Protein AF-A0A949F0M4-F1 (afdb_monomer)

Foldseek 3Di:
DPPVVVVVVVVVVVVVVVPDDDDDDDDDDDPPDPDDDDDPDPPVVVVVVLVVLLVPDAALDADDQDPPVLQVVLVQFFDFQLRLLCCQAQPCQQHQFAPPVADDFELGFDDFCLLLLPPQLLQLVLLLQLLQVVLLVVLVVDDQPAAAEEEEEPCQLQSSVLSNLVNLVVVLVPDVSSVSNQVRYAYEYEYQHPVSLVSNCVRRCVSPRRYYYYNDDLLALVVPFPFQAHAGEHEYAADLQLRGWWKWWQFLSRFIWTKTKWKKFFPVLLCVLVDDDPPALADVVVQVVVQVCCCVSNVDDPPRIGIGTPVNLVSLVVSLRDPPPVCVSSSVSSVCRSQAGIDIDIDIDGLSNPPPRSVLSVLQCVLQNVLNNPDPDRTFIAIGRVSLLSSLLSCLGRHNWYKYKYWHQADAPNVCRVDPPQKWKTDSPDIDDDCRHRRNHIGITGHDHVNSSQVSNVVSQWHWQAKDFQLLSPAPGPDDCPDPVSLVVSLVSLCSSPLVDSVSSSVSSVLSSCCRNVVLGSGMMIMITRPSSRPPDHSGPPGDRSVNDDSVPPDPPNPPPSVVVVVVVVVSD

Solvent-accessible surface area (backbone atoms only — not comparable to full-atom values): 31082 Å² total; per-residue (Å²): 129,73,65,66,57,53,53,52,53,55,53,55,57,58,59,61,74,70,59,88,77,82,83,87,86,84,91,85,80,84,88,78,79,89,83,81,84,84,82,88,72,68,67,70,69,58,51,54,56,46,53,54,50,48,73,70,78,30,65,46,53,79,82,57,77,64,86,50,67,61,62,52,48,46,63,73,40,28,26,38,39,25,56,48,43,39,49,21,36,58,26,81,84,53,3,28,61,33,53,56,73,69,43,75,62,71,92,35,70,58,87,50,64,48,69,62,42,40,54,55,46,14,41,33,52,36,48,52,53,50,52,53,49,52,41,22,46,74,60,61,64,42,56,92,89,48,63,36,37,39,36,36,36,49,55,64,72,28,53,42,62,40,30,18,54,51,42,43,50,59,43,24,79,74,33,71,69,38,33,52,47,56,73,33,39,36,38,36,39,30,22,69,21,69,55,42,37,51,46,23,38,70,70,39,53,88,52,46,92,43,45,47,64,42,88,33,57,66,54,51,38,67,84,80,41,58,72,51,67,39,34,33,41,38,34,36,55,67,42,61,24,58,42,40,31,38,43,28,41,40,33,69,67,56,36,38,28,28,38,32,42,36,42,29,34,49,35,67,65,51,50,64,64,64,57,85,59,85,88,46,95,66,62,61,73,58,48,53,52,50,24,52,50,45,26,74,68,68,74,55,78,69,81,63,40,40,52,38,39,47,65,55,48,49,52,55,56,50,59,49,66,64,85,65,78,88,44,60,68,56,30,52,49,52,38,50,47,49,48,71,49,43,42,70,48,77,47,74,42,63,24,30,63,42,87,66,52,22,55,55,50,60,71,40,35,79,57,26,45,64,51,52,62,72,42,94,54,79,50,42,70,38,63,49,49,60,40,47,44,36,26,41,40,26,49,34,46,24,44,51,30,35,36,42,36,47,33,32,48,36,37,46,44,38,52,45,54,69,42,93,62,40,64,42,22,40,46,86,86,50,72,67,55,63,86,68,52,37,76,24,67,39,48,60,36,33,50,35,48,50,46,57,49,49,56,42,19,47,77,29,45,21,46,65,58,29,49,46,48,48,38,50,52,46,48,98,47,93,68,56,70,87,38,69,70,43,43,55,48,22,23,53,50,32,33,71,54,66,38,69,52,68,77,53,10,48,50,51,37,51,52,51,50,50,36,42,71,64,40,69,50,62,40,22,32,38,34,28,33,25,67,88,23,44,96,83,67,69,78,44,91,85,56,39,45,70,91,72,61,61,90,78,83,68,78,87,76,60,74,68,66,53,54,59,54,49,55,52,52,65,72,70,107

Mean predicted aligned error: 11.38 Å

Radius of gyration: 26.32 Å; Cα contacts (8 Å, |Δi|>4): 936; chains: 1; bounding box: 72×57×66 Å

pLDDT: mean 79.27, std 22.62, range [23.14, 98.88]

Sequence (573 aa):
MNIFLRIILFVFIHIYTAAGFEFFNESSAIEKFCLSPAVNINNNLFTDKFSELVSRKGICRTGKKSENPITEGLTQTFFTFYEYMQECLYNKMWGYYYTGKVKFRKGGHFSTYPVMLSPYFGHMIAEQAFRMWQGMRGAGTLKKGETFYILEFGGGDGTLAFDTLNYIKDKADKNEQWSLFWKQMNYTLGEYSPELQQIQFKKNKIYAEKFQSKLVDARYLENYFAKNSIKGLIFSNELLDAFPVHKVRLYKDGTAKAAISIPAIPKRDFVNAIGNDERQFINLKKLEEEDRIFREKFGLDDERVLYLSKESFMRIKESCITDDAYLKDFRFAVHYLFDQFVSFTERYIDAGQIEGVAEVIQENMQEMKNTVMNSNREFEIVYVNMSAADFIKGVGKILDKGYCMTIDFGDTAAKVVYSSDSLRTYNKFRVNYDPYELPGRIDMMSIVDYTMLDQVGCRAHLNTEFFGGVDALLQQTGVNLESKDSFEKIVSNMKELGFGKENIAEKMALVTITNFVRSLHQLNIMVQQKQGTDENYTFAKGARKLREIMPEDTSKKISKQLFDNYRVFEQAI

Secondary structure (DSSP, 8-state):
-TTHHHHHHHHHHHHHTTS---------STTSSS--------THHHHHHHHHHHHHH----SS-----HHHHHHHHHSEEHHHHHHHHHH-TTT-TTTTS----SSS-S---HHHHTTTHHHHHHHHHHHHHHHHHHHTTSS-TTS-EEEEEES-TTSHHHHHHHHHHHHHHTT-HHHHHHHHHEEEEEEES-HHHHHHHHHHHGGGGGGEEEEE--GGGGGGTS-TT-EEEEEEEES-STTS--EEEEEETTS-EEEEEEEEEEEHHHHHHHHTT-TTSSS-HHHHHHHHHHHHHHHT---TTEEE--HHHHHHHHHHTT---GGGHHHHHHHHHHHHHH-EEEEEEEEGGGSTTHHHHHHHHHHHHHHHHHH-SSSEEEEEE-HHHHHHHHHHHHHEEEEEEEEEEEEE-HHHHTT-TTSEEEEETTEE---TTSSTTTSEEEE-EEHHHHHHHHHHTTEEEEEEEEGGGGGTTSS--TTSHHHHHHHHHHHHHTT--SHHHHHHHHHHHHHHHHTT-SSEEEEEEEETTS-TT--SSTTPPPGGGS-TTTTSSSSHHHHHHHHHHHHTT-

Nearest PDB structures (foldseek):
  4g67-assembly1_A  TM=7.282E-01  e=2.764E-17  Burkholderia thailandensis E264
  4f3n-assembly1_A  TM=7.186E-01  e=1.483E-16  Burkholderia thailandensis E264
  6d6y-assembly1_A  TM=7.649E-01  e=4.176E-04  Moorena bouillonii
  5thy-assembly2_B  TM=7.627E-01  e=1.651E-03  Moorena producens 3L
  5mgz-assembly1_B  TM=3.424E-01  e=6.870E-03  Streptomyces niveus

Structure (mmCIF, N/CA/C/O backbone):
data_AF-A0A949F0M4-F1
#
_entry.id   AF-A0A949F0M4-F1
#
loop_
_atom_site.group_PDB
_atom_site.id
_atom_site.type_symbol
_atom_site.label_atom_id
_atom_site.label_alt_id
_atom_site.label_comp_id
_atom_site.label_asym_id
_atom_site.label_entity_id
_atom_site.label_seq_id
_atom_site.pdbx_PDB_ins_code
_atom_site.Cartn_x
_atom_site.Cartn_y
_atom_site.Cartn_z
_atom_site.occupancy
_atom_site.B_iso_or_equiv
_atom_site.auth_seq_id
_atom_site.auth_comp_id
_atom_site.auth_asym_id
_atom_site.auth_atom_id
_atom_site.pdbx_PDB_model_num
ATOM 1 N N . MET A 1 1 ? 41.956 24.880 -19.498 1.00 40.22 1 MET A N 1
ATOM 2 C CA . MET A 1 1 ? 41.079 26.073 -19.579 1.00 40.22 1 MET A CA 1
ATOM 3 C C . MET A 1 1 ? 39.712 25.830 -20.252 1.00 40.22 1 MET A C 1
ATOM 5 O O . MET A 1 1 ? 38.861 26.695 -20.142 1.00 40.22 1 MET A O 1
ATOM 9 N N . ASN A 1 2 ? 39.437 24.665 -20.873 1.00 43.59 2 ASN A N 1
ATOM 10 C CA . ASN A 1 2 ? 38.200 24.417 -21.652 1.00 43.59 2 ASN A CA 1
ATOM 11 C C . ASN A 1 2 ? 37.079 23.613 -20.940 1.00 43.59 2 ASN A C 1
ATOM 13 O O . ASN A 1 2 ? 35.983 23.490 -21.474 1.00 43.59 2 ASN A O 1
ATOM 17 N N . ILE A 1 3 ? 37.320 23.074 -19.739 1.00 37.91 3 ILE A N 1
ATOM 18 C CA . ILE A 1 3 ? 36.309 22.319 -18.962 1.00 37.91 3 ILE A CA 1
ATOM 19 C C . ILE A 1 3 ? 35.541 23.242 -18.001 1.00 37.91 3 ILE A C 1
ATOM 21 O O . ILE A 1 3 ? 34.333 23.104 -17.840 1.00 37.91 3 ILE A O 1
ATOM 25 N N . PHE A 1 4 ? 36.208 24.261 -17.454 1.00 31.91 4 PHE A N 1
ATOM 26 C CA . PHE A 1 4 ? 35.600 25.221 -16.526 1.00 31.91 4 PHE A CA 1
ATOM 27 C C . PHE A 1 4 ? 34.574 26.142 -17.218 1.00 31.91 4 PHE A C 1
ATOM 29 O O . PHE A 1 4 ? 33.510 26.400 -16.666 1.00 31.91 4 PHE A O 1
ATOM 36 N N . LEU A 1 5 ? 34.825 26.548 -18.473 1.00 33.91 5 LEU A N 1
ATOM 37 C CA . LEU A 1 5 ? 33.854 27.312 -19.274 1.00 33.91 5 LEU A CA 1
ATOM 38 C C . LEU A 1 5 ? 32.630 26.483 -19.700 1.00 33.91 5 LEU A C 1
ATOM 40 O O . LEU A 1 5 ? 31.539 27.035 -19.797 1.00 33.91 5 LEU A O 1
ATOM 44 N N . ARG A 1 6 ? 32.771 25.165 -19.908 1.00 35.88 6 ARG A N 1
ATOM 45 C CA . ARG A 1 6 ? 31.631 24.285 -20.234 1.00 35.88 6 ARG A CA 1
ATOM 46 C C . ARG A 1 6 ? 30.721 24.047 -19.030 1.00 35.88 6 ARG A C 1
ATOM 48 O O . ARG A 1 6 ? 29.513 23.973 -19.209 1.00 35.88 6 ARG A O 1
ATOM 55 N N . ILE A 1 7 ? 31.281 24.007 -17.821 1.00 39.06 7 ILE A N 1
ATOM 56 C CA . ILE A 1 7 ? 30.510 23.905 -16.573 1.00 39.06 7 ILE A CA 1
ATOM 57 C C . ILE A 1 7 ? 29.762 25.220 -16.289 1.00 39.06 7 ILE A C 1
ATOM 59 O O . ILE A 1 7 ? 28.591 25.182 -15.931 1.00 39.06 7 ILE A O 1
ATOM 63 N N . ILE A 1 8 ? 30.377 26.382 -16.543 1.00 35.72 8 ILE A N 1
ATOM 64 C CA . ILE A 1 8 ? 29.712 27.689 -16.383 1.00 35.72 8 ILE A CA 1
ATOM 65 C C . ILE A 1 8 ? 28.588 27.885 -17.416 1.00 35.72 8 ILE A C 1
ATOM 67 O O . ILE A 1 8 ? 27.525 28.387 -17.059 1.00 35.72 8 ILE A O 1
ATOM 71 N N . LEU A 1 9 ? 28.764 27.432 -18.665 1.00 30.22 9 LEU A N 1
ATOM 72 C CA . LEU A 1 9 ? 27.720 27.518 -19.696 1.00 30.22 9 LEU A CA 1
ATOM 73 C C . LEU A 1 9 ? 26.538 26.565 -19.419 1.00 30.22 9 LEU A C 1
ATOM 75 O O . LEU A 1 9 ? 25.392 26.924 -19.670 1.00 30.22 9 LEU A O 1
ATOM 79 N N . PHE A 1 10 ? 26.797 25.385 -18.839 1.00 35.38 10 PHE A N 1
ATOM 80 C CA . PHE A 1 10 ? 25.750 24.433 -18.439 1.00 35.38 10 PHE A CA 1
ATOM 81 C C . PHE A 1 10 ? 24.935 24.941 -17.237 1.00 35.38 10 PHE A C 1
ATOM 83 O O . PHE A 1 10 ? 23.718 24.775 -17.196 1.00 35.38 10 PHE A O 1
ATOM 90 N N . VAL A 1 11 ? 25.590 25.640 -16.301 1.00 34.84 11 VAL A N 1
ATOM 91 C CA . VAL A 1 11 ? 24.936 26.305 -15.161 1.00 34.84 11 VAL A CA 1
ATOM 92 C C . VAL A 1 11 ? 24.135 27.537 -15.610 1.00 34.84 11 VAL A C 1
ATOM 94 O O . VAL A 1 11 ? 23.034 27.752 -15.114 1.00 34.84 11 VAL A O 1
ATOM 97 N N . PHE A 1 12 ? 24.609 28.306 -16.598 1.00 30.11 12 PHE A N 1
ATOM 98 C CA . PHE A 1 12 ? 23.874 29.469 -17.123 1.00 30.11 12 PHE A CA 1
ATOM 99 C C . PHE A 1 12 ? 22.620 29.096 -17.930 1.00 30.11 12 PHE A C 1
ATOM 101 O O . PHE A 1 12 ? 21.612 29.793 -17.831 1.00 30.11 12 PHE A O 1
ATOM 108 N N . ILE A 1 13 ? 22.646 27.992 -18.685 1.00 34.28 13 ILE A N 1
ATOM 109 C CA . ILE A 1 13 ? 21.483 27.533 -19.464 1.00 34.28 13 ILE A CA 1
ATOM 110 C C . ILE A 1 13 ? 20.393 26.951 -18.547 1.00 34.28 13 ILE A C 1
ATOM 112 O O . ILE A 1 13 ? 19.216 27.198 -18.785 1.00 34.28 13 ILE A O 1
ATOM 116 N N . HIS A 1 14 ? 20.758 26.265 -17.457 1.00 32.78 14 HIS A N 1
ATOM 117 C CA . HIS A 1 14 ? 19.781 25.723 -16.498 1.00 32.78 14 HIS A CA 1
ATOM 118 C C . HIS A 1 14 ? 19.127 26.782 -15.596 1.00 32.78 14 HIS A C 1
ATOM 120 O O . HIS A 1 14 ? 17.997 26.586 -15.153 1.00 32.78 14 HIS A O 1
ATOM 126 N N . ILE A 1 15 ? 19.798 27.910 -15.341 1.00 30.88 15 ILE A N 1
ATOM 127 C CA . ILE A 1 15 ? 19.236 28.999 -14.524 1.00 30.88 15 ILE A CA 1
ATOM 128 C C . ILE A 1 15 ? 18.202 29.825 -15.313 1.00 30.88 15 ILE A C 1
ATOM 130 O O . ILE A 1 15 ? 17.248 30.319 -14.719 1.00 30.88 15 ILE A O 1
ATOM 134 N N . TYR A 1 16 ? 18.318 29.921 -16.644 1.00 28.88 16 TYR A N 1
ATOM 135 C CA . TYR A 1 16 ? 17.374 30.697 -17.464 1.00 28.88 16 TYR A CA 1
ATOM 136 C C . TYR A 1 16 ? 16.124 29.925 -17.911 1.00 28.88 16 TYR A C 1
ATOM 138 O O . TYR A 1 16 ? 15.088 30.542 -18.134 1.00 28.88 16 TYR A O 1
ATOM 146 N N . THR A 1 17 ? 16.152 28.590 -17.959 1.00 30.44 17 THR A N 1
ATOM 147 C CA . THR A 1 17 ? 14.944 27.778 -18.214 1.00 30.44 17 THR A CA 1
ATOM 148 C C . THR A 1 17 ? 14.042 27.607 -16.985 1.00 30.44 17 THR A C 1
ATOM 150 O O . THR A 1 17 ? 12.908 27.163 -17.123 1.00 30.44 17 THR A O 1
ATOM 153 N N . ALA A 1 18 ? 14.513 27.977 -15.788 1.00 28.83 18 ALA A N 1
ATOM 154 C CA . ALA A 1 18 ? 13.760 27.872 -14.534 1.00 28.83 18 ALA A CA 1
ATOM 155 C C . ALA A 1 18 ? 12.984 29.153 -14.148 1.00 28.83 18 ALA A C 1
ATOM 157 O O . ALA A 1 18 ? 12.213 29.132 -13.192 1.00 28.83 18 ALA A O 1
ATOM 158 N N . ALA A 1 19 ? 13.149 30.261 -14.879 1.00 27.30 19 ALA A N 1
ATOM 159 C CA . ALA A 1 19 ? 12.506 31.547 -14.591 1.00 27.30 19 ALA A CA 1
ATOM 160 C C . ALA A 1 19 ? 11.516 31.936 -15.703 1.00 27.30 19 ALA A C 1
ATOM 162 O O . ALA A 1 19 ? 11.746 32.898 -16.431 1.00 27.30 19 ALA A O 1
ATOM 163 N N . GLY A 1 20 ? 10.438 31.152 -15.838 1.00 30.31 20 GLY A N 1
ATOM 164 C CA . GLY A 1 20 ? 9.410 31.240 -16.883 1.00 30.31 20 GLY A CA 1
ATOM 165 C C . GLY A 1 20 ? 9.005 32.656 -17.306 1.00 30.31 20 GLY A C 1
ATOM 166 O O . GLY A 1 20 ? 8.091 33.254 -16.744 1.00 30.31 20 GLY A O 1
ATOM 167 N N . PHE A 1 21 ? 9.649 33.142 -18.363 1.00 25.83 21 PHE A N 1
ATOM 168 C CA . PHE A 1 21 ? 9.266 34.330 -19.107 1.00 25.83 21 PHE A CA 1
ATOM 169 C C . PHE A 1 21 ? 9.091 33.939 -20.570 1.00 25.83 21 PHE A C 1
ATOM 171 O O . PHE A 1 21 ? 10.067 33.851 -21.305 1.00 25.83 21 PHE A O 1
ATOM 178 N N . GLU A 1 22 ? 7.841 33.769 -20.998 1.00 27.19 22 GLU A N 1
ATOM 179 C CA . GLU A 1 22 ? 7.441 34.125 -22.356 1.00 27.19 22 GLU A CA 1
ATOM 180 C C . GLU A 1 22 ? 6.134 34.923 -22.328 1.00 27.19 22 GLU A C 1
ATOM 182 O O . GLU A 1 22 ? 5.262 34.750 -21.476 1.00 27.19 22 GLU A O 1
ATOM 187 N N . PHE A 1 23 ? 6.117 35.896 -23.230 1.00 24.12 23 PHE A N 1
ATOM 188 C CA . PHE A 1 23 ? 5.250 37.057 -23.334 1.00 24.12 23 PHE A CA 1
ATOM 189 C C . PHE A 1 23 ? 3.776 36.733 -23.638 1.00 24.12 23 PHE A C 1
ATOM 191 O O . PHE A 1 23 ? 3.440 35.749 -24.287 1.00 24.12 23 PHE A O 1
ATOM 198 N N . PHE A 1 24 ? 2.904 37.648 -23.208 1.00 24.61 24 PHE A N 1
ATOM 199 C CA . PHE A 1 24 ? 1.481 37.728 -23.546 1.00 24.61 24 PHE A CA 1
ATOM 200 C C . PHE A 1 24 ? 1.216 38.144 -25.010 1.00 24.61 24 PHE A C 1
ATOM 202 O O . PHE A 1 24 ? 1.992 38.907 -25.584 1.00 24.61 24 PHE A O 1
ATOM 209 N N . ASN A 1 25 ? 0.001 37.780 -25.462 1.00 24.94 25 ASN A N 1
ATOM 210 C CA . ASN A 1 25 ? -0.808 38.216 -26.624 1.00 24.94 25 ASN A CA 1
ATOM 211 C C . ASN A 1 25 ? -0.601 37.443 -27.946 1.00 24.94 25 ASN A C 1
ATOM 213 O O . ASN A 1 25 ? 0.514 37.298 -28.414 1.00 24.94 25 ASN A O 1
ATOM 217 N N . GLU A 1 26 ? -1.636 36.916 -28.617 1.00 24.16 26 GLU A N 1
ATOM 218 C CA . GLU A 1 26 ? -3.034 37.372 -28.706 1.00 24.16 26 GLU A CA 1
ATOM 219 C C . GLU A 1 26 ? -4.076 36.235 -28.629 1.00 24.16 26 GLU A C 1
ATOM 221 O O . GLU A 1 26 ? -4.052 35.267 -29.388 1.00 24.16 26 GLU A O 1
ATOM 226 N N . SER A 1 27 ? -5.071 36.430 -27.760 1.00 27.31 27 SER A N 1
ATOM 227 C CA . SER A 1 27 ? -6.391 35.801 -27.845 1.00 27.31 27 SER A CA 1
ATOM 228 C C . SER A 1 27 ? -7.277 36.606 -28.796 1.00 27.31 27 SER A C 1
ATOM 230 O O . SER A 1 27 ? -7.607 37.745 -28.481 1.00 27.31 27 SER A O 1
ATOM 232 N N . SER A 1 28 ? -7.742 36.014 -29.900 1.00 27.95 28 SER A N 1
ATOM 233 C CA . SER A 1 28 ? -9.039 36.369 -30.512 1.00 27.95 28 SER A CA 1
ATOM 234 C C . SER A 1 28 ? -9.501 35.342 -31.562 1.00 27.95 28 SER A C 1
ATOM 236 O O . SER A 1 28 ? -9.525 35.613 -32.754 1.00 27.95 28 SER A O 1
ATOM 238 N N . ALA A 1 29 ? -9.915 34.142 -31.132 1.00 24.16 29 ALA A N 1
ATOM 239 C CA . ALA A 1 29 ? -10.742 33.266 -31.990 1.00 24.16 29 ALA A CA 1
ATOM 240 C C . ALA A 1 29 ? -11.554 32.180 -31.255 1.00 24.16 29 ALA A C 1
ATOM 242 O O . ALA A 1 29 ? -12.486 31.631 -31.835 1.00 24.16 29 ALA A O 1
ATOM 243 N N . ILE A 1 30 ? -11.252 31.860 -29.991 1.00 26.86 30 ILE A N 1
ATOM 244 C CA . ILE A 1 30 ? -11.805 30.656 -29.330 1.00 26.86 30 ILE A CA 1
ATOM 245 C C . ILE A 1 30 ? -13.053 30.945 -28.464 1.00 26.86 30 ILE A C 1
ATOM 247 O O . ILE A 1 30 ? -13.673 30.036 -27.927 1.00 26.86 30 ILE A O 1
ATOM 251 N N . GLU A 1 31 ? -13.527 32.192 -28.405 1.00 25.27 31 GLU A N 1
ATOM 252 C CA . GLU A 1 31 ? -14.683 32.573 -27.570 1.00 25.27 31 GLU A CA 1
ATOM 253 C C . GLU A 1 31 ? -16.054 32.569 -28.277 1.00 25.27 31 GLU A C 1
ATOM 255 O O . GLU A 1 31 ? -17.038 33.043 -27.714 1.00 25.27 31 GLU A O 1
ATOM 260 N N . LYS A 1 32 ? -16.181 32.012 -29.493 1.00 24.17 32 LYS A N 1
ATOM 261 C CA . LYS A 1 32 ? -17.453 32.062 -30.254 1.00 24.17 32 LYS A CA 1
ATOM 262 C C . LYS A 1 32 ? -18.126 30.737 -30.622 1.00 24.17 32 LYS A C 1
ATOM 264 O O . LYS A 1 32 ? -19.106 30.779 -31.357 1.00 24.17 32 LYS A O 1
ATOM 269 N N . PHE A 1 33 ? -17.700 29.587 -30.091 1.00 23.72 33 PHE A N 1
ATOM 270 C CA . PHE A 1 33 ? -18.331 28.300 -30.451 1.00 23.72 33 PHE A CA 1
ATOM 271 C C . PHE A 1 33 ? -19.094 27.558 -29.343 1.00 23.72 33 PHE A C 1
ATOM 273 O O . PHE A 1 33 ? -19.701 26.528 -29.619 1.00 23.72 33 PHE A O 1
ATOM 280 N N . CYS A 1 34 ? -19.160 28.090 -28.120 1.00 25.84 34 CYS A N 1
ATOM 281 C CA . CYS A 1 34 ? -19.818 27.408 -26.998 1.00 25.84 34 CYS A CA 1
ATOM 282 C C . CYS A 1 34 ? -21.060 28.142 -26.480 1.00 25.84 34 CYS A C 1
ATOM 284 O O . CYS A 1 34 ? -21.174 28.367 -25.282 1.00 25.84 34 CYS A O 1
ATOM 286 N N . LEU A 1 35 ? -22.005 28.495 -27.357 1.00 27.64 35 LEU A N 1
ATOM 287 C CA . LEU A 1 35 ? -23.379 28.831 -26.956 1.00 27.64 35 LEU A CA 1
ATOM 288 C C . LEU A 1 35 ? -24.382 28.374 -28.031 1.00 27.64 35 LEU A C 1
ATOM 290 O O . LEU A 1 35 ? -24.744 29.136 -28.922 1.00 27.64 35 LEU A O 1
ATOM 294 N N . SER A 1 36 ? -24.855 27.129 -27.932 1.00 23.14 36 SER A N 1
ATOM 295 C CA . SER A 1 36 ? -26.161 26.716 -28.465 1.00 23.14 36 SER A CA 1
ATOM 296 C C . SER A 1 36 ? -26.703 25.528 -27.650 1.00 23.14 36 SER A C 1
ATOM 298 O O . SER A 1 36 ? -25.961 24.564 -27.441 1.00 23.14 36 SER A O 1
ATOM 300 N N . PRO A 1 37 ? -27.946 25.585 -27.134 1.00 29.78 37 PRO A N 1
ATOM 301 C CA . PRO A 1 37 ? -28.537 24.520 -26.336 1.00 29.78 37 PRO A CA 1
ATOM 302 C C . PRO A 1 37 ? -29.236 23.462 -27.206 1.00 29.78 37 PRO A C 1
ATOM 304 O O . PRO A 1 37 ? -29.831 23.770 -28.233 1.00 29.78 37 PRO A O 1
ATOM 307 N N . ALA A 1 38 ? -29.239 22.228 -26.693 1.00 31.45 38 ALA A N 1
ATOM 308 C CA . ALA A 1 38 ? -30.114 21.116 -27.070 1.00 31.45 38 ALA A CA 1
ATOM 309 C C . ALA A 1 38 ? -29.941 20.529 -28.486 1.00 31.45 38 ALA A C 1
ATOM 311 O O . ALA A 1 38 ? -30.698 20.817 -29.409 1.00 31.45 38 ALA A O 1
ATOM 312 N N . VAL A 1 39 ? -29.050 19.539 -28.599 1.00 25.02 39 VAL A N 1
ATOM 313 C CA . VAL A 1 39 ? -29.291 18.403 -29.499 1.00 25.02 39 VAL A CA 1
ATOM 314 C C . VAL A 1 39 ? -29.625 17.208 -28.618 1.00 25.02 39 VAL A C 1
ATOM 316 O O . VAL A 1 39 ? -28.770 16.667 -27.922 1.00 25.02 39 VAL A O 1
ATOM 319 N N . ASN A 1 40 ? -30.902 16.840 -28.610 1.00 29.00 40 ASN A N 1
ATOM 320 C CA . ASN A 1 40 ? -31.409 15.648 -27.949 1.00 29.00 40 ASN A CA 1
ATOM 321 C C . ASN A 1 40 ? -30.971 14.433 -28.784 1.00 29.00 40 ASN A C 1
ATOM 323 O O . ASN A 1 40 ? -31.663 14.022 -29.716 1.00 29.00 40 ASN A O 1
ATOM 327 N N . ILE A 1 41 ? -29.762 13.927 -28.532 1.00 30.89 41 ILE A N 1
ATOM 328 C CA . ILE A 1 41 ? -29.275 12.703 -29.170 1.00 30.89 41 ILE A CA 1
ATOM 329 C C . ILE A 1 41 ? -29.887 11.536 -28.398 1.00 30.89 41 ILE A C 1
ATOM 331 O O . ILE A 1 41 ? -29.560 11.303 -27.239 1.00 30.89 41 ILE A O 1
ATOM 335 N N . ASN A 1 42 ? -30.802 10.813 -29.044 1.00 26.89 42 ASN A N 1
ATOM 336 C CA . ASN A 1 42 ? -31.357 9.559 -28.541 1.00 26.89 42 ASN A CA 1
ATOM 337 C C . ASN A 1 42 ? -30.216 8.576 -28.202 1.00 26.89 42 ASN A C 1
ATOM 339 O O . ASN A 1 42 ? -29.652 7.942 -29.096 1.00 26.89 42 ASN A O 1
ATOM 343 N N . ASN A 1 43 ? -29.908 8.431 -26.909 1.00 32.44 43 ASN A N 1
ATOM 344 C CA . ASN A 1 43 ? -28.838 7.573 -26.383 1.00 32.44 43 ASN A CA 1
ATOM 345 C C . ASN A 1 43 ? -28.988 6.085 -26.756 1.00 32.44 43 ASN A C 1
ATOM 347 O O . ASN A 1 43 ? -27.992 5.369 -26.790 1.00 32.44 43 ASN A O 1
ATOM 351 N N . ASN A 1 44 ? -30.191 5.629 -27.120 1.00 31.47 44 ASN A N 1
ATOM 352 C CA . ASN A 1 44 ? -30.456 4.215 -27.413 1.00 31.47 44 ASN A CA 1
ATOM 353 C C . ASN A 1 44 ? -29.927 3.735 -28.781 1.00 31.47 44 ASN A C 1
ATOM 355 O O . ASN A 1 44 ? -29.695 2.547 -28.962 1.00 31.47 44 ASN A O 1
ATOM 359 N N . LEU A 1 45 ? -29.693 4.625 -29.755 1.00 31.62 45 LEU A N 1
ATOM 360 C CA . LEU A 1 45 ? -29.193 4.212 -31.081 1.00 31.62 45 LEU A CA 1
ATOM 361 C C . LEU A 1 45 ? -27.663 4.059 -31.137 1.00 31.62 45 LEU A C 1
ATOM 363 O O . LEU A 1 45 ? -27.144 3.341 -31.994 1.00 31.62 45 LEU A 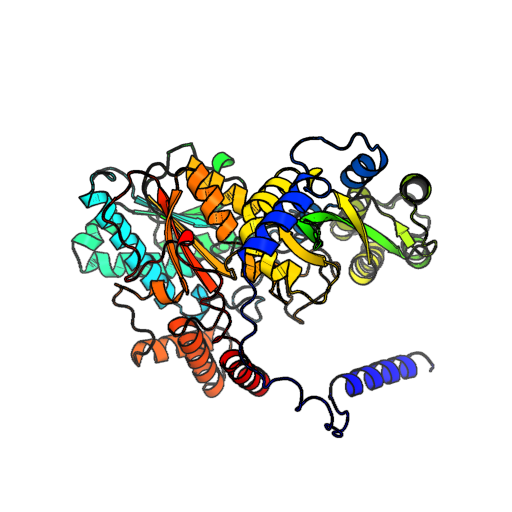O 1
ATOM 367 N N . PHE A 1 46 ? -26.939 4.717 -30.226 1.00 32.94 46 PHE A N 1
ATOM 368 C CA . PHE A 1 46 ? -25.480 4.607 -30.111 1.00 32.94 46 PHE A CA 1
ATOM 369 C C . PHE A 1 46 ? -25.044 3.462 -29.193 1.00 32.94 46 PHE A C 1
ATOM 371 O O . PHE A 1 46 ? -23.991 2.868 -29.433 1.00 32.94 46 PHE A O 1
ATOM 378 N N . THR A 1 47 ? -25.846 3.106 -28.184 1.00 40.44 47 THR A N 1
ATOM 379 C CA . THR A 1 47 ? -25.598 1.930 -27.339 1.00 40.44 47 THR A CA 1
ATOM 380 C C . THR A 1 47 ? -25.619 0.648 -28.158 1.00 40.44 47 THR A C 1
ATOM 382 O O . THR A 1 47 ? -24.653 -0.107 -28.080 1.00 40.44 47 THR A O 1
ATOM 385 N N . ASP A 1 48 ? -26.623 0.472 -29.021 1.00 37.53 48 ASP A N 1
ATOM 386 C CA . ASP A 1 48 ? -26.866 -0.793 -29.723 1.00 37.53 48 ASP A CA 1
ATOM 387 C C . ASP A 1 48 ? -25.805 -1.092 -30.792 1.00 37.53 48 ASP A C 1
ATOM 389 O O . ASP A 1 48 ? -25.255 -2.197 -30.837 1.00 37.53 48 ASP A O 1
ATOM 393 N N . LYS A 1 49 ? -25.406 -0.084 -31.584 1.00 35.53 49 LYS A N 1
ATOM 394 C CA . LYS A 1 49 ? -24.310 -0.224 -32.560 1.00 35.53 49 LYS A CA 1
ATOM 395 C C . LYS A 1 49 ? -22.942 -0.391 -31.902 1.00 35.53 49 LYS A C 1
ATOM 397 O O . LYS A 1 49 ? -22.090 -1.075 -32.462 1.00 35.53 49 LYS A O 1
ATOM 402 N N . PHE A 1 50 ? -22.715 0.195 -30.724 1.00 37.47 50 PHE A N 1
ATOM 403 C CA . PHE A 1 50 ? -21.460 0.004 -29.996 1.00 37.47 50 PHE A CA 1
ATOM 404 C C . PHE A 1 50 ? -21.396 -1.383 -29.352 1.00 37.47 50 PHE A C 1
ATOM 406 O O . PHE A 1 50 ? -20.356 -2.023 -29.434 1.00 37.47 50 PHE A O 1
ATOM 413 N N . SER A 1 51 ? -22.491 -1.909 -28.794 1.00 38.62 51 SER A N 1
ATOM 414 C CA . SER A 1 51 ? -22.554 -3.321 -28.380 1.00 38.62 51 SER A CA 1
ATOM 415 C C . SER A 1 51 ? -22.370 -4.281 -29.562 1.00 38.62 51 SER A C 1
ATOM 417 O O . SER A 1 51 ? -21.735 -5.326 -29.415 1.00 38.62 51 SER A O 1
ATOM 419 N N . GLU A 1 52 ? -22.836 -3.916 -30.759 1.00 34.91 52 GLU A N 1
ATOM 420 C CA . GLU A 1 52 ? -22.628 -4.703 -31.981 1.00 34.91 52 GLU A CA 1
ATOM 421 C C . GLU A 1 52 ? -21.176 -4.623 -32.515 1.00 34.91 52 GLU A C 1
ATOM 423 O O . GLU A 1 52 ? -20.644 -5.616 -33.013 1.00 34.91 52 GLU A O 1
ATOM 428 N N . LEU A 1 53 ? -20.486 -3.483 -32.354 1.00 35.16 53 LEU A N 1
ATOM 429 C CA . LEU A 1 53 ? -19.054 -3.323 -32.673 1.00 35.16 53 LEU A CA 1
ATOM 430 C C . LEU A 1 53 ? -18.137 -4.008 -31.644 1.00 35.16 53 LEU A C 1
ATOM 432 O O . LEU A 1 53 ? -17.175 -4.678 -32.030 1.00 35.16 53 LEU A O 1
ATOM 436 N N . VAL A 1 54 ? -18.469 -3.906 -30.353 1.00 40.81 54 VAL A N 1
ATOM 437 C CA . VAL A 1 54 ? -17.767 -4.574 -29.242 1.00 40.81 54 VAL A CA 1
ATOM 438 C C . VAL A 1 54 ? -17.917 -6.093 -29.336 1.00 40.81 54 VAL A C 1
ATOM 440 O O . VAL A 1 54 ? -16.947 -6.813 -29.127 1.00 40.81 54 VAL A O 1
ATOM 443 N N . SER A 1 55 ? -19.085 -6.605 -29.735 1.00 38.28 55 SER A N 1
ATOM 444 C CA . SER A 1 55 ? -19.311 -8.053 -29.863 1.00 38.28 55 SER A CA 1
ATOM 445 C C . SER A 1 55 ? -18.643 -8.697 -31.082 1.00 38.28 55 SER A C 1
ATOM 447 O O . SER A 1 55 ? -18.443 -9.912 -31.077 1.00 38.28 55 SER A O 1
ATOM 449 N N . ARG A 1 56 ? -18.270 -7.931 -32.122 1.00 37.62 56 ARG A N 1
ATOM 450 C CA . ARG A 1 56 ? -17.788 -8.519 -33.385 1.00 37.62 56 ARG A CA 1
ATOM 451 C C . ARG A 1 56 ? -16.275 -8.489 -33.617 1.00 37.62 56 ARG A C 1
ATOM 453 O O . ARG A 1 56 ? -15.826 -9.389 -34.327 1.00 37.62 56 ARG A O 1
ATOM 460 N N . LYS A 1 57 ? -15.467 -7.555 -33.072 1.00 38.88 57 LYS A N 1
ATOM 461 C CA . LYS A 1 57 ? -14.021 -7.492 -33.441 1.00 38.88 57 LYS A CA 1
ATOM 462 C C . LYS A 1 57 ? -12.961 -7.024 -32.412 1.00 38.88 57 LYS A C 1
ATOM 464 O O . LYS A 1 57 ? -11.793 -7.118 -32.772 1.00 38.88 57 LYS A O 1
ATOM 469 N N . GLY A 1 58 ? -13.270 -6.599 -31.177 1.00 38.75 58 GLY A N 1
ATOM 470 C CA . GLY A 1 58 ? -12.284 -5.833 -30.366 1.00 38.75 58 GLY A CA 1
ATOM 471 C C . GLY A 1 58 ? -12.089 -6.171 -28.880 1.00 38.75 58 GLY A C 1
ATOM 472 O O . GLY A 1 58 ? -11.420 -5.418 -28.184 1.00 38.75 58 GLY A O 1
ATOM 473 N N . ILE A 1 59 ? -12.652 -7.259 -28.348 1.00 43.50 59 ILE A N 1
ATOM 474 C CA . ILE A 1 59 ? -12.529 -7.557 -26.906 1.00 43.50 59 ILE A CA 1
ATOM 475 C C . ILE A 1 59 ? -11.104 -8.031 -26.577 1.00 43.50 59 ILE A C 1
ATOM 477 O O . ILE A 1 59 ? -10.621 -8.970 -27.209 1.00 43.50 59 ILE A O 1
ATOM 481 N N . CYS A 1 60 ? -10.477 -7.438 -25.552 1.00 42.44 60 CYS A N 1
ATOM 482 C CA . CYS A 1 60 ? -9.327 -8.008 -24.839 1.00 42.44 60 CYS A CA 1
ATOM 483 C C . CYS A 1 60 ? -9.723 -9.405 -24.344 1.00 42.44 60 CYS A C 1
ATOM 485 O O . CYS A 1 60 ? -10.450 -9.503 -23.368 1.00 42.44 60 CYS A O 1
ATOM 487 N N . ARG A 1 61 ? -9.411 -10.485 -25.068 1.00 46.69 61 ARG A N 1
ATOM 488 C CA . ARG A 1 61 ? -10.002 -11.807 -24.789 1.00 46.69 61 ARG A CA 1
ATOM 489 C C . ARG A 1 61 ? -9.438 -12.377 -23.490 1.00 46.69 61 ARG A C 1
ATOM 491 O O . ARG A 1 61 ? -8.225 -12.477 -23.337 1.00 46.69 61 ARG A O 1
ATOM 498 N N . THR A 1 62 ? -10.312 -12.823 -22.591 1.00 45.53 62 THR A N 1
ATOM 499 C CA . THR A 1 62 ? -9.909 -13.651 -21.453 1.00 45.53 62 THR A CA 1
ATOM 500 C C . THR A 1 62 ? -9.508 -15.035 -21.967 1.00 45.53 62 THR A C 1
ATOM 502 O O . THR A 1 62 ? -10.248 -15.684 -22.705 1.00 45.53 62 THR A O 1
ATOM 505 N N . GLY A 1 63 ? -8.315 -15.499 -21.596 1.00 44.59 63 GLY A N 1
ATOM 506 C CA . GLY A 1 63 ? -8.056 -16.938 -21.543 1.00 44.59 63 GLY A CA 1
ATOM 507 C C . GLY A 1 63 ? -7.575 -17.648 -22.812 1.00 44.59 63 GLY A C 1
ATOM 508 O O . GLY A 1 63 ? -7.951 -18.798 -23.029 1.00 44.59 63 GLY A O 1
ATOM 509 N N . LYS A 1 64 ? -6.647 -17.074 -23.585 1.00 41.75 64 LYS A N 1
ATOM 510 C CA . LYS A 1 64 ? -5.623 -17.913 -24.240 1.00 41.75 64 LYS A CA 1
ATOM 511 C C . LYS A 1 64 ? -4.254 -17.264 -24.096 1.00 41.75 64 LYS A C 1
ATOM 513 O O . LYS A 1 64 ? -4.037 -16.189 -24.650 1.00 41.75 64 LYS A O 1
ATOM 518 N N . LYS A 1 65 ? -3.328 -17.942 -23.396 1.00 48.03 65 LYS A N 1
ATOM 519 C CA . LYS A 1 65 ? -1.891 -17.677 -23.554 1.00 48.03 65 LYS A CA 1
ATOM 520 C C . LYS A 1 65 ? -1.624 -17.613 -25.051 1.00 48.03 65 LYS A C 1
ATOM 522 O O . LYS A 1 65 ? -2.021 -18.509 -25.794 1.00 48.03 65 LYS A O 1
ATOM 527 N N . SER A 1 66 ? -1.038 -16.513 -25.486 1.00 47.16 66 SER A N 1
ATOM 528 C CA . SER A 1 66 ? -0.651 -16.351 -26.873 1.00 47.16 66 SER A CA 1
ATOM 529 C C . SER A 1 66 ? 0.300 -17.480 -27.260 1.00 47.16 66 SER A C 1
ATOM 531 O O . SER A 1 66 ? 1.372 -17.594 -26.679 1.00 47.16 66 SER A O 1
ATOM 533 N N . GLU A 1 67 ? -0.063 -18.259 -28.276 1.00 51.34 67 GLU A N 1
ATOM 534 C CA . GLU A 1 67 ? 0.854 -19.188 -28.949 1.00 51.34 67 GLU A CA 1
ATOM 535 C C . GLU A 1 67 ? 1.892 -18.439 -29.812 1.00 51.34 67 GLU A C 1
ATOM 537 O O . GLU A 1 67 ? 2.701 -19.081 -30.473 1.00 51.34 67 GLU A O 1
ATOM 542 N N . ASN A 1 68 ? 1.886 -17.093 -29.837 1.00 64.56 68 ASN A N 1
ATOM 543 C CA . ASN A 1 68 ? 2.916 -16.296 -30.505 1.00 64.56 68 ASN A CA 1
ATOM 544 C C . ASN A 1 68 ? 4.236 -16.372 -29.709 1.00 64.56 68 ASN A C 1
ATOM 546 O O . ASN A 1 68 ? 4.343 -15.730 -28.654 1.00 64.56 68 ASN A O 1
ATOM 550 N N . PRO A 1 69 ? 5.266 -17.074 -30.225 1.00 65.94 69 PRO A N 1
ATOM 551 C CA . PRO A 1 69 ? 6.516 -17.303 -29.498 1.00 65.94 69 PRO A CA 1
ATOM 552 C C . PRO A 1 69 ? 7.310 -16.018 -29.232 1.00 65.94 69 PRO A C 1
ATOM 554 O O . PRO A 1 69 ? 8.138 -15.969 -28.321 1.00 65.94 69 PRO A O 1
ATOM 557 N N . ILE A 1 70 ? 7.069 -14.961 -30.019 1.00 76.00 70 ILE A N 1
ATOM 558 C CA . ILE A 1 70 ? 7.726 -13.661 -29.843 1.00 76.00 70 ILE A CA 1
ATOM 559 C C . ILE A 1 70 ? 7.214 -12.996 -28.564 1.00 76.00 70 ILE A C 1
ATOM 561 O O . ILE A 1 70 ? 8.001 -12.479 -27.775 1.00 76.00 70 ILE A O 1
ATOM 565 N N . THR A 1 71 ? 5.900 -13.025 -28.333 1.00 76.94 71 THR A N 1
ATOM 566 C CA . THR A 1 71 ? 5.292 -12.338 -27.190 1.00 76.94 71 THR A CA 1
ATOM 567 C C . THR A 1 71 ? 5.582 -13.046 -25.872 1.00 76.94 71 THR A C 1
ATOM 569 O O . THR A 1 71 ? 5.966 -12.396 -24.899 1.00 76.94 71 THR A O 1
ATOM 572 N N . GLU A 1 72 ? 5.508 -14.378 -25.864 1.00 78.75 72 GLU A N 1
ATOM 573 C CA . GLU A 1 72 ? 5.949 -15.179 -24.721 1.00 78.75 72 GLU A CA 1
ATOM 574 C C . GLU A 1 72 ? 7.438 -14.928 -24.426 1.00 78.75 72 GLU A C 1
ATOM 576 O O . GLU A 1 72 ? 7.808 -14.626 -23.288 1.00 78.75 72 GLU A O 1
ATOM 581 N N . GLY A 1 73 ? 8.276 -14.910 -25.470 1.00 86.38 73 GLY A N 1
ATOM 582 C CA . GLY A 1 73 ? 9.694 -14.580 -25.361 1.00 86.38 73 GLY A CA 1
ATOM 583 C C . GLY A 1 73 ? 9.969 -13.216 -24.717 1.00 86.38 73 GLY A C 1
ATOM 584 O O . GLY A 1 73 ? 10.894 -13.115 -23.913 1.00 86.38 73 GLY A O 1
ATOM 585 N N . LEU A 1 74 ? 9.174 -12.183 -25.026 1.00 90.38 74 LEU A N 1
ATOM 586 C CA . LEU A 1 74 ? 9.330 -10.843 -24.444 1.00 90.38 74 LEU A CA 1
ATOM 587 C C . LEU A 1 74 ? 9.103 -10.850 -22.927 1.00 90.38 74 LEU A C 1
ATOM 589 O O . LEU A 1 74 ? 9.950 -10.353 -22.192 1.00 90.38 74 LEU A O 1
ATOM 593 N N . THR A 1 75 ? 7.998 -11.437 -22.459 1.00 89.81 75 THR A N 1
ATOM 594 C CA . THR A 1 75 ? 7.655 -11.487 -21.019 1.00 89.81 75 THR A CA 1
ATOM 595 C C . THR A 1 75 ? 8.613 -12.355 -20.197 1.00 89.81 75 THR A C 1
ATOM 597 O O . THR A 1 75 ? 8.856 -12.095 -19.019 1.00 89.81 75 THR A O 1
ATOM 600 N N . GLN A 1 76 ? 9.206 -13.378 -20.817 1.00 91.25 76 GLN A N 1
ATOM 601 C CA . GLN A 1 76 ? 10.223 -14.206 -20.171 1.00 91.25 76 GLN A CA 1
ATOM 602 C C . GLN A 1 76 ? 11.582 -13.497 -20.091 1.00 91.25 76 GLN A C 1
ATOM 604 O O . GLN A 1 76 ? 12.300 -13.681 -19.112 1.00 91.25 76 GLN A O 1
ATOM 609 N N . THR A 1 77 ? 11.931 -12.679 -21.089 1.00 95.75 77 THR A N 1
ATOM 610 C CA . THR A 1 77 ? 13.262 -12.053 -21.193 1.00 95.75 77 THR A CA 1
ATOM 611 C C . THR A 1 77 ? 13.346 -10.711 -20.463 1.00 95.75 77 THR A C 1
ATOM 613 O O . THR A 1 77 ? 14.352 -10.418 -19.813 1.00 95.75 77 THR A O 1
ATOM 616 N N . PHE A 1 78 ? 12.303 -9.889 -20.569 1.00 97.56 78 PHE A N 1
ATOM 617 C CA . PHE A 1 78 ? 12.270 -8.513 -20.072 1.00 97.56 78 PHE A CA 1
ATOM 618 C C . PHE A 1 78 ? 11.223 -8.338 -18.971 1.00 97.56 78 PHE A C 1
ATOM 620 O O . PHE A 1 78 ? 10.509 -9.276 -18.621 1.00 97.56 78 PHE A O 1
ATOM 627 N N . PHE A 1 79 ? 11.151 -7.135 -18.406 1.00 97.62 79 PHE A N 1
ATOM 628 C CA . PHE A 1 79 ? 10.205 -6.820 -17.346 1.00 97.62 79 PHE A CA 1
ATOM 629 C C . PHE A 1 79 ? 8.840 -6.467 -17.934 1.00 97.62 79 PHE A C 1
ATOM 631 O O . PHE A 1 79 ? 8.737 -5.621 -18.815 1.00 97.62 79 PHE A O 1
ATOM 638 N N . THR A 1 80 ? 7.761 -7.015 -17.394 1.00 97.12 80 THR A N 1
ATOM 639 C CA . THR A 1 80 ? 6.511 -6.248 -17.327 1.00 97.12 80 THR A CA 1
ATOM 640 C C . THR A 1 80 ? 6.731 -5.010 -16.450 1.00 97.12 80 THR A C 1
ATOM 642 O O . THR A 1 80 ? 7.584 -5.024 -15.560 1.00 97.12 80 THR A O 1
ATOM 645 N N . PHE A 1 81 ? 5.948 -3.942 -16.639 1.00 97.12 81 PHE A N 1
ATOM 646 C CA . PHE A 1 81 ? 6.072 -2.765 -15.761 1.00 97.12 81 PHE A CA 1
ATOM 647 C C . PHE A 1 81 ? 5.897 -3.121 -14.267 1.00 97.12 81 PHE A C 1
ATOM 649 O O . PHE A 1 81 ? 6.594 -2.574 -13.415 1.00 97.12 81 PHE A O 1
ATOM 656 N N . TYR A 1 82 ? 5.047 -4.111 -13.973 1.00 97.19 82 TYR A N 1
ATOM 657 C CA . TYR A 1 82 ? 4.859 -4.672 -12.634 1.00 97.19 82 TYR A CA 1
ATOM 658 C C . TYR A 1 82 ? 6.157 -5.256 -12.069 1.00 97.19 82 TYR A C 1
ATOM 660 O O . TYR A 1 82 ? 6.558 -4.889 -10.970 1.00 97.19 82 TYR A O 1
ATOM 668 N N . GLU A 1 83 ? 6.837 -6.137 -12.814 1.00 97.25 83 GLU A N 1
ATOM 669 C CA . GLU A 1 83 ? 8.101 -6.738 -12.365 1.00 97.25 83 GLU A CA 1
ATOM 670 C C . GLU A 1 83 ? 9.189 -5.669 -12.188 1.00 97.25 83 GLU A C 1
ATOM 672 O O . GLU A 1 83 ? 9.949 -5.716 -11.224 1.00 97.25 83 GLU A O 1
ATOM 677 N N . TYR A 1 84 ? 9.243 -4.666 -13.069 1.00 97.31 84 TYR A N 1
ATOM 678 C CA . TYR A 1 84 ? 10.180 -3.552 -12.921 1.00 97.31 84 TYR A CA 1
ATOM 679 C C . TYR A 1 84 ? 9.927 -2.757 -11.626 1.00 97.31 84 TYR A C 1
ATOM 681 O O . TYR A 1 84 ? 10.855 -2.514 -10.848 1.00 97.31 84 TYR A O 1
ATOM 689 N N . MET A 1 85 ? 8.671 -2.382 -11.366 1.00 96.69 85 MET A N 1
ATOM 690 C CA . MET A 1 85 ? 8.285 -1.649 -10.159 1.00 96.69 85 MET A CA 1
ATOM 691 C C . MET A 1 85 ? 8.502 -2.496 -8.896 1.00 96.69 85 MET A C 1
ATOM 693 O O . MET A 1 85 ? 9.038 -1.990 -7.910 1.00 96.69 85 MET A O 1
ATOM 697 N N . GLN A 1 86 ? 8.195 -3.797 -8.945 1.00 95.81 86 GLN A N 1
ATOM 698 C CA . GLN A 1 86 ? 8.506 -4.769 -7.893 1.00 95.81 86 GLN A CA 1
ATOM 699 C C . GLN A 1 86 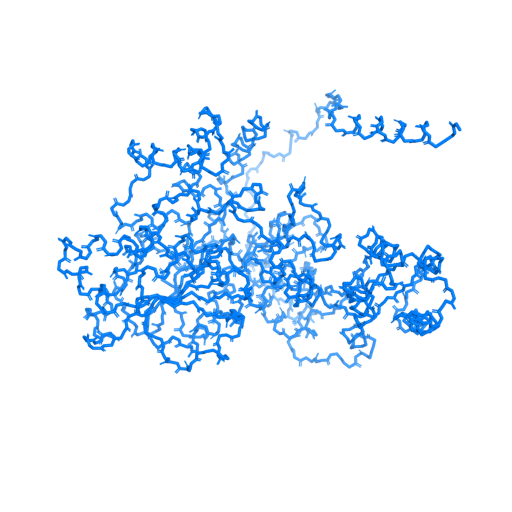? 9.994 -4.745 -7.533 1.00 95.81 86 GLN A C 1
ATOM 701 O O . GLN A 1 86 ? 10.337 -4.627 -6.354 1.00 95.81 86 GLN A O 1
ATOM 706 N N . GLU A 1 87 ? 10.877 -4.832 -8.530 1.00 95.12 87 GLU A N 1
ATOM 707 C CA . GLU A 1 87 ? 12.319 -4.837 -8.289 1.00 95.12 87 GLU A CA 1
ATOM 708 C C . GLU A 1 87 ? 12.833 -3.496 -7.762 1.00 95.12 87 GLU A C 1
ATOM 710 O O . GLU A 1 87 ? 13.699 -3.451 -6.886 1.00 95.12 87 GLU A O 1
ATOM 715 N N . CYS A 1 88 ? 12.292 -2.382 -8.245 1.00 93.06 88 CYS A N 1
ATOM 716 C CA . CYS A 1 88 ? 12.702 -1.063 -7.775 1.00 93.06 88 CYS A CA 1
ATOM 717 C C . CYS A 1 88 ? 12.240 -0.778 -6.345 1.00 93.06 88 CYS A C 1
ATOM 719 O O . CYS A 1 88 ? 12.971 -0.156 -5.577 1.00 93.06 88 CYS A O 1
ATOM 721 N N . LEU A 1 89 ? 11.048 -1.220 -5.961 1.00 92.88 89 LEU A N 1
ATOM 722 C CA . LEU A 1 89 ? 10.464 -0.866 -4.671 1.00 92.88 89 LEU A CA 1
ATOM 723 C C . LEU A 1 89 ? 10.785 -1.883 -3.572 1.00 92.88 89 LEU A C 1
ATOM 725 O O . LEU A 1 89 ? 11.067 -1.491 -2.438 1.00 92.88 89 LEU A O 1
ATOM 729 N N . TYR A 1 90 ? 10.811 -3.175 -3.900 1.00 93.06 90 TYR A N 1
ATOM 730 C CA . TYR A 1 90 ? 10.738 -4.250 -2.906 1.00 93.06 90 TYR A CA 1
ATOM 731 C C . TYR A 1 90 ? 11.897 -5.250 -2.940 1.00 93.06 90 TYR A C 1
ATOM 733 O O . TYR A 1 90 ? 11.926 -6.162 -2.105 1.00 93.06 90 TYR A O 1
ATOM 741 N N . ASN A 1 91 ? 12.856 -5.100 -3.859 1.00 92.75 91 ASN A N 1
ATOM 742 C CA . ASN A 1 91 ? 14.048 -5.942 -3.870 1.00 92.75 91 ASN A CA 1
ATOM 743 C C . ASN A 1 91 ? 14.823 -5.821 -2.548 1.00 92.75 91 ASN A C 1
ATOM 745 O O . ASN A 1 91 ? 15.030 -4.724 -2.027 1.00 92.75 91 ASN A O 1
ATOM 749 N N . LYS A 1 92 ? 15.302 -6.951 -2.024 1.00 90.31 92 LYS A N 1
ATOM 750 C CA . LYS A 1 92 ? 15.920 -7.008 -0.694 1.00 90.31 92 LYS A CA 1
ATOM 751 C C . LYS A 1 92 ? 17.271 -6.294 -0.583 1.00 90.31 92 LYS A C 1
ATOM 753 O O . LYS A 1 92 ? 17.697 -5.970 0.520 1.00 90.31 92 LYS A O 1
ATOM 758 N N . MET A 1 93 ? 17.955 -6.070 -1.703 1.00 85.81 93 MET A N 1
ATOM 759 C CA . MET A 1 93 ? 19.301 -5.493 -1.741 1.00 85.81 93 MET A CA 1
ATOM 760 C C . MET A 1 93 ? 19.313 -4.014 -2.129 1.00 85.81 93 MET A C 1
ATOM 762 O O . MET A 1 93 ? 20.175 -3.274 -1.661 1.00 85.81 93 MET A O 1
ATOM 766 N N . TRP A 1 94 ? 18.373 -3.555 -2.964 1.00 85.94 94 TRP A N 1
ATOM 767 C CA . TRP A 1 94 ? 18.322 -2.146 -3.397 1.00 85.94 94 TRP A CA 1
ATOM 768 C C . TRP A 1 94 ? 16.956 -1.482 -3.343 1.00 85.94 94 TRP A C 1
ATOM 770 O O . TRP A 1 94 ? 16.914 -0.261 -3.518 1.00 85.94 94 TRP A O 1
ATOM 780 N N . GLY A 1 95 ? 15.885 -2.241 -3.108 1.00 89.69 95 GLY A N 1
ATOM 781 C CA . GLY A 1 95 ? 14.511 -1.762 -3.175 1.00 89.69 95 GLY A CA 1
ATOM 782 C C . GLY A 1 95 ? 14.277 -0.540 -2.295 1.00 89.69 95 GLY A C 1
ATOM 783 O O . GLY A 1 95 ? 14.776 -0.481 -1.164 1.00 89.69 95 GLY A O 1
ATOM 784 N N . TYR A 1 96 ? 13.536 0.433 -2.823 1.00 87.75 96 TYR A N 1
ATOM 785 C CA . TYR A 1 96 ? 13.270 1.709 -2.163 1.00 87.75 96 TYR A CA 1
ATOM 786 C C . TYR A 1 96 ? 12.702 1.522 -0.749 1.00 87.75 96 TYR A C 1
ATOM 788 O O . TYR A 1 96 ? 13.261 2.065 0.207 1.00 87.75 96 TYR A O 1
ATOM 796 N N . TYR A 1 97 ? 11.665 0.689 -0.607 1.00 87.75 97 TYR A N 1
ATOM 797 C CA . TYR A 1 97 ? 11.003 0.425 0.671 1.00 87.75 97 TYR A CA 1
ATOM 798 C C . TYR A 1 97 ? 11.743 -0.592 1.535 1.00 87.75 97 TYR A C 1
ATOM 800 O O . TYR A 1 97 ? 11.754 -0.451 2.753 1.00 87.75 97 TYR A O 1
ATOM 808 N N . TYR A 1 98 ? 12.397 -1.597 0.942 1.00 85.00 98 TYR A N 1
ATOM 809 C CA . TYR A 1 98 ? 13.037 -2.649 1.737 1.00 85.00 98 TYR A CA 1
ATOM 810 C C . TYR A 1 98 ? 14.337 -2.193 2.405 1.00 85.00 98 TYR A C 1
ATOM 812 O O . TYR A 1 98 ? 14.594 -2.563 3.538 1.00 85.00 98 TYR A O 1
ATOM 820 N N . THR A 1 99 ? 15.166 -1.391 1.732 1.00 77.69 99 THR A N 1
ATOM 821 C CA . THR A 1 99 ? 16.559 -1.137 2.165 1.00 77.69 99 THR A CA 1
ATOM 822 C C . THR A 1 99 ? 16.731 -0.032 3.213 1.00 77.69 99 THR A C 1
ATOM 824 O O . THR A 1 99 ? 17.822 0.518 3.365 1.00 77.69 99 THR A O 1
ATOM 827 N N . GLY A 1 100 ? 15.657 0.365 3.903 1.00 62.59 100 GLY A N 1
ATOM 828 C CA . GLY A 1 100 ? 15.709 1.397 4.947 1.00 62.59 100 GLY A CA 1
ATOM 829 C C . GLY A 1 100 ? 16.143 2.789 4.459 1.00 62.59 100 GLY A C 1
ATOM 830 O O . GLY A 1 100 ? 16.453 3.665 5.269 1.00 62.59 100 GLY A O 1
ATOM 831 N N . LYS A 1 101 ? 16.176 3.023 3.137 1.00 63.56 101 LYS A N 1
ATOM 832 C CA . LYS A 1 101 ? 16.495 4.333 2.539 1.00 63.56 101 LYS A CA 1
ATOM 833 C C . LYS A 1 101 ? 15.416 5.378 2.831 1.00 63.56 101 LYS A C 1
ATOM 835 O O . LYS A 1 101 ? 15.701 6.576 2.776 1.00 63.56 101 LYS A O 1
ATOM 840 N N . VAL A 1 102 ? 14.203 4.936 3.165 1.00 60.06 102 VAL A N 1
ATOM 841 C CA . VAL A 1 102 ? 13.078 5.803 3.514 1.00 60.06 102 VAL A CA 1
ATOM 842 C C . VAL A 1 102 ? 13.294 6.423 4.897 1.00 60.06 102 VAL A C 1
ATOM 844 O O . VAL A 1 102 ? 13.474 5.732 5.898 1.00 60.06 102 VAL A O 1
ATOM 847 N N . LYS A 1 103 ? 13.271 7.758 4.968 1.00 57.75 103 LYS A N 1
ATOM 848 C CA . LYS A 1 103 ? 13.336 8.526 6.223 1.00 57.75 103 LYS A CA 1
ATOM 849 C C . LYS A 1 103 ? 11.998 9.227 6.450 1.00 57.75 103 LYS A C 1
ATOM 851 O O . LYS A 1 103 ? 11.551 9.941 5.560 1.00 57.75 103 LYS A O 1
ATOM 856 N N . PHE A 1 104 ? 11.407 9.084 7.641 1.00 52.12 104 PHE A N 1
ATOM 857 C CA . PHE A 1 104 ? 10.041 9.558 7.934 1.00 52.12 104 PHE A CA 1
ATOM 858 C C . PHE A 1 104 ? 9.924 10.798 8.845 1.00 52.12 104 PHE A C 1
ATOM 860 O O . PHE A 1 104 ? 8.812 11.256 9.068 1.00 52.12 104 PHE A O 1
ATOM 867 N N . ARG A 1 105 ? 11.007 11.375 9.403 1.00 51.59 105 ARG A N 1
ATOM 868 C CA . ARG A 1 105 ? 10.847 12.431 10.442 1.00 51.59 105 ARG A CA 1
ATOM 869 C C . ARG A 1 105 ? 11.804 13.632 10.452 1.00 51.59 105 ARG A C 1
ATOM 871 O O . ARG A 1 105 ? 11.586 14.539 11.241 1.00 51.59 105 ARG A O 1
ATOM 878 N N . LYS A 1 106 ? 12.839 13.704 9.606 1.00 38.34 106 LYS A N 1
ATOM 879 C CA . LYS A 1 106 ? 13.686 14.915 9.459 1.00 38.34 106 LYS A CA 1
ATOM 880 C C . LYS A 1 106 ? 14.325 14.942 8.073 1.00 38.34 106 LYS A C 1
ATOM 882 O O . LYS A 1 106 ? 15.163 14.089 7.781 1.00 38.34 106 LYS A O 1
ATOM 887 N N . GLY A 1 107 ? 13.893 15.878 7.222 1.00 42.03 107 GLY A N 1
ATOM 888 C CA . GLY A 1 107 ? 14.224 15.865 5.787 1.00 42.03 107 GLY A CA 1
ATOM 889 C C . GLY A 1 107 ? 13.729 14.592 5.089 1.00 42.03 107 GLY A C 1
ATOM 890 O O . GLY A 1 107 ? 14.423 14.052 4.228 1.00 42.03 107 GLY A O 1
ATOM 891 N N . GLY A 1 108 ? 12.606 14.053 5.578 1.00 43.72 108 GLY A N 1
ATOM 892 C CA . GLY A 1 108 ? 12.019 12.799 5.128 1.00 43.72 108 GLY A CA 1
ATOM 893 C C . GLY A 1 108 ? 11.302 12.922 3.790 1.00 43.72 108 GLY A C 1
ATOM 894 O O . GLY A 1 108 ? 11.035 14.025 3.325 1.00 43.72 108 GLY A O 1
ATOM 895 N N . HIS A 1 109 ? 11.018 11.776 3.182 1.00 50.41 109 HIS A N 1
ATOM 896 C CA . HIS A 1 109 ? 10.449 11.698 1.839 1.00 50.41 109 HIS A CA 1
ATOM 897 C C . HIS A 1 109 ? 8.917 11.903 1.815 1.00 50.41 109 HIS A C 1
ATOM 899 O O . HIS A 1 109 ? 8.384 12.333 0.803 1.00 50.41 109 HIS A O 1
ATOM 905 N N . PHE A 1 110 ? 8.206 11.681 2.927 1.00 54.94 110 PHE A N 1
ATOM 906 C CA . PHE A 1 110 ? 6.738 11.752 2.963 1.00 54.94 110 PHE A CA 1
ATOM 907 C C . PHE A 1 110 ? 6.234 12.414 4.245 1.00 54.94 110 PHE A C 1
ATOM 909 O O . PHE A 1 110 ? 6.757 12.151 5.329 1.00 54.94 110 PHE A O 1
ATOM 916 N N . SER A 1 111 ? 5.203 13.251 4.112 1.00 67.62 111 SER A N 1
ATOM 917 C CA . SER A 1 111 ? 4.370 13.719 5.225 1.00 67.62 111 SER A CA 1
ATOM 918 C C . SER A 1 111 ? 2.957 13.184 4.996 1.00 67.62 111 SER A C 1
ATOM 920 O O . SER A 1 111 ? 2.221 13.737 4.187 1.00 67.62 111 SER A O 1
ATOM 922 N N . THR A 1 112 ? 2.610 12.084 5.664 1.00 83.19 112 THR A N 1
ATOM 923 C CA . THR A 1 112 ? 1.276 11.462 5.601 1.00 83.19 112 THR A CA 1
ATOM 924 C C . THR A 1 112 ? 0.364 12.043 6.679 1.00 83.19 112 THR A C 1
ATOM 926 O O . THR A 1 112 ? 0.843 12.569 7.696 1.00 83.19 112 THR A O 1
ATOM 929 N N . TYR A 1 113 ? -0.957 11.938 6.507 1.00 89.19 113 TYR A N 1
ATOM 930 C CA . TYR A 1 113 ? -1.892 12.466 7.508 1.00 89.19 113 TYR A CA 1
ATOM 931 C C . TYR A 1 113 ? -1.707 11.898 8.918 1.00 89.19 113 TYR A C 1
ATOM 933 O O . TYR A 1 113 ? -1.762 12.699 9.853 1.00 89.19 113 TYR A O 1
ATOM 941 N N . PRO A 1 114 ? -1.430 10.595 9.127 1.00 91.31 114 PRO A N 1
ATOM 942 C CA . PRO A 1 114 ? -1.142 10.079 10.462 1.00 91.31 114 PRO A CA 1
ATOM 943 C C . PRO A 1 114 ? -0.028 10.828 11.201 1.00 91.31 114 PRO A C 1
ATOM 945 O O . PRO A 1 114 ? -0.126 11.045 12.405 1.00 91.31 114 PRO A O 1
ATOM 948 N N . VAL A 1 115 ? 1.015 11.263 10.488 1.00 89.12 115 VAL A N 1
ATOM 949 C CA . VAL A 1 115 ? 2.127 12.022 11.077 1.00 89.12 115 VAL A CA 1
ATOM 950 C C . VAL A 1 115 ? 1.757 13.497 11.243 1.00 89.12 115 VAL A C 1
ATOM 952 O O . VAL A 1 115 ? 2.000 14.076 12.301 1.00 89.12 115 VAL A O 1
ATOM 955 N N . MET A 1 116 ? 1.149 14.107 10.223 1.00 88.44 116 MET A N 1
ATOM 956 C CA . MET A 1 116 ? 0.830 15.541 10.209 1.00 88.44 116 MET A CA 1
ATOM 957 C C . MET A 1 116 ? -0.311 15.927 11.158 1.00 88.44 116 MET A C 1
ATOM 959 O O . MET A 1 116 ? -0.296 17.012 11.734 1.00 88.44 116 MET A O 1
ATOM 963 N N . LEU A 1 117 ? -1.302 15.050 11.321 1.00 92.81 117 LEU A N 1
ATOM 964 C CA . LEU A 1 117 ? -2.472 15.249 12.180 1.00 92.81 117 LEU A CA 1
ATOM 965 C C . LEU A 1 117 ? -2.355 14.498 13.507 1.00 92.81 117 LEU A C 1
ATOM 967 O O . LEU A 1 117 ? -3.346 14.391 14.230 1.00 92.81 117 LEU A O 1
ATOM 971 N N . SER A 1 118 ? -1.178 13.964 13.842 1.00 93.56 118 SER A N 1
ATOM 972 C CA . SER A 1 118 ? -0.944 13.339 15.144 1.00 93.56 118 SER A CA 1
ATOM 973 C C . SER A 1 118 ? -1.353 14.303 16.278 1.00 93.56 118 SER A C 1
ATOM 975 O O . SER A 1 118 ? -1.103 15.507 16.170 1.00 93.56 118 SER A O 1
ATOM 977 N N . PRO A 1 119 ? -2.003 13.832 17.359 1.00 96.00 119 PRO A N 1
ATOM 978 C CA . PRO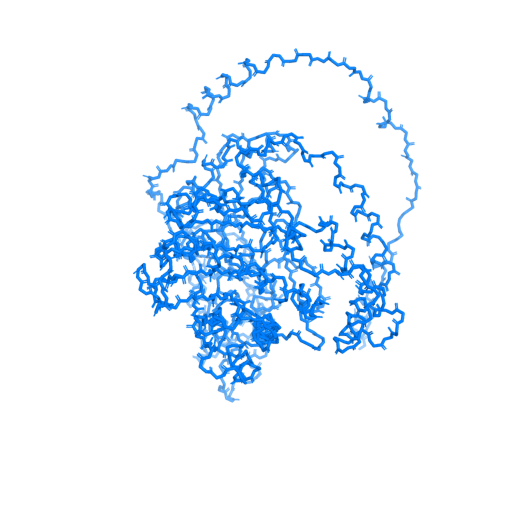 A 1 119 ? -2.449 12.454 17.582 1.00 96.00 119 PRO A CA 1
ATOM 979 C C . PRO A 1 119 ? -3.864 12.160 17.041 1.00 96.00 119 PRO A C 1
ATOM 981 O O . PRO A 1 119 ? -4.378 11.049 17.166 1.00 96.00 119 PRO A O 1
ATOM 984 N N . TYR A 1 120 ? -4.526 13.152 16.444 1.00 97.38 120 TYR A N 1
ATOM 985 C CA . TYR A 1 120 ? -5.952 13.116 16.130 1.00 97.38 120 TYR A CA 1
ATOM 986 C C . TYR A 1 120 ? -6.337 12.071 15.088 1.00 97.38 120 TYR A C 1
ATOM 988 O O . TYR A 1 120 ? -7.414 11.493 15.204 1.00 97.38 120 TYR A O 1
ATOM 996 N N . PHE A 1 121 ? -5.477 11.775 14.111 1.00 96.62 121 PHE A N 1
ATOM 997 C CA . PHE A 1 121 ? -5.765 10.701 13.155 1.00 96.62 121 PHE A CA 1
ATOM 998 C C . PHE A 1 121 ? -5.867 9.337 13.864 1.00 96.62 121 PHE A C 1
ATOM 1000 O O . PHE A 1 121 ? -6.827 8.600 13.651 1.00 96.62 121 PHE A O 1
ATOM 1007 N N . GLY A 1 122 ? -4.950 9.032 14.793 1.00 98.00 122 GLY A N 1
ATOM 1008 C CA . GLY A 1 122 ? -5.030 7.823 15.624 1.00 98.00 122 GLY A CA 1
ATOM 1009 C C . GLY A 1 122 ? -6.250 7.807 16.548 1.00 98.00 122 GLY A C 1
ATOM 1010 O O . GLY A 1 122 ? -6.863 6.760 16.748 1.00 98.00 122 GLY A O 1
ATOM 1011 N N . HIS A 1 123 ? -6.679 8.973 17.045 1.00 98.31 123 HIS A N 1
ATOM 1012 C CA . HIS A 1 123 ? -7.928 9.083 17.806 1.00 98.31 123 HIS A CA 1
ATOM 1013 C C . HIS A 1 123 ? -9.149 8.695 16.957 1.00 98.31 123 HIS A C 1
ATOM 1015 O O . HIS A 1 123 ? -10.033 7.993 17.445 1.00 98.31 123 HIS A O 1
ATOM 1021 N N . MET A 1 124 ? -9.196 9.113 15.686 1.00 97.88 124 MET A N 1
ATOM 1022 C CA . MET A 1 124 ? -10.281 8.737 14.775 1.00 97.88 124 MET A CA 1
ATOM 1023 C C . MET A 1 124 ? -10.300 7.225 14.534 1.00 97.88 124 MET A C 1
ATOM 1025 O O . MET A 1 124 ? -11.352 6.605 14.674 1.00 97.88 124 MET A O 1
ATOM 1029 N N . ILE A 1 125 ? -9.144 6.610 14.253 1.00 98.31 125 ILE A N 1
ATOM 1030 C CA . ILE A 1 125 ? -9.040 5.151 14.074 1.00 98.31 125 ILE A CA 1
ATOM 1031 C C . ILE A 1 125 ? -9.492 4.406 15.336 1.00 98.31 125 ILE A C 1
ATOM 1033 O O . ILE A 1 125 ? -10.258 3.447 15.239 1.00 98.31 125 ILE A O 1
ATOM 1037 N N . ALA A 1 126 ? -9.085 4.866 16.522 1.00 98.62 126 ALA A N 1
ATOM 1038 C CA . ALA A 1 126 ? -9.497 4.278 17.793 1.00 98.62 126 ALA A CA 1
ATOM 1039 C C . ALA A 1 126 ? -11.019 4.331 18.011 1.00 98.62 126 ALA A C 1
ATOM 1041 O O . ALA A 1 126 ? -11.613 3.326 18.402 1.00 98.62 126 ALA A O 1
ATOM 1042 N N . GLU A 1 127 ? -11.657 5.476 17.746 1.00 98.19 127 GLU A N 1
ATOM 1043 C CA . GLU A 1 127 ? -13.115 5.644 17.845 1.00 98.19 127 GLU A CA 1
ATOM 1044 C C . GLU A 1 127 ? -13.852 4.739 16.840 1.00 98.19 127 GLU A C 1
ATOM 1046 O O . GLU A 1 127 ? -14.806 4.052 17.214 1.00 98.19 127 GLU A O 1
ATOM 1051 N N . GLN A 1 128 ? -13.383 4.646 15.589 1.00 97.25 128 GLN A N 1
ATOM 1052 C CA . GLN A 1 128 ? -13.991 3.744 14.601 1.00 97.25 128 GLN A CA 1
ATOM 1053 C C . GLN A 1 128 ? -13.833 2.267 14.991 1.00 97.25 128 GLN A C 1
ATOM 1055 O O . GLN A 1 128 ? -14.810 1.516 14.958 1.00 97.25 128 GLN A O 1
ATOM 1060 N N . ALA A 1 129 ? -12.640 1.853 15.432 1.00 98.50 129 ALA A N 1
ATOM 1061 C CA . ALA A 1 129 ? -12.384 0.489 15.890 1.00 98.50 129 ALA A CA 1
ATOM 1062 C C . ALA A 1 129 ? -13.240 0.123 17.114 1.00 98.50 129 ALA A C 1
ATOM 1064 O O . ALA A 1 129 ? -13.783 -0.980 17.182 1.00 98.50 129 ALA A O 1
ATOM 1065 N N . PHE A 1 130 ? -13.419 1.057 18.053 1.00 98.38 130 PHE A N 1
ATOM 1066 C CA . PHE A 1 130 ? -14.294 0.871 19.207 1.00 98.38 130 PHE A CA 1
ATOM 1067 C C . PHE A 1 130 ? -15.758 0.679 18.793 1.00 98.38 130 PHE A C 1
ATOM 1069 O O . PHE A 1 130 ? -16.404 -0.256 19.263 1.00 98.38 130 PHE A O 1
ATOM 1076 N N . ARG A 1 131 ? -16.275 1.494 17.864 1.00 96.88 131 ARG A N 1
ATOM 1077 C CA . ARG A 1 131 ? -17.642 1.345 17.329 1.00 96.88 131 ARG A CA 1
ATOM 1078 C C . ARG A 1 131 ? -17.840 0.003 16.622 1.00 96.88 131 ARG A C 1
ATOM 1080 O O . ARG A 1 131 ? -18.847 -0.664 16.848 1.00 96.88 131 ARG A O 1
ATOM 1087 N N . MET A 1 132 ? -16.874 -0.412 15.802 1.00 97.88 132 MET A N 1
ATOM 1088 C CA . MET A 1 132 ? -16.879 -1.719 15.133 1.00 97.88 132 MET A CA 1
ATOM 1089 C C . MET A 1 132 ? -16.890 -2.867 16.146 1.00 97.88 132 MET A C 1
ATOM 1091 O O . MET A 1 132 ? -17.674 -3.806 16.013 1.00 97.88 132 MET A O 1
ATOM 1095 N N . TRP A 1 133 ? -16.066 -2.771 17.192 1.00 98.56 133 TRP A N 1
ATOM 1096 C CA . TRP A 1 133 ? -16.073 -3.719 18.301 1.00 98.56 133 TRP A CA 1
ATOM 1097 C C . TRP A 1 133 ? -17.439 -3.763 18.993 1.00 98.56 133 TRP A C 1
ATOM 1099 O O . TRP A 1 133 ? -17.993 -4.849 19.152 1.00 98.56 133 TRP A O 1
ATOM 1109 N N . GLN A 1 134 ? -18.023 -2.614 19.350 1.00 97.06 134 GLN A N 1
ATOM 1110 C CA . GLN A 1 134 ? -19.350 -2.552 19.974 1.00 97.06 134 GLN A CA 1
ATOM 1111 C C . GLN A 1 134 ? -20.428 -3.203 19.099 1.00 97.06 134 GLN A C 1
ATOM 1113 O O . GLN A 1 134 ? -21.206 -4.011 19.611 1.00 97.06 134 GLN A O 1
ATOM 1118 N N . GLY A 1 135 ? -20.437 -2.907 17.796 1.00 96.62 135 GLY A N 1
ATOM 1119 C CA . GLY A 1 135 ? -21.357 -3.510 16.828 1.00 96.62 135 GLY A CA 1
ATOM 1120 C C . GLY A 1 135 ? -21.233 -5.032 16.787 1.00 96.62 135 GLY A C 1
ATOM 1121 O O . GLY A 1 135 ? -22.198 -5.751 17.036 1.00 96.62 135 GLY A O 1
ATOM 1122 N N . MET A 1 136 ? -20.009 -5.551 16.645 1.00 98.31 136 MET A N 1
ATOM 1123 C CA . MET A 1 136 ? -19.752 -7.000 16.648 1.00 98.31 136 MET A CA 1
ATOM 1124 C C . MET A 1 136 ? -20.125 -7.683 17.974 1.00 98.31 136 MET A C 1
ATOM 1126 O O . MET A 1 136 ? -20.574 -8.833 17.988 1.00 98.31 136 MET A O 1
ATOM 1130 N N . ARG A 1 137 ? -19.943 -6.999 19.112 1.00 97.62 137 ARG A N 1
ATOM 1131 C CA . ARG A 1 137 ? -20.386 -7.490 20.427 1.00 97.62 137 ARG A CA 1
ATOM 1132 C C . ARG A 1 137 ? -21.912 -7.550 20.503 1.00 97.62 137 ARG A C 1
ATOM 1134 O O . ARG A 1 137 ? -22.435 -8.547 20.998 1.00 97.62 137 ARG A O 1
ATOM 1141 N N . GLY A 1 138 ? -22.600 -6.516 20.016 1.00 96.19 138 GLY A N 1
ATOM 1142 C CA . GLY A 1 138 ? -24.061 -6.426 19.982 1.00 96.19 138 GLY A CA 1
ATOM 1143 C C . GLY A 1 138 ? -24.703 -7.449 19.042 1.00 96.19 138 GLY A C 1
ATOM 1144 O O . GLY A 1 138 ? -25.667 -8.105 19.424 1.00 96.19 138 GLY A O 1
ATOM 1145 N N . ALA A 1 139 ? -24.112 -7.659 17.865 1.00 96.94 139 ALA A N 1
ATOM 1146 C CA . ALA A 1 139 ? -24.533 -8.663 16.887 1.00 96.94 139 ALA A CA 1
ATOM 1147 C C . ALA A 1 139 ? -24.185 -10.111 17.298 1.00 96.94 139 ALA A C 1
ATOM 1149 O O . ALA A 1 139 ? -24.594 -11.065 16.640 1.00 96.94 139 ALA A O 1
ATOM 1150 N N . GLY A 1 140 ? -23.409 -10.302 18.373 1.00 97.19 140 GLY A N 1
ATOM 1151 C CA . GLY A 1 140 ? -23.000 -11.622 18.859 1.00 97.19 140 GLY A CA 1
ATOM 1152 C C . GLY A 1 140 ? -21.923 -12.315 18.013 1.00 97.19 140 GLY A C 1
ATOM 1153 O O . GLY A 1 140 ? -21.609 -13.481 18.262 1.00 97.19 140 GLY A O 1
ATOM 1154 N N . THR A 1 141 ? -21.323 -11.617 17.047 1.00 98.06 141 THR A N 1
ATOM 1155 C CA . THR A 1 141 ? -20.268 -12.149 16.165 1.00 98.06 141 THR A CA 1
ATOM 1156 C C . THR A 1 141 ? -18.878 -12.113 16.799 1.00 98.06 141 THR A C 1
ATOM 1158 O O . THR A 1 141 ? -17.976 -12.839 16.365 1.00 98.06 141 THR A O 1
ATOM 1161 N N . LEU A 1 142 ? -18.732 -11.358 17.892 1.00 98.38 142 LEU A N 1
ATOM 1162 C CA . LEU A 1 142 ? -17.582 -11.387 18.790 1.00 98.38 142 LEU A CA 1
ATOM 1163 C C . LEU A 1 142 ? -18.014 -11.736 20.224 1.00 98.38 142 LEU A C 1
ATOM 1165 O O . LEU A 1 142 ? -18.738 -10.978 20.875 1.00 98.38 142 LEU A O 1
ATOM 1169 N N . LYS A 1 143 ? -17.531 -12.860 20.763 1.00 97.56 143 LYS A N 1
ATOM 1170 C CA . LYS A 1 143 ? -17.818 -13.348 22.131 1.00 97.56 143 LYS A CA 1
ATOM 1171 C C . LYS A 1 143 ? -16.869 -12.748 23.169 1.00 97.56 143 LYS A C 1
ATOM 1173 O O . LYS A 1 143 ? -15.869 -12.138 22.822 1.00 97.56 143 LYS A O 1
ATOM 1178 N N . LYS A 1 144 ? -17.200 -12.854 24.464 1.00 94.19 144 LYS A N 1
ATOM 1179 C CA . LYS A 1 144 ? -16.506 -12.108 25.542 1.00 94.19 144 LYS A CA 1
ATOM 1180 C C . LYS A 1 144 ? -15.036 -12.515 25.696 1.00 94.19 144 LYS A C 1
ATOM 1182 O O . LYS A 1 144 ? -14.220 -11.684 26.066 1.00 94.19 144 LYS A O 1
ATOM 1187 N N . GLY A 1 145 ? -14.726 -13.786 25.437 1.00 94.12 145 GLY A N 1
ATOM 1188 C CA . GLY A 1 145 ? -13.371 -14.340 25.529 1.00 94.12 145 GLY A CA 1
ATOM 1189 C C . GLY A 1 145 ? -12.596 -14.364 24.211 1.00 94.12 145 GLY A C 1
ATOM 1190 O O . GLY A 1 145 ? -11.484 -14.872 24.191 1.00 94.12 145 GLY A O 1
ATOM 1191 N N . GLU A 1 146 ? -13.171 -13.870 23.112 1.00 97.94 146 GLU A N 1
ATOM 1192 C CA . GLU A 1 146 ? -12.479 -13.808 21.819 1.00 97.94 146 GLU A CA 1
ATOM 1193 C C . GLU A 1 146 ? -11.693 -12.504 21.698 1.00 97.94 146 GLU A C 1
ATOM 1195 O O . GLU A 1 146 ? -12.091 -11.492 22.263 1.00 97.94 146 GLU A O 1
ATOM 1200 N N . THR A 1 147 ? -10.599 -12.491 20.948 1.00 98.56 147 THR A N 1
ATOM 1201 C CA . THR A 1 147 ? -9.828 -11.265 20.705 1.00 98.56 147 THR A CA 1
ATOM 1202 C C . THR A 1 147 ? -10.458 -10.439 19.584 1.00 98.56 147 THR A C 1
ATOM 1204 O O . THR A 1 147 ? -10.861 -10.994 18.563 1.00 98.56 147 THR A O 1
ATOM 1207 N N . PHE A 1 148 ? -10.511 -9.115 19.759 1.00 98.81 148 PHE A N 1
ATOM 1208 C CA . PHE A 1 148 ? -10.732 -8.177 18.656 1.00 98.81 148 PHE A CA 1
ATOM 1209 C C . PHE A 1 148 ? -9.378 -7.737 18.108 1.00 98.81 148 PHE A C 1
ATOM 1211 O O . PHE A 1 148 ? -8.619 -7.029 18.767 1.00 98.81 148 PHE A O 1
ATOM 1218 N N . TYR A 1 149 ? -9.041 -8.181 16.913 1.00 98.75 149 TYR A N 1
ATOM 1219 C CA . TYR A 1 149 ? -7.773 -7.841 16.296 1.00 98.75 149 TYR A CA 1
ATOM 1220 C C . TYR A 1 149 ? -7.872 -6.505 15.560 1.00 98.75 149 TYR A C 1
ATOM 1222 O O . TYR A 1 149 ? -8.836 -6.267 14.840 1.00 98.75 149 TYR A O 1
ATOM 1230 N N . ILE A 1 150 ? -6.860 -5.657 15.721 1.00 98.88 150 ILE A N 1
ATOM 1231 C CA . ILE A 1 150 ? -6.620 -4.477 14.889 1.00 98.88 150 ILE A CA 1
ATOM 1232 C C . ILE A 1 150 ? -5.324 -4.746 14.126 1.00 98.88 150 ILE A C 1
ATOM 1234 O O . ILE A 1 150 ? -4.254 -4.777 14.729 1.00 98.88 150 ILE A O 1
ATOM 1238 N N . LEU A 1 151 ? -5.420 -5.019 12.828 1.00 98.75 151 LEU A N 1
ATOM 1239 C CA . LEU A 1 151 ? -4.283 -5.276 11.946 1.00 98.75 151 LEU A CA 1
ATOM 1240 C C . LEU A 1 151 ? -4.056 -4.055 11.060 1.00 98.75 151 LEU A C 1
ATOM 1242 O O . LEU A 1 151 ? -4.902 -3.741 10.231 1.00 98.75 151 LEU A O 1
ATOM 1246 N N . GLU A 1 152 ? -2.913 -3.403 11.226 1.00 98.62 152 GLU A N 1
ATOM 1247 C CA . GLU A 1 152 ? -2.446 -2.318 10.362 1.00 98.62 152 GLU A CA 1
ATOM 1248 C C . GLU A 1 152 ? -1.353 -2.854 9.436 1.00 98.62 152 GLU A C 1
ATOM 1250 O O . GLU A 1 152 ? -0.392 -3.461 9.912 1.00 98.62 152 GLU A O 1
ATOM 1255 N N . PHE A 1 153 ? -1.462 -2.610 8.133 1.00 98.12 153 PHE A N 1
ATOM 1256 C CA . PHE A 1 153 ? -0.394 -2.900 7.175 1.00 98.12 153 PHE A CA 1
ATOM 1257 C C . PHE A 1 153 ? 0.213 -1.605 6.639 1.00 98.12 153 PHE A C 1
ATOM 1259 O O . PHE A 1 153 ? -0.521 -0.678 6.298 1.00 98.12 153 PHE A O 1
ATOM 1266 N N . GLY A 1 154 ? 1.548 -1.554 6.556 1.00 92.94 154 GLY A N 1
ATOM 1267 C CA . GLY A 1 154 ? 2.267 -0.384 6.038 1.00 92.94 154 GLY A CA 1
ATOM 1268 C C . GLY A 1 154 ? 2.298 0.809 6.997 1.00 92.94 154 GLY A C 1
ATOM 1269 O O . GLY A 1 154 ? 2.233 1.951 6.561 1.00 92.94 154 GLY A O 1
ATOM 1270 N N . GLY A 1 155 ? 2.397 0.576 8.309 1.00 89.56 155 GLY A N 1
ATOM 1271 C CA . GLY A 1 155 ? 2.260 1.622 9.338 1.00 89.56 155 GLY A CA 1
ATOM 1272 C C . GLY A 1 155 ? 3.404 2.647 9.437 1.00 89.56 155 GLY A C 1
ATOM 1273 O O . GLY A 1 155 ? 3.551 3.311 10.468 1.00 89.56 155 GLY A O 1
ATOM 1274 N N . GLY A 1 156 ? 4.255 2.761 8.411 1.00 89.25 156 GLY A N 1
ATOM 1275 C CA . GLY A 1 156 ? 5.333 3.745 8.309 1.00 89.25 156 GLY A CA 1
ATOM 1276 C C . GLY A 1 156 ? 6.293 3.703 9.496 1.00 89.25 156 GLY A C 1
ATOM 1277 O O . GLY A 1 156 ? 6.979 2.717 9.746 1.00 89.25 156 GLY A O 1
ATOM 1278 N N . ASP A 1 157 ? 6.354 4.777 10.275 1.00 88.56 157 ASP A N 1
ATOM 1279 C CA . ASP A 1 157 ? 7.209 4.852 11.462 1.00 88.56 157 ASP A CA 1
ATOM 1280 C C . ASP A 1 157 ? 6.501 4.415 12.765 1.00 88.56 157 ASP A C 1
ATOM 1282 O O . ASP A 1 157 ? 7.019 4.635 13.867 1.00 88.56 157 ASP A O 1
ATOM 1286 N N . GLY A 1 158 ? 5.289 3.864 12.660 1.00 94.25 158 GLY A N 1
ATOM 1287 C CA . GLY A 1 158 ? 4.470 3.376 13.767 1.00 94.25 158 GLY A CA 1
ATOM 1288 C C . GLY A 1 158 ? 3.778 4.466 14.586 1.00 94.25 158 GLY A C 1
ATOM 1289 O O . GLY A 1 158 ? 3.360 4.186 15.708 1.00 94.25 158 GLY A O 1
ATOM 1290 N N . THR A 1 159 ? 3.705 5.708 14.087 1.00 94.75 159 THR A N 1
ATOM 1291 C CA . THR A 1 159 ? 2.994 6.814 14.767 1.00 94.75 159 THR A CA 1
ATOM 1292 C C . THR A 1 159 ? 1.508 6.539 14.902 1.00 94.75 159 THR A C 1
ATOM 1294 O O . THR A 1 159 ? 0.955 6.753 15.974 1.00 94.75 159 THR A O 1
ATOM 1297 N N . LEU A 1 160 ? 0.883 6.009 13.849 1.00 97.25 160 LEU A N 1
ATOM 1298 C CA . LEU A 1 160 ? -0.546 5.732 13.861 1.00 97.25 160 LEU A CA 1
ATOM 1299 C C . LEU A 1 160 ? -0.917 4.699 14.929 1.00 97.25 160 LEU A C 1
ATOM 1301 O O . LEU A 1 160 ? -1.805 4.949 15.746 1.00 97.25 160 LEU A O 1
ATOM 1305 N N . ALA A 1 161 ? -0.186 3.582 14.974 1.00 98.19 161 ALA A N 1
ATOM 1306 C CA . ALA A 1 161 ? -0.326 2.577 16.022 1.00 98.19 161 ALA A CA 1
ATOM 1307 C C . ALA A 1 161 ? -0.163 3.180 17.425 1.00 98.19 161 ALA A C 1
ATOM 1309 O O . ALA A 1 161 ? -0.977 2.904 18.307 1.00 98.19 161 ALA A O 1
ATOM 1310 N N . PHE A 1 162 ? 0.847 4.036 17.616 1.00 98.19 162 PHE A N 1
ATOM 1311 C CA . PHE A 1 162 ? 1.116 4.675 18.904 1.00 98.19 162 PHE A CA 1
ATOM 1312 C C . PHE A 1 162 ? -0.050 5.555 19.345 1.00 98.19 162 PHE A C 1
ATOM 1314 O O . PHE A 1 162 ? -0.587 5.360 20.432 1.00 98.19 162 PHE A O 1
ATOM 1321 N N . ASP A 1 163 ? -0.478 6.483 18.490 1.00 98.25 163 ASP A N 1
ATOM 1322 C CA . ASP A 1 163 ? -1.547 7.430 18.808 1.00 98.25 163 ASP A CA 1
ATOM 1323 C C . ASP A 1 163 ? -2.883 6.712 19.040 1.00 98.25 163 ASP A C 1
ATOM 1325 O O . ASP A 1 163 ? -3.623 7.048 19.968 1.00 98.25 163 ASP A O 1
ATOM 1329 N N . THR A 1 164 ? -3.159 5.666 18.255 1.00 98.75 164 THR A N 1
ATOM 1330 C CA . THR A 1 164 ? -4.349 4.818 18.409 1.00 98.75 164 THR A CA 1
ATOM 1331 C C . THR A 1 164 ? -4.332 4.092 19.756 1.00 98.75 164 THR A C 1
ATOM 1333 O O . THR A 1 164 ? -5.273 4.215 20.540 1.00 98.75 164 THR A O 1
ATOM 1336 N N . LEU A 1 165 ? -3.254 3.367 20.074 1.00 98.75 165 LEU A N 1
ATOM 1337 C CA . LEU A 1 165 ? -3.123 2.627 21.334 1.00 98.75 165 LEU A CA 1
ATOM 1338 C C . LEU A 1 165 ? -3.143 3.552 22.552 1.00 98.75 165 LEU A C 1
ATOM 1340 O O . LEU A 1 165 ? -3.795 3.234 23.551 1.00 98.75 165 LEU A O 1
ATOM 1344 N N . ASN A 1 166 ? -2.474 4.703 22.462 1.00 98.56 166 ASN A N 1
ATOM 1345 C CA . ASN A 1 166 ? -2.461 5.706 23.517 1.00 98.56 166 ASN A CA 1
ATOM 1346 C C . ASN A 1 166 ? -3.875 6.201 23.835 1.00 98.56 166 ASN A C 1
ATOM 1348 O O . ASN A 1 166 ? -4.266 6.254 25.000 1.00 98.56 166 ASN A O 1
ATOM 1352 N N . TYR A 1 167 ? -4.654 6.515 22.799 1.00 98.56 167 TYR A N 1
ATOM 1353 C CA . TYR A 1 167 ? -6.019 6.998 22.958 1.00 98.56 167 TYR A CA 1
ATOM 1354 C C . TYR A 1 167 ? -6.950 5.944 23.553 1.00 98.56 167 TYR A C 1
ATOM 1356 O O . TYR A 1 167 ? -7.697 6.238 24.487 1.00 98.56 167 TYR A O 1
ATOM 1364 N N . ILE A 1 168 ? -6.882 4.700 23.057 1.00 98.75 168 ILE A N 1
ATOM 1365 C CA . ILE A 1 168 ? -7.698 3.601 23.592 1.00 98.75 168 ILE A CA 1
ATOM 1366 C C . ILE A 1 168 ? -7.375 3.398 25.076 1.00 98.75 168 ILE A C 1
ATOM 1368 O O . ILE A 1 168 ? -8.293 3.242 25.881 1.00 98.75 168 ILE A O 1
ATOM 1372 N N . LYS A 1 169 ? -6.091 3.440 25.453 1.00 98.38 169 LYS A N 1
ATOM 1373 C CA . LYS A 1 169 ? -5.672 3.315 26.850 1.00 98.38 169 LYS A CA 1
ATOM 1374 C C . LYS A 1 169 ? -6.201 4.459 27.721 1.00 98.38 169 LYS A C 1
ATOM 1376 O O . LYS A 1 169 ? -6.791 4.188 28.763 1.00 98.38 169 LYS A O 1
ATOM 1381 N N . ASP A 1 170 ? -6.039 5.710 27.291 1.00 98.12 170 ASP A N 1
ATOM 1382 C CA . ASP A 1 170 ? -6.525 6.878 28.042 1.00 98.12 170 ASP A CA 1
ATOM 1383 C C . ASP A 1 170 ? -8.047 6.828 28.266 1.00 98.12 170 ASP A C 1
ATOM 1385 O O . ASP A 1 170 ? -8.541 7.115 29.359 1.00 98.12 170 ASP A O 1
ATOM 1389 N N . LYS A 1 171 ? -8.806 6.394 27.252 1.00 98.38 171 LYS A N 1
ATOM 1390 C CA . LYS A 1 171 ? -10.253 6.178 27.371 1.00 98.38 171 LYS A CA 1
ATOM 1391 C C . LYS A 1 171 ? -10.592 5.017 28.299 1.00 98.38 171 LYS A C 1
ATOM 1393 O O . LYS A 1 171 ? -11.541 5.121 29.076 1.00 98.38 171 LYS A O 1
ATOM 1398 N N . ALA A 1 172 ? -9.835 3.925 28.231 1.00 98.25 172 ALA A N 1
ATOM 1399 C CA . ALA A 1 172 ? -10.039 2.740 29.058 1.00 98.25 172 ALA A CA 1
ATOM 1400 C C . ALA A 1 172 ? -9.863 3.020 30.554 1.00 98.25 172 ALA A C 1
ATOM 1402 O O . ALA A 1 172 ? -10.569 2.421 31.366 1.00 98.25 172 ALA A O 1
ATOM 1403 N N . ASP A 1 173 ? -8.983 3.958 30.909 1.00 97.56 173 ASP A N 1
ATOM 1404 C CA . ASP A 1 173 ? -8.764 4.382 32.294 1.00 97.56 173 ASP A CA 1
ATOM 1405 C C . ASP A 1 173 ? -9.952 5.211 32.847 1.00 97.56 173 ASP A C 1
ATOM 1407 O O . ASP A 1 173 ? -10.094 5.359 34.060 1.00 97.56 173 ASP A O 1
ATOM 1411 N N . LYS A 1 174 ? -10.837 5.723 31.975 1.00 97.56 174 LYS A N 1
ATOM 1412 C CA . LYS A 1 174 ? -11.934 6.652 32.326 1.00 97.56 174 LYS A CA 1
ATOM 1413 C C . LYS A 1 174 ? -13.339 6.112 32.044 1.00 97.56 174 LYS A C 1
ATOM 1415 O O . LYS A 1 174 ? -14.315 6.678 32.530 1.00 97.56 174 LYS A O 1
ATOM 1420 N N . ASN A 1 175 ? -13.476 5.063 31.234 1.00 98.25 175 ASN A N 1
ATOM 1421 C CA . ASN A 1 175 ? -14.770 4.552 30.790 1.00 98.25 175 ASN A CA 1
ATOM 1422 C C . ASN A 1 175 ? -14.802 3.017 30.767 1.00 98.25 175 ASN A C 1
ATOM 1424 O O . ASN A 1 175 ? -13.943 2.369 30.174 1.00 98.25 175 ASN A O 1
ATOM 1428 N N . GLU A 1 176 ? -15.839 2.430 31.370 1.00 98.06 176 GLU A N 1
ATOM 1429 C CA . GLU A 1 176 ? -15.966 0.977 31.524 1.00 98.06 176 GLU A CA 1
ATOM 1430 C C . GLU A 1 176 ? -16.039 0.224 30.186 1.00 98.06 176 GLU A C 1
ATOM 1432 O O . GLU A 1 176 ? -15.390 -0.810 30.027 1.00 98.06 176 GLU A O 1
ATOM 1437 N N . GLN A 1 177 ? -16.769 0.746 29.195 1.00 97.69 177 GLN A N 1
ATOM 1438 C CA . GLN A 1 177 ? -16.864 0.106 27.878 1.00 97.69 177 GLN A CA 1
ATOM 1439 C C . GLN A 1 177 ? -15.517 0.128 27.154 1.00 97.69 177 GLN A C 1
ATOM 1441 O O . GLN A 1 177 ? -15.103 -0.881 26.586 1.00 97.69 177 GLN A O 1
ATOM 1446 N N . TRP A 1 178 ? -14.786 1.239 27.242 1.00 98.50 178 TRP A N 1
ATOM 1447 C CA . TRP A 1 178 ? -13.422 1.323 26.721 1.00 98.50 178 TRP A CA 1
ATOM 1448 C C . TRP A 1 178 ? -12.452 0.411 27.477 1.00 98.50 178 TRP A C 1
ATOM 1450 O O . TRP A 1 178 ? -11.569 -0.178 26.862 1.00 98.50 178 TRP A O 1
ATOM 1460 N N . SER A 1 179 ? -12.645 0.216 28.785 1.00 98.50 179 SER A N 1
ATOM 1461 C CA . SER A 1 179 ? -11.880 -0.760 29.571 1.00 98.50 179 SER A CA 1
ATOM 1462 C C . SER A 1 179 ? -12.111 -2.193 29.081 1.00 98.50 179 SER A C 1
ATOM 1464 O O . SER A 1 179 ? -11.165 -2.976 28.969 1.00 98.50 179 SER A O 1
ATOM 1466 N N . LEU A 1 180 ? -13.357 -2.545 28.743 1.00 98.38 180 LEU A N 1
ATOM 1467 C CA . LEU A 1 180 ? -13.685 -3.836 28.132 1.00 98.38 180 LEU A CA 1
ATOM 1468 C C . LEU A 1 180 ? -13.049 -3.981 26.745 1.00 98.38 180 LEU A C 1
ATOM 1470 O O . LEU A 1 180 ? -12.447 -5.020 26.468 1.00 98.38 180 LEU A O 1
ATOM 1474 N N . PHE A 1 181 ? -13.119 -2.941 25.913 1.00 98.69 181 PHE A N 1
ATOM 1475 C CA . PHE A 1 181 ? -12.478 -2.935 24.602 1.00 98.69 181 PHE A CA 1
ATOM 1476 C C . PHE A 1 181 ? -10.959 -3.104 24.705 1.00 98.69 181 PHE A C 1
ATOM 1478 O O . PHE A 1 181 ? -10.406 -4.006 24.082 1.00 98.69 181 PHE A O 1
ATOM 1485 N N . TRP A 1 182 ? -10.288 -2.322 25.557 1.00 98.50 182 TRP A N 1
ATOM 1486 C CA . TRP A 1 182 ? -8.847 -2.429 25.805 1.00 98.50 182 TRP A CA 1
ATOM 1487 C C . TRP A 1 182 ? -8.444 -3.842 26.226 1.00 98.50 182 TRP A C 1
ATOM 1489 O O . TRP A 1 182 ? -7.472 -4.390 25.711 1.00 98.50 182 TRP A O 1
ATOM 1499 N N . LYS A 1 183 ? -9.207 -4.478 27.126 1.00 98.19 183 LYS A N 1
ATOM 1500 C CA . LYS A 1 183 ? -8.951 -5.863 27.559 1.00 98.19 183 LYS A CA 1
ATOM 1501 C C . LYS A 1 183 ? -9.065 -6.861 26.409 1.00 98.19 183 LYS A C 1
ATOM 1503 O O . LYS A 1 183 ? -8.271 -7.797 26.365 1.00 98.19 183 LYS A O 1
ATOM 1508 N N . GLN A 1 184 ? -10.006 -6.649 25.496 1.00 98.44 184 GLN A N 1
ATOM 1509 C CA . GLN A 1 184 ? -10.328 -7.589 24.427 1.00 98.44 184 GLN A CA 1
ATOM 1510 C C . GLN A 1 184 ? -9.511 -7.383 23.144 1.00 98.44 184 GLN A C 1
ATOM 1512 O O . GLN A 1 184 ? -9.350 -8.330 22.371 1.00 98.44 184 GLN A O 1
ATOM 1517 N N . MET A 1 185 ? -9.007 -6.172 22.905 1.00 98.62 185 MET A N 1
ATOM 1518 C CA . MET A 1 185 ? -8.305 -5.850 21.669 1.00 98.62 185 MET A CA 1
ATOM 1519 C C . MET A 1 185 ? -6.811 -6.183 21.717 1.00 98.62 185 MET A C 1
ATOM 1521 O O . MET A 1 185 ? -6.197 -6.136 22.788 1.00 98.62 185 MET A O 1
ATOM 1525 N N . ASN A 1 186 ? -6.255 -6.501 20.544 1.00 98.56 186 ASN A N 1
ATOM 1526 C CA . ASN A 1 186 ? -4.819 -6.599 20.281 1.00 98.56 186 ASN A CA 1
ATOM 1527 C C . ASN A 1 186 ? -4.485 -5.907 18.958 1.00 98.56 186 ASN A C 1
ATOM 1529 O O . ASN A 1 186 ? -5.149 -6.145 17.948 1.00 98.56 186 ASN A O 1
ATOM 1533 N N . TYR A 1 187 ? -3.413 -5.121 18.953 1.00 98.75 187 TYR A N 1
ATOM 1534 C CA . TYR A 1 187 ? -2.934 -4.398 17.783 1.00 98.75 187 TYR A CA 1
ATOM 1535 C C . TYR A 1 187 ? -1.729 -5.108 17.162 1.00 98.75 187 TYR A C 1
ATOM 1537 O O . TYR A 1 187 ? -0.740 -5.377 17.841 1.00 98.75 187 TYR A O 1
ATOM 1545 N N . THR A 1 188 ? -1.794 -5.419 15.870 1.00 98.12 188 THR A N 1
ATOM 1546 C CA . THR A 1 188 ? -0.696 -6.023 15.107 1.00 98.12 188 THR A CA 1
ATOM 1547 C C . THR A 1 188 ? -0.351 -5.146 13.914 1.00 98.12 188 THR A C 1
ATOM 1549 O O . THR A 1 188 ? -1.201 -4.906 13.067 1.00 98.12 188 THR A O 1
ATOM 1552 N N . LEU A 1 189 ? 0.903 -4.715 13.824 1.00 97.56 189 LEU A N 1
ATOM 1553 C CA . LEU A 1 189 ? 1.424 -3.981 12.675 1.00 97.56 189 LEU A CA 1
ATOM 1554 C C . LEU A 1 189 ? 2.220 -4.941 11.775 1.00 97.56 189 LEU A C 1
ATOM 1556 O O . LEU A 1 189 ? 3.186 -5.557 12.231 1.00 97.56 189 LEU A O 1
ATOM 1560 N N . GLY A 1 190 ? 1.796 -5.103 10.523 1.00 97.31 190 GLY A N 1
ATOM 1561 C CA . GLY A 1 190 ? 2.513 -5.840 9.484 1.00 97.31 190 GLY A CA 1
ATOM 1562 C C . GLY A 1 190 ? 3.331 -4.905 8.591 1.00 97.31 190 GLY A C 1
ATOM 1563 O O . GLY A 1 190 ? 2.787 -3.971 8.004 1.00 97.31 190 GLY A O 1
ATOM 1564 N N . GLU A 1 191 ? 4.628 -5.171 8.476 1.00 94.94 191 GLU A N 1
ATOM 1565 C CA . GLU A 1 191 ? 5.579 -4.334 7.738 1.00 94.94 191 GLU A CA 1
ATOM 1566 C C . GLU A 1 191 ? 6.487 -5.194 6.854 1.00 94.94 191 GLU A C 1
ATOM 1568 O O . GLU A 1 191 ? 6.933 -6.255 7.282 1.00 94.94 191 GLU A O 1
ATOM 1573 N N . TYR A 1 192 ? 6.789 -4.742 5.638 1.00 92.69 192 TYR A N 1
ATOM 1574 C CA . TYR A 1 192 ? 7.666 -5.463 4.715 1.00 92.69 192 TYR A CA 1
ATOM 1575 C C . TYR A 1 192 ? 9.152 -5.135 4.938 1.00 92.69 192 TYR A C 1
ATOM 1577 O O . TYR A 1 192 ? 10.003 -5.999 4.730 1.00 92.69 192 TYR A O 1
ATOM 1585 N N . SER A 1 193 ? 9.480 -3.915 5.382 1.00 90.69 193 SER A N 1
ATOM 1586 C CA . SER A 1 193 ? 10.852 -3.498 5.708 1.00 90.69 193 SER A CA 1
ATOM 1587 C C . SER A 1 193 ? 11.288 -3.974 7.102 1.00 90.69 193 SER A C 1
ATOM 1589 O O . SER A 1 193 ? 10.698 -3.566 8.108 1.00 90.69 193 SER A O 1
ATOM 1591 N N . PRO A 1 194 ? 12.377 -4.759 7.216 1.00 91.06 194 PRO A N 1
ATOM 1592 C CA . PRO A 1 194 ? 12.937 -5.138 8.513 1.00 91.06 194 PRO A CA 1
ATOM 1593 C C . PRO A 1 194 ? 13.336 -3.937 9.385 1.00 91.06 194 PRO A C 1
ATOM 1595 O O . PRO A 1 194 ? 13.178 -3.970 10.606 1.00 91.06 194 PRO A O 1
ATOM 1598 N N . GLU A 1 195 ? 13.845 -2.861 8.785 1.00 87.44 195 GLU A N 1
ATOM 1599 C CA . GLU A 1 195 ? 14.271 -1.652 9.489 1.00 87.44 195 GLU A CA 1
ATOM 1600 C C . GLU A 1 195 ? 13.075 -0.881 10.057 1.00 87.44 195 GLU A C 1
ATOM 1602 O O . GLU A 1 195 ? 13.092 -0.502 11.235 1.00 87.44 195 GLU A O 1
ATOM 1607 N N . LEU A 1 196 ? 12.023 -0.669 9.255 1.00 89.06 196 LEU A N 1
ATOM 1608 C CA . LEU A 1 196 ? 10.805 0.001 9.723 1.00 89.06 196 LEU A CA 1
ATOM 1609 C C . LEU A 1 196 ? 10.089 -0.834 10.781 1.00 89.06 196 LEU A C 1
ATOM 1611 O O . LEU A 1 196 ? 9.688 -0.281 11.804 1.00 89.06 196 LEU A O 1
ATOM 1615 N N . GLN A 1 197 ? 10.040 -2.156 10.614 1.00 93.81 197 GLN A N 1
ATOM 1616 C CA . GLN A 1 197 ? 9.497 -3.085 11.606 1.00 93.81 197 GLN A CA 1
ATOM 1617 C C . GLN A 1 197 ? 10.172 -2.880 12.975 1.00 93.81 197 GLN A C 1
ATOM 1619 O O . GLN A 1 197 ? 9.499 -2.758 14.004 1.00 93.81 197 GLN A O 1
ATOM 1624 N N . GLN A 1 198 ? 11.502 -2.729 13.006 1.00 92.25 198 GLN A N 1
ATOM 1625 C CA . GLN A 1 198 ? 12.232 -2.463 14.249 1.00 92.25 198 GLN A CA 1
ATOM 1626 C C . GLN A 1 198 ? 11.943 -1.073 14.829 1.00 92.25 198 GLN A C 1
ATOM 1628 O O . GLN A 1 198 ? 11.859 -0.924 16.053 1.00 92.25 198 GLN A O 1
ATOM 1633 N N . ILE A 1 199 ? 11.821 -0.045 13.983 1.00 91.25 199 ILE A N 1
ATOM 1634 C CA . ILE A 1 199 ? 11.475 1.322 14.407 1.00 91.25 199 ILE A CA 1
ATOM 1635 C C . ILE A 1 199 ? 10.079 1.337 15.043 1.00 91.25 199 ILE A C 1
ATOM 1637 O O . ILE A 1 199 ? 9.913 1.834 16.161 1.00 91.25 199 ILE A O 1
ATOM 1641 N N . GLN A 1 200 ? 9.104 0.733 14.367 1.00 92.94 200 GLN A N 1
ATOM 1642 C CA . GLN A 1 200 ? 7.724 0.595 14.820 1.00 92.94 200 GLN A CA 1
ATOM 1643 C C . GLN A 1 200 ? 7.647 -0.171 16.146 1.00 92.94 200 GLN A C 1
ATOM 1645 O O . GLN A 1 200 ? 6.975 0.280 17.078 1.00 92.94 200 GLN A O 1
ATOM 1650 N N . PHE A 1 201 ? 8.382 -1.285 16.268 1.00 94.88 201 PHE A N 1
ATOM 1651 C CA . PHE A 1 201 ? 8.461 -2.058 17.506 1.00 94.88 201 PHE A CA 1
ATOM 1652 C C . PHE A 1 201 ? 9.031 -1.234 18.660 1.00 94.88 201 PHE A C 1
ATOM 1654 O O . PHE A 1 201 ? 8.432 -1.166 19.733 1.00 94.88 201 PHE A O 1
ATOM 1661 N N . LYS A 1 202 ? 10.164 -0.552 18.450 1.00 95.88 202 LYS A N 1
ATOM 1662 C CA . LYS A 1 202 ? 10.793 0.278 19.490 1.00 95.88 202 LYS A CA 1
ATOM 1663 C C . LYS A 1 202 ? 9.871 1.395 19.980 1.00 95.88 202 LYS A C 1
ATOM 1665 O O . LYS A 1 202 ? 9.884 1.666 21.179 1.00 95.88 202 LYS A O 1
ATOM 1670 N N . LYS A 1 203 ? 9.091 2.014 19.085 1.00 95.12 203 LYS A N 1
ATOM 1671 C CA . LYS A 1 203 ? 8.127 3.071 19.427 1.00 95.12 203 LYS A CA 1
ATOM 1672 C C . LYS A 1 203 ? 6.955 2.537 20.259 1.00 95.12 203 LYS A C 1
ATOM 1674 O O . LYS A 1 203 ? 6.569 3.167 21.237 1.00 95.12 203 LYS A O 1
ATOM 1679 N N . ASN A 1 204 ? 6.427 1.366 19.904 1.00 97.50 204 ASN A N 1
ATOM 1680 C CA . ASN A 1 204 ? 5.160 0.858 20.442 1.00 97.50 204 ASN A CA 1
ATOM 1681 C C . ASN A 1 204 ? 5.299 -0.216 21.533 1.00 97.50 204 ASN A C 1
ATOM 1683 O O . ASN A 1 204 ? 4.305 -0.586 22.157 1.00 97.50 204 ASN A O 1
ATOM 1687 N N . LYS A 1 205 ? 6.518 -0.685 21.839 1.00 96.25 205 LYS A N 1
ATOM 1688 C CA . LYS A 1 205 ? 6.766 -1.709 22.876 1.00 96.25 205 LYS A CA 1
ATOM 1689 C C . LYS A 1 205 ? 6.247 -1.349 24.274 1.00 96.25 205 LYS A C 1
ATOM 1691 O O . LYS A 1 205 ? 6.120 -2.237 25.110 1.00 96.25 205 LYS A O 1
ATOM 1696 N N . ILE A 1 206 ? 5.963 -0.070 24.544 1.00 97.25 206 ILE A N 1
ATOM 1697 C CA . ILE A 1 206 ? 5.405 0.380 25.828 1.00 97.25 206 ILE A CA 1
ATOM 1698 C C . ILE A 1 206 ? 4.026 -0.232 26.120 1.00 97.25 206 ILE A C 1
ATOM 1700 O O . ILE A 1 206 ? 3.630 -0.300 27.278 1.00 97.25 206 ILE A O 1
ATOM 1704 N N . TYR A 1 207 ? 3.319 -0.700 25.087 1.00 97.31 207 TYR A N 1
ATOM 1705 C CA . TYR A 1 207 ? 2.010 -1.343 25.208 1.00 97.31 207 TYR A CA 1
ATOM 1706 C C . TYR A 1 207 ? 2.094 -2.865 25.398 1.00 97.31 207 TYR A C 1
ATOM 1708 O O . TYR A 1 207 ? 1.058 -3.524 25.443 1.00 97.31 207 TYR A O 1
ATOM 1716 N N . ALA A 1 208 ? 3.308 -3.412 25.541 1.00 94.25 208 ALA A N 1
ATOM 1717 C CA . ALA A 1 208 ? 3.575 -4.802 25.906 1.00 94.25 208 ALA A CA 1
ATOM 1718 C C . ALA A 1 208 ? 2.714 -5.807 25.115 1.00 94.25 208 ALA A C 1
ATOM 1720 O O . ALA A 1 208 ? 2.768 -5.828 23.888 1.00 94.25 208 ALA A O 1
ATOM 1721 N N . GLU A 1 209 ? 1.914 -6.630 25.792 1.00 93.94 209 GLU A N 1
ATOM 1722 C CA . GLU A 1 209 ? 1.098 -7.683 25.186 1.00 93.94 209 GLU A CA 1
ATOM 1723 C C . GLU A 1 209 ? -0.002 -7.171 24.244 1.00 93.94 209 GLU A C 1
ATOM 1725 O O . GLU A 1 209 ? -0.529 -7.950 23.448 1.00 93.94 209 GLU A O 1
ATOM 1730 N N . LYS A 1 210 ? -0.338 -5.875 24.302 1.00 97.62 210 LYS A N 1
ATOM 1731 C CA . LYS A 1 210 ? -1.355 -5.257 23.440 1.00 97.62 210 LYS A CA 1
ATOM 1732 C C . LYS A 1 210 ? -0.854 -4.916 22.050 1.00 97.62 210 LYS A C 1
ATOM 1734 O O . LYS A 1 210 ? -1.677 -4.655 21.175 1.00 97.62 210 LYS A O 1
ATOM 1739 N N . PHE A 1 211 ? 0.458 -4.933 21.837 1.00 98.06 211 PHE A N 1
ATOM 1740 C CA . PHE A 1 211 ? 1.063 -4.583 20.563 1.00 98.06 211 PHE A CA 1
ATOM 1741 C C . PHE A 1 211 ? 2.007 -5.674 20.058 1.00 98.06 211 PHE A C 1
ATOM 1743 O O . PHE A 1 211 ? 2.852 -6.194 20.785 1.00 98.06 211 PHE A O 1
ATOM 1750 N N . GLN A 1 212 ? 1.908 -5.974 18.766 1.00 96.56 212 GLN A N 1
ATOM 1751 C CA . GLN A 1 212 ? 2.848 -6.817 18.039 1.00 96.56 212 GLN A CA 1
ATOM 1752 C C . GLN A 1 212 ? 3.261 -6.133 16.737 1.00 96.56 212 GLN A C 1
ATOM 1754 O O . GLN A 1 212 ? 2.456 -5.472 16.090 1.00 96.56 212 GLN A O 1
ATOM 1759 N N . SER A 1 213 ? 4.506 -6.347 16.319 1.00 95.69 213 SER A N 1
ATOM 1760 C CA . SER A 1 213 ? 4.995 -5.955 14.996 1.00 95.69 213 SER A CA 1
ATOM 1761 C C . SER A 1 213 ? 5.558 -7.187 14.294 1.00 95.69 213 SER A C 1
ATOM 1763 O O . SER A 1 213 ? 6.328 -7.941 14.895 1.00 95.69 213 SER A O 1
ATOM 1765 N N . LYS A 1 214 ? 5.161 -7.421 13.042 1.00 95.81 214 LYS A N 1
ATOM 1766 C CA . LYS A 1 214 ? 5.500 -8.620 12.265 1.00 95.81 214 LYS A CA 1
ATOM 1767 C C . LYS A 1 214 ? 6.051 -8.233 10.898 1.00 95.81 214 LYS A C 1
ATOM 1769 O O . LYS A 1 214 ? 5.527 -7.325 10.261 1.00 95.81 214 LYS A O 1
ATOM 1774 N N . LEU A 1 215 ? 7.062 -8.970 10.439 1.00 95.88 215 LEU A N 1
ATOM 1775 C CA . LEU A 1 215 ? 7.521 -8.877 9.057 1.00 95.88 215 LEU A CA 1
ATOM 1776 C C . LEU A 1 215 ? 6.491 -9.572 8.155 1.00 95.88 215 LEU A C 1
ATOM 1778 O O . LEU A 1 215 ? 6.328 -10.790 8.244 1.00 95.88 215 LEU A O 1
ATOM 1782 N N . VAL A 1 216 ? 5.770 -8.804 7.343 1.00 96.06 216 VAL A N 1
ATOM 1783 C CA . VAL A 1 216 ? 4.663 -9.273 6.504 1.00 96.06 216 VAL A CA 1
ATOM 1784 C C . VAL A 1 216 ? 4.725 -8.592 5.144 1.00 96.06 216 VAL A C 1
ATOM 1786 O O . VAL A 1 216 ? 4.772 -7.370 5.055 1.00 96.06 216 VAL A O 1
ATOM 1789 N N . ASP A 1 217 ? 4.656 -9.388 4.081 1.00 95.56 217 ASP A N 1
ATOM 1790 C CA . ASP A 1 217 ? 4.308 -8.890 2.756 1.00 95.56 217 ASP A CA 1
ATOM 1791 C C . ASP A 1 217 ? 2.782 -8.847 2.624 1.00 95.56 217 ASP A C 1
ATOM 1793 O O . ASP A 1 217 ? 2.123 -9.885 2.518 1.00 95.56 217 ASP A O 1
ATOM 1797 N N . ALA A 1 218 ? 2.218 -7.638 2.659 1.00 96.81 218 ALA A N 1
ATOM 1798 C CA . ALA A 1 218 ? 0.774 -7.430 2.636 1.00 96.81 218 ALA A CA 1
ATOM 1799 C C . ALA A 1 218 ? 0.108 -7.973 1.356 1.00 96.81 218 ALA A C 1
ATOM 1801 O O . ALA A 1 218 ? -1.072 -8.302 1.378 1.00 96.81 218 ALA A O 1
ATOM 1802 N N . ARG A 1 219 ? 0.855 -8.160 0.262 1.00 94.56 219 ARG A N 1
ATOM 1803 C CA . ARG A 1 219 ? 0.318 -8.725 -0.989 1.00 94.56 219 ARG A CA 1
ATOM 1804 C C . ARG A 1 219 ? -0.064 -10.201 -0.864 1.00 94.56 219 ARG A C 1
ATOM 1806 O O . ARG A 1 219 ? -0.842 -10.693 -1.672 1.00 94.56 219 ARG A O 1
ATOM 1813 N N . TYR A 1 220 ? 0.461 -10.898 0.148 1.00 95.62 220 TYR A N 1
ATOM 1814 C CA . TYR A 1 220 ? 0.308 -12.346 0.323 1.00 95.62 220 TYR A CA 1
ATOM 1815 C C . TYR A 1 220 ? -0.042 -12.714 1.774 1.00 95.62 220 TYR A C 1
ATOM 1817 O O . TYR A 1 220 ? 0.681 -13.460 2.443 1.00 95.62 220 TYR A O 1
ATOM 1825 N N . LEU A 1 221 ? -1.145 -12.168 2.292 1.00 97.19 221 LEU A N 1
ATOM 1826 C CA . LEU A 1 221 ? -1.546 -12.314 3.699 1.00 97.19 221 LEU A CA 1
ATOM 1827 C C . LEU A 1 221 ? -1.720 -13.772 4.159 1.00 97.19 221 LEU A C 1
ATOM 1829 O O . LEU A 1 221 ? -1.442 -14.089 5.317 1.00 97.19 221 LEU A O 1
ATOM 1833 N N . GLU A 1 222 ? -2.134 -14.676 3.273 1.00 94.50 222 GLU A N 1
ATOM 1834 C CA . GLU A 1 222 ? -2.308 -16.105 3.569 1.00 94.50 222 GLU A CA 1
ATOM 1835 C C . GLU A 1 222 ? -1.017 -16.818 3.990 1.00 94.50 222 GLU A C 1
ATOM 1837 O O . GLU A 1 222 ? -1.081 -17.856 4.645 1.00 94.50 222 GLU A O 1
ATOM 1842 N N . ASN A 1 223 ? 0.150 -16.259 3.660 1.00 96.38 223 ASN A N 1
ATOM 1843 C CA . ASN A 1 223 ? 1.436 -16.815 4.075 1.00 96.38 223 ASN A CA 1
ATOM 1844 C C . ASN A 1 223 ? 1.719 -16.571 5.566 1.00 96.38 223 ASN A C 1
ATOM 1846 O O . ASN A 1 223 ? 2.579 -17.228 6.149 1.00 96.38 223 ASN A O 1
ATOM 1850 N N . TYR A 1 224 ? 1.006 -15.625 6.183 1.00 97.06 224 TYR A N 1
ATOM 1851 C CA . TYR A 1 224 ? 1.276 -15.142 7.539 1.00 97.06 224 TYR A CA 1
ATOM 1852 C C . TYR A 1 224 ? 0.115 -15.382 8.506 1.00 97.06 224 TYR A C 1
ATOM 1854 O O . TYR A 1 224 ? 0.326 -15.442 9.721 1.00 97.06 224 TYR A O 1
ATOM 1862 N N . PHE A 1 225 ? -1.106 -15.521 7.987 1.00 97.31 225 PHE A N 1
ATOM 1863 C CA . PHE A 1 225 ? -2.317 -15.679 8.784 1.00 97.31 225 PHE A CA 1
ATOM 1864 C C . PHE A 1 225 ? -3.154 -16.847 8.270 1.00 97.31 225 PHE A C 1
ATOM 1866 O O . PHE A 1 225 ? -3.371 -17.009 7.070 1.00 97.31 225 PHE A O 1
ATOM 1873 N N . ALA A 1 226 ? -3.668 -17.655 9.198 1.00 98.00 226 ALA A N 1
ATOM 1874 C CA . ALA A 1 226 ? -4.540 -18.766 8.851 1.00 98.00 226 ALA A CA 1
ATOM 1875 C C . ALA A 1 226 ? -5.895 -18.264 8.321 1.00 98.00 226 ALA A C 1
ATOM 1877 O O . ALA A 1 226 ? -6.377 -17.186 8.685 1.00 98.00 226 ALA A O 1
ATOM 1878 N N . LYS A 1 227 ? -6.539 -19.078 7.483 1.00 98.06 227 LYS A N 1
ATOM 1879 C CA . LYS A 1 227 ? -7.880 -18.802 6.958 1.00 98.06 227 LYS A CA 1
ATOM 1880 C C . LYS A 1 227 ? -8.884 -18.613 8.103 1.00 98.06 227 LYS A C 1
ATOM 1882 O O . LYS A 1 227 ? -8.880 -19.409 9.039 1.00 98.06 227 LYS A O 1
ATOM 1887 N N . ASN A 1 228 ? -9.756 -17.608 7.995 1.00 97.81 228 ASN A N 1
ATOM 1888 C CA . ASN A 1 228 ? -10.791 -17.284 8.987 1.00 97.81 228 ASN A CA 1
ATOM 1889 C C . ASN A 1 228 ? -10.254 -17.213 10.436 1.00 97.81 228 ASN A C 1
ATOM 1891 O O . ASN A 1 228 ? -10.900 -17.684 11.370 1.00 97.81 228 ASN A O 1
ATOM 1895 N N . SER A 1 229 ? -9.046 -16.678 10.630 1.00 97.75 229 SER A N 1
ATOM 1896 C CA . SER A 1 229 ? -8.414 -16.587 11.956 1.00 97.75 229 SER A CA 1
ATOM 1897 C C . SER A 1 229 ? -8.585 -15.225 12.624 1.00 97.75 229 SER A C 1
ATOM 1899 O O . SER A 1 229 ? -8.353 -15.099 13.825 1.00 97.75 229 SER A O 1
ATOM 1901 N N . ILE A 1 230 ? -8.998 -14.208 11.866 1.00 98.38 230 ILE A N 1
ATOM 1902 C CA . ILE A 1 230 ? -9.079 -12.830 12.341 1.00 98.38 230 ILE A CA 1
ATOM 1903 C C . ILE A 1 230 ? -10.534 -12.437 12.578 1.00 98.38 230 ILE A C 1
ATOM 1905 O O . ILE A 1 230 ? -11.376 -12.555 11.687 1.00 98.38 230 ILE A O 1
ATOM 1909 N N . LYS A 1 231 ? -10.808 -11.914 13.777 1.00 98.81 231 LYS A N 1
ATOM 1910 C CA . L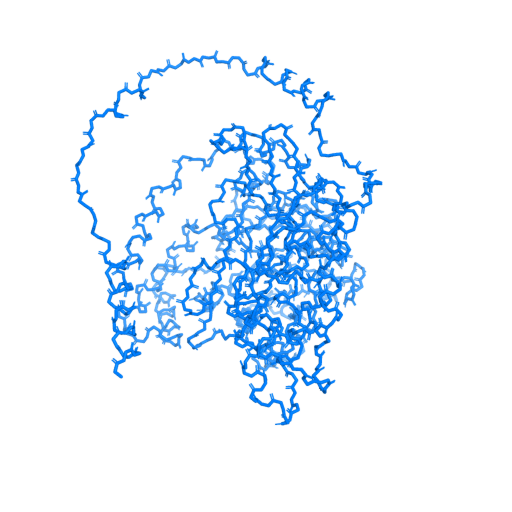YS A 1 231 ? -12.037 -11.187 14.099 1.00 98.81 231 LYS A CA 1
ATOM 1911 C C . LYS A 1 231 ? -11.710 -9.748 14.479 1.00 98.81 231 LYS A C 1
ATOM 1913 O O . LYS A 1 231 ? -11.057 -9.547 15.498 1.00 98.81 231 LYS A O 1
ATOM 1918 N N . GLY A 1 232 ? -12.147 -8.762 13.702 1.00 98.62 232 GLY A N 1
ATOM 1919 C CA . GLY A 1 232 ? -11.936 -7.347 14.029 1.00 98.62 232 GLY A CA 1
ATOM 1920 C C . GLY A 1 232 ? -11.682 -6.452 12.819 1.00 98.62 232 GLY A C 1
ATOM 1921 O O . GLY A 1 232 ? -12.370 -6.569 11.814 1.00 98.62 232 GLY A O 1
ATOM 1922 N N . LEU A 1 233 ? -10.730 -5.532 12.921 1.00 98.88 233 LEU A N 1
ATOM 1923 C CA . LEU A 1 233 ? -10.408 -4.553 11.886 1.00 98.88 233 LEU A CA 1
ATOM 1924 C C . LEU A 1 233 ? -9.070 -4.893 11.225 1.00 98.88 233 LEU A C 1
ATOM 1926 O O . LEU A 1 233 ? -8.055 -5.000 11.907 1.00 98.88 233 LEU A O 1
ATOM 1930 N N . ILE A 1 234 ? -9.060 -5.007 9.900 1.00 98.81 234 ILE A N 1
ATOM 1931 C CA . ILE A 1 234 ? -7.848 -4.984 9.077 1.00 98.81 234 ILE A CA 1
ATOM 1932 C C . ILE A 1 234 ? -7.848 -3.673 8.295 1.00 98.81 234 ILE A C 1
ATOM 1934 O O . ILE A 1 234 ? -8.862 -3.327 7.692 1.00 98.81 234 ILE A O 1
ATOM 1938 N N . PHE A 1 235 ? -6.745 -2.931 8.294 1.00 98.62 235 PHE A N 1
ATOM 1939 C CA . PHE A 1 235 ? -6.685 -1.671 7.570 1.00 98.62 235 PHE A CA 1
ATOM 1940 C C . PHE A 1 235 ? -5.291 -1.310 7.057 1.00 98.62 235 PHE A C 1
ATOM 1942 O O . PHE A 1 235 ? -4.274 -1.840 7.511 1.00 98.62 235 PHE A O 1
ATOM 1949 N N . SER A 1 236 ? -5.270 -0.383 6.106 1.00 97.81 236 SER A N 1
ATOM 1950 C CA . SER A 1 236 ? -4.064 0.255 5.582 1.00 97.81 236 SER A CA 1
ATOM 1951 C C . SER A 1 236 ? -4.317 1.742 5.323 1.00 97.81 236 SER A C 1
ATOM 1953 O O . SER A 1 236 ? -5.440 2.137 4.996 1.00 97.81 236 SER A O 1
ATOM 1955 N N . ASN A 1 237 ? -3.269 2.554 5.461 1.00 95.81 237 ASN A N 1
ATOM 1956 C CA . ASN A 1 237 ? -3.256 3.966 5.082 1.00 95.81 237 ASN A CA 1
ATOM 1957 C C . ASN A 1 237 ? -2.084 4.216 4.134 1.00 95.81 237 ASN A C 1
ATOM 1959 O O . ASN A 1 237 ? -0.951 4.069 4.582 1.00 95.81 237 ASN A O 1
ATOM 1963 N N . GLU A 1 238 ? -2.361 4.658 2.905 1.00 93.69 238 GLU A N 1
ATOM 1964 C CA . GLU A 1 238 ? -1.353 4.992 1.883 1.00 93.69 238 GLU A CA 1
ATOM 1965 C C . GLU A 1 238 ? -0.359 3.829 1.696 1.00 93.69 238 GLU A C 1
ATOM 1967 O O . GLU A 1 238 ? 0.828 3.933 2.004 1.00 93.69 238 GLU A O 1
ATOM 1972 N N . LEU A 1 239 ? -0.896 2.663 1.313 1.00 95.00 239 LEU A N 1
ATOM 1973 C CA . LEU A 1 239 ? -0.118 1.434 1.101 1.00 95.00 239 LEU A CA 1
ATOM 1974 C C . LEU A 1 239 ? -0.357 0.845 -0.285 1.00 95.00 239 LEU A C 1
ATOM 1976 O O . LEU A 1 239 ? 0.570 0.321 -0.904 1.00 95.00 239 LEU A O 1
ATOM 1980 N N . LEU A 1 240 ? -1.616 0.821 -0.729 1.00 96.56 240 LEU A N 1
ATOM 1981 C CA . LEU A 1 240 ? -1.986 0.140 -1.964 1.00 96.56 240 LEU A CA 1
ATOM 1982 C C . LEU A 1 240 ? -1.489 0.919 -3.178 1.00 96.56 240 LEU A C 1
ATOM 1984 O O . LEU A 1 240 ? -1.185 0.293 -4.192 1.00 96.56 240 LEU A O 1
ATOM 1988 N N . ASP A 1 241 ? -1.367 2.242 -3.076 1.00 93.06 241 ASP A N 1
ATOM 1989 C CA . ASP A 1 241 ? -0.775 3.083 -4.114 1.00 93.06 241 ASP A CA 1
ATOM 1990 C C . ASP A 1 241 ? 0.680 2.701 -4.433 1.00 93.06 241 ASP A C 1
ATOM 1992 O O . ASP A 1 241 ? 1.070 2.692 -5.603 1.00 93.06 241 ASP A O 1
ATOM 1996 N N . ALA A 1 242 ? 1.453 2.293 -3.426 1.00 93.81 242 ALA A N 1
ATOM 1997 C CA . ALA A 1 242 ? 2.838 1.851 -3.549 1.00 93.81 242 ALA A CA 1
ATOM 1998 C C . ALA A 1 242 ? 2.987 0.427 -4.118 1.00 93.81 242 ALA A C 1
ATOM 2000 O O . ALA A 1 242 ? 4.097 0.009 -4.467 1.00 93.81 242 ALA A O 1
ATOM 2001 N N . PHE A 1 243 ? 1.901 -0.346 -4.227 1.00 97.12 243 PHE A N 1
ATOM 2002 C CA . PHE A 1 243 ? 1.983 -1.688 -4.790 1.00 97.12 243 PHE A CA 1
ATOM 2003 C C . PHE A 1 243 ? 2.305 -1.678 -6.292 1.00 97.12 243 PHE A C 1
ATOM 2005 O O . PHE A 1 243 ? 1.875 -0.780 -7.016 1.00 97.12 243 PHE A O 1
ATOM 2012 N N . PRO A 1 244 ? 3.035 -2.694 -6.799 1.00 96.81 244 PRO A N 1
ATOM 2013 C CA . PRO A 1 244 ? 3.411 -2.728 -8.203 1.00 96.81 244 PRO A CA 1
ATOM 2014 C C . PRO A 1 244 ? 2.198 -2.879 -9.125 1.00 96.81 244 PRO A C 1
ATOM 2016 O O . PRO A 1 244 ? 1.247 -3.609 -8.830 1.00 96.81 244 PRO A O 1
ATOM 2019 N N . VAL A 1 245 ? 2.264 -2.223 -10.283 1.00 96.75 245 VAL A N 1
ATOM 2020 C CA . VAL A 1 245 ? 1.160 -2.144 -11.250 1.00 96.75 245 VAL A CA 1
ATOM 2021 C C . VAL A 1 245 ? 1.584 -2.556 -12.653 1.00 96.75 245 VAL A C 1
ATOM 2023 O O . VAL A 1 245 ? 2.733 -2.386 -13.049 1.00 96.75 245 VAL A O 1
ATOM 2026 N N . HIS A 1 246 ? 0.641 -3.043 -13.456 1.00 96.50 246 HIS A N 1
ATOM 2027 C CA . HIS A 1 246 ? 0.838 -3.166 -14.899 1.00 96.50 246 HIS A CA 1
ATOM 2028 C C . HIS A 1 246 ? 0.452 -1.862 -15.594 1.00 96.50 246 HIS A C 1
ATOM 2030 O O . HIS A 1 246 ? -0.659 -1.372 -15.422 1.00 96.50 246 HIS A O 1
ATOM 2036 N N . LYS A 1 247 ? 1.339 -1.321 -16.431 1.00 95.31 247 LYS A N 1
ATOM 2037 C CA . LYS A 1 247 ? 1.041 -0.176 -17.299 1.00 95.31 247 LYS A CA 1
ATOM 2038 C C . LYS A 1 247 ? 0.369 -0.659 -18.581 1.00 95.31 247 LYS A C 1
ATOM 2040 O O . LYS A 1 247 ? 0.939 -1.477 -19.304 1.00 95.31 247 LYS A O 1
ATOM 2045 N N . VAL A 1 248 ? -0.819 -0.147 -18.882 1.00 94.06 248 VAL A N 1
ATOM 2046 C CA . VAL A 1 248 ? -1.647 -0.582 -20.012 1.00 94.06 248 VAL A CA 1
ATOM 2047 C C . VAL A 1 248 ? -2.067 0.611 -20.863 1.00 94.06 248 VAL A C 1
ATOM 2049 O O . VAL A 1 248 ? -2.481 1.639 -20.343 1.00 94.06 248 VAL A O 1
ATOM 2052 N N . ARG A 1 249 ? -1.992 0.463 -22.187 1.00 93.00 249 ARG A N 1
ATOM 2053 C CA . ARG A 1 249 ? -2.654 1.343 -23.156 1.00 93.00 249 ARG A CA 1
ATOM 2054 C C . ARG A 1 249 ? -4.046 0.805 -23.444 1.00 93.00 249 ARG A C 1
ATOM 2056 O O . ARG A 1 249 ? -4.162 -0.291 -23.992 1.00 93.00 249 ARG A O 1
ATOM 2063 N N . LEU A 1 250 ? -5.069 1.568 -23.084 1.00 91.00 250 LEU A N 1
ATOM 2064 C CA . LEU A 1 250 ? -6.471 1.258 -23.336 1.00 91.00 250 LEU A CA 1
ATOM 2065 C C . LEU A 1 250 ? -6.975 2.080 -24.526 1.00 91.00 250 LEU A C 1
ATOM 2067 O O . LEU A 1 250 ? -6.995 3.309 -24.471 1.00 91.00 250 LEU A O 1
ATOM 2071 N N . TYR A 1 251 ? -7.362 1.404 -25.603 1.00 89.44 251 TYR A N 1
ATOM 2072 C CA . TYR A 1 251 ? -7.778 2.024 -26.859 1.00 89.44 251 TYR A CA 1
ATOM 2073 C C . TYR A 1 251 ? -9.296 2.222 -26.923 1.00 89.44 251 TYR A C 1
ATOM 2075 O O . TYR A 1 251 ? -10.070 1.535 -26.254 1.00 89.44 251 TYR A O 1
ATOM 2083 N N . LYS A 1 252 ? -9.740 3.140 -27.791 1.00 86.00 252 LYS A N 1
ATOM 2084 C CA . LYS A 1 252 ? -11.169 3.454 -27.994 1.00 86.00 252 LYS A CA 1
ATOM 2085 C C . LYS A 1 252 ? -12.011 2.284 -28.502 1.00 86.00 252 LYS A C 1
ATOM 2087 O O . LYS A 1 252 ? -13.215 2.249 -28.269 1.00 86.00 252 LYS A O 1
ATOM 2092 N N . ASP A 1 253 ? -11.395 1.333 -29.194 1.00 83.88 253 ASP A N 1
ATOM 2093 C CA . ASP A 1 253 ? -12.059 0.115 -29.666 1.00 83.88 253 ASP A CA 1
ATOM 2094 C C . ASP A 1 253 ? -12.211 -0.962 -28.573 1.00 83.88 253 ASP A C 1
ATOM 2096 O O . ASP A 1 253 ? -12.768 -2.028 -28.834 1.00 83.88 253 ASP A O 1
ATOM 2100 N N . GLY A 1 254 ? -11.747 -0.676 -27.350 1.00 80.81 254 GLY A N 1
ATOM 2101 C CA . GLY A 1 254 ? -11.779 -1.581 -26.205 1.00 80.81 254 GLY A CA 1
ATOM 2102 C C . GLY A 1 254 ? -10.587 -2.535 -26.132 1.00 80.81 254 GLY A C 1
ATOM 2103 O O . GLY A 1 254 ? -10.489 -3.306 -25.173 1.00 80.81 254 GLY A O 1
ATOM 2104 N N . THR A 1 255 ? -9.667 -2.487 -27.101 1.00 88.00 255 THR A N 1
ATOM 2105 C CA . THR A 1 255 ? -8.430 -3.265 -27.032 1.00 88.00 255 THR A CA 1
ATOM 2106 C C . THR A 1 255 ? -7.491 -2.686 -25.977 1.00 88.00 255 THR A C 1
ATOM 2108 O O . THR A 1 255 ? -7.465 -1.481 -25.714 1.00 88.00 255 THR A O 1
ATOM 2111 N N . ALA A 1 256 ? -6.709 -3.559 -25.346 1.00 91.25 256 ALA A N 1
ATOM 2112 C CA . ALA A 1 256 ? -5.785 -3.186 -24.288 1.00 91.25 256 ALA A CA 1
ATOM 2113 C C . ALA A 1 256 ? -4.414 -3.806 -24.542 1.00 91.25 256 ALA A C 1
ATOM 2115 O O . ALA A 1 256 ? -4.311 -4.992 -24.868 1.00 91.25 256 ALA A O 1
ATOM 2116 N N . LYS A 1 257 ? -3.353 -3.009 -24.384 1.00 93.94 257 LYS A N 1
ATOM 2117 C CA . LYS A 1 257 ? -1.976 -3.475 -24.557 1.00 93.94 257 LYS A CA 1
ATOM 2118 C C . LYS A 1 257 ? -1.107 -3.159 -23.352 1.00 93.94 257 LYS A C 1
ATOM 2120 O O . LYS A 1 257 ? -0.968 -1.995 -22.989 1.00 93.94 257 LYS A O 1
ATOM 2125 N N . ALA A 1 258 ? -0.489 -4.172 -22.761 1.00 95.19 258 ALA A N 1
ATOM 2126 C CA . ALA A 1 258 ? 0.380 -4.023 -21.603 1.00 95.19 258 ALA A CA 1
ATOM 2127 C C . ALA A 1 258 ? 1.829 -3.718 -22.006 1.00 95.19 258 ALA A C 1
ATOM 2129 O O . ALA A 1 258 ? 2.332 -4.255 -22.995 1.00 95.19 258 ALA A O 1
ATOM 2130 N N . ALA A 1 259 ? 2.489 -2.858 -21.232 1.00 96.44 259 ALA A N 1
ATOM 2131 C CA . ALA A 1 259 ? 3.874 -2.465 -21.447 1.00 96.44 259 ALA A CA 1
ATOM 2132 C C . ALA A 1 259 ? 4.861 -3.524 -20.927 1.00 96.44 259 ALA A C 1
ATOM 2134 O O . ALA A 1 259 ? 4.749 -4.010 -19.797 1.00 96.44 259 ALA A O 1
ATOM 2135 N N . ILE A 1 260 ? 5.862 -3.806 -21.755 1.00 97.12 260 ILE A N 1
ATOM 2136 C CA . ILE A 1 260 ? 7.073 -4.564 -21.453 1.00 97.12 260 ILE A CA 1
ATOM 2137 C C . ILE A 1 260 ? 8.244 -3.584 -21.488 1.00 97.12 260 ILE A C 1
ATOM 2139 O O . ILE A 1 260 ? 8.544 -3.007 -22.535 1.00 97.12 260 ILE A O 1
ATOM 2143 N N . SER A 1 261 ? 8.873 -3.383 -20.338 1.00 97.19 261 SER A N 1
ATOM 2144 C CA . SER A 1 261 ? 9.989 -2.478 -20.098 1.00 97.19 261 SER A CA 1
ATOM 2145 C C . SER A 1 261 ? 11.304 -3.185 -20.430 1.00 97.19 261 SER A C 1
ATOM 2147 O O . SER A 1 261 ? 11.719 -4.120 -19.742 1.00 97.19 261 SER A O 1
ATOM 2149 N N . ILE A 1 262 ? 11.963 -2.737 -21.498 1.00 97.25 262 ILE A N 1
ATOM 2150 C CA . ILE A 1 262 ? 13.222 -3.297 -21.994 1.00 97.25 262 ILE A CA 1
ATOM 2151 C C . ILE A 1 262 ? 14.371 -2.389 -21.541 1.00 97.25 262 ILE A C 1
ATOM 2153 O O . ILE A 1 262 ? 14.503 -1.291 -22.090 1.00 97.25 262 ILE A O 1
ATOM 2157 N N . PRO A 1 263 ? 15.190 -2.809 -20.560 1.00 96.19 263 PRO A N 1
ATOM 2158 C CA . PRO A 1 263 ? 16.338 -2.032 -20.125 1.00 96.19 263 PRO A CA 1
ATOM 2159 C C . PRO A 1 263 ? 17.443 -2.049 -21.178 1.00 96.19 263 PRO A C 1
ATOM 2161 O O . PRO A 1 263 ? 17.706 -3.065 -21.823 1.00 96.19 263 PRO A O 1
ATOM 2164 N N . ALA A 1 264 ? 18.127 -0.921 -21.310 1.00 94.25 264 ALA A N 1
ATOM 2165 C CA . ALA A 1 264 ? 19.266 -0.759 -22.188 1.00 94.25 264 ALA A CA 1
ATOM 2166 C C . ALA A 1 264 ? 20.285 0.212 -21.588 1.00 94.25 264 ALA A C 1
ATOM 2168 O O . ALA A 1 264 ? 19.929 1.170 -20.903 1.00 94.25 264 ALA A O 1
ATOM 2169 N N . ILE A 1 265 ? 21.561 -0.016 -21.868 1.00 90.69 265 ILE A N 1
ATOM 2170 C CA . ILE A 1 265 ? 22.675 0.806 -21.375 1.00 90.69 265 ILE A CA 1
ATOM 2171 C C . ILE A 1 265 ? 23.537 1.294 -22.543 1.00 90.69 265 ILE A C 1
ATOM 2173 O O . ILE A 1 265 ? 23.667 0.564 -23.525 1.00 90.69 265 ILE A O 1
ATOM 2177 N N . PRO A 1 266 ? 24.166 2.481 -22.478 1.00 90.00 266 PRO A N 1
ATOM 2178 C CA . PRO A 1 266 ? 25.026 2.963 -23.555 1.00 90.00 266 PRO A CA 1
ATOM 2179 C C . PRO A 1 266 ? 26.204 2.015 -23.786 1.00 90.00 266 PRO A C 1
ATOM 2181 O O . PRO A 1 266 ? 27.063 1.855 -22.917 1.00 90.00 266 PRO A O 1
ATOM 2184 N N . LYS A 1 267 ? 26.272 1.406 -24.975 1.00 88.81 267 LYS A N 1
ATOM 2185 C CA . LYS A 1 267 ? 27.235 0.345 -25.291 1.00 88.81 267 LYS A CA 1
ATOM 2186 C C . LYS A 1 267 ? 28.667 0.826 -25.108 1.00 88.81 267 LYS A C 1
ATOM 2188 O O . LYS A 1 267 ? 29.435 0.224 -24.369 1.00 88.81 267 LYS A O 1
ATOM 2193 N N . ARG A 1 268 ? 29.023 1.941 -25.752 1.00 86.75 268 ARG A N 1
ATOM 2194 C CA . ARG A 1 268 ? 30.398 2.460 -25.744 1.00 86.75 268 ARG A CA 1
ATOM 2195 C C . ARG A 1 268 ? 30.878 2.797 -24.333 1.00 86.75 268 ARG A C 1
ATOM 2197 O O . ARG A 1 268 ? 31.971 2.396 -23.947 1.00 86.75 268 ARG A O 1
ATOM 2204 N N . ASP A 1 269 ? 30.076 3.544 -23.582 1.00 81.50 269 ASP A N 1
ATOM 2205 C CA . ASP A 1 269 ? 30.491 4.049 -22.273 1.00 81.50 269 ASP A CA 1
ATOM 2206 C C . ASP A 1 269 ? 30.531 2.916 -21.236 1.00 81.50 269 ASP A C 1
ATOM 2208 O O . ASP A 1 269 ? 31.453 2.861 -20.424 1.00 81.50 269 ASP A O 1
ATOM 2212 N N . PHE A 1 270 ? 29.603 1.956 -21.326 1.00 80.12 270 PHE A N 1
ATOM 2213 C CA . PHE A 1 270 ? 29.597 0.776 -20.467 1.00 80.12 270 PHE A CA 1
ATOM 2214 C C . PHE A 1 270 ? 30.769 -0.169 -20.752 1.00 80.12 270 PHE A C 1
ATOM 2216 O O . PHE A 1 270 ? 31.465 -0.569 -19.821 1.00 80.12 270 PHE A O 1
ATOM 2223 N N . VAL A 1 271 ? 31.049 -0.466 -22.028 1.00 81.00 271 VAL A N 1
ATOM 2224 C CA . VAL A 1 271 ? 32.213 -1.273 -22.436 1.00 81.00 271 VAL A CA 1
ATOM 2225 C C . VAL A 1 271 ? 33.513 -0.631 -21.957 1.00 81.00 271 VAL A C 1
ATOM 2227 O O . VAL A 1 271 ? 34.374 -1.324 -21.427 1.00 81.00 271 VAL A O 1
ATOM 2230 N N . ASN A 1 272 ? 33.650 0.691 -22.086 1.00 79.75 272 ASN A N 1
ATOM 2231 C CA . ASN A 1 272 ? 34.844 1.403 -21.629 1.00 79.75 272 ASN A CA 1
ATOM 2232 C C . ASN A 1 272 ? 35.027 1.347 -20.107 1.00 79.75 272 ASN A C 1
ATOM 2234 O O . ASN A 1 272 ? 36.158 1.275 -19.634 1.00 79.75 272 ASN A O 1
ATOM 2238 N N . ALA A 1 273 ? 33.937 1.407 -19.341 1.00 74.12 273 ALA A N 1
ATOM 2239 C CA . ALA A 1 273 ? 34.000 1.393 -17.883 1.00 74.12 273 ALA A CA 1
ATOM 2240 C C . ALA A 1 273 ? 34.218 0.003 -17.292 1.00 74.12 273 ALA A C 1
ATOM 2242 O O . ALA A 1 273 ? 34.862 -0.126 -16.252 1.00 74.12 273 ALA A O 1
ATOM 2243 N N . ILE A 1 274 ? 33.698 -1.025 -17.960 1.00 71.56 274 ILE A N 1
ATOM 2244 C CA . ILE A 1 274 ? 33.995 -2.417 -17.639 1.00 71.56 274 ILE A CA 1
ATOM 2245 C C . ILE A 1 274 ? 35.431 -2.740 -18.065 1.00 71.56 274 ILE A C 1
ATOM 2247 O O . ILE A 1 274 ? 36.229 -3.229 -17.275 1.00 71.56 274 ILE A O 1
ATOM 2251 N N . GLY A 1 275 ? 35.840 -2.378 -19.276 1.00 67.31 275 GLY A N 1
ATOM 2252 C CA . GLY A 1 275 ? 37.126 -2.807 -19.819 1.00 67.31 275 GLY A CA 1
ATOM 2253 C C . GLY A 1 275 ? 37.152 -4.319 -20.087 1.00 67.31 275 GLY A C 1
ATOM 2254 O O . GLY A 1 275 ? 36.115 -4.941 -20.294 1.00 67.31 275 GLY A O 1
ATOM 2255 N N . ASN A 1 276 ? 38.348 -4.918 -20.103 1.00 61.28 276 ASN A N 1
ATOM 2256 C CA . ASN A 1 276 ? 38.563 -6.329 -20.470 1.00 61.28 276 ASN A CA 1
ATOM 2257 C C . ASN A 1 276 ? 38.942 -7.232 -19.276 1.00 61.28 276 ASN A C 1
ATOM 2259 O O . ASN A 1 276 ? 39.523 -8.296 -19.484 1.00 61.28 276 ASN A O 1
ATOM 2263 N N . ASP A 1 277 ? 38.700 -6.818 -18.027 1.00 60.69 277 ASP A N 1
ATOM 2264 C CA . ASP A 1 277 ? 39.121 -7.618 -16.867 1.00 60.69 277 ASP A CA 1
ATOM 2265 C C . ASP A 1 277 ? 38.149 -8.784 -16.623 1.00 60.69 277 ASP A C 1
ATOM 2267 O O . ASP A 1 277 ? 37.026 -8.603 -16.156 1.00 60.69 277 ASP A O 1
ATOM 2271 N N . GLU A 1 278 ? 38.598 -10.007 -16.914 1.00 54.44 278 GLU A N 1
ATOM 2272 C CA . GLU A 1 278 ? 37.829 -11.245 -16.721 1.00 54.44 278 GLU A CA 1
ATOM 2273 C C . GLU A 1 278 ? 37.516 -11.555 -15.243 1.00 54.44 278 GLU A C 1
ATOM 2275 O O . GLU A 1 278 ? 36.721 -12.450 -14.960 1.00 54.44 278 GLU A O 1
ATOM 2280 N N . ARG A 1 279 ? 38.091 -10.809 -14.285 1.00 56.84 279 ARG A N 1
ATOM 2281 C CA . ARG A 1 279 ? 37.759 -10.902 -12.849 1.00 56.84 279 ARG A CA 1
ATOM 2282 C C . ARG A 1 279 ? 36.479 -10.149 -12.473 1.00 56.84 279 ARG A C 1
ATOM 2284 O O . ARG A 1 279 ? 36.113 -10.115 -11.300 1.00 56.84 279 ARG A O 1
ATOM 2291 N N . GLN A 1 280 ? 35.810 -9.517 -13.434 1.00 63.38 280 GLN A N 1
ATOM 2292 C CA . GLN A 1 280 ? 34.606 -8.732 -13.189 1.00 63.38 280 GLN A CA 1
ATOM 2293 C C . GLN A 1 280 ? 33.351 -9.606 -13.131 1.00 63.38 280 GLN A C 1
ATOM 2295 O O . GLN A 1 280 ? 33.170 -10.540 -13.906 1.00 63.38 280 GLN A O 1
ATOM 2300 N N . PHE A 1 281 ? 32.428 -9.248 -12.235 1.00 68.75 281 PHE A N 1
ATOM 2301 C CA . PHE A 1 281 ? 31.126 -9.910 -12.059 1.00 68.75 281 PHE A CA 1
ATOM 2302 C C . PHE A 1 281 ? 30.212 -9.848 -13.304 1.00 68.75 281 PHE A C 1
ATOM 2304 O O . PHE A 1 281 ? 29.163 -10.496 -13.343 1.00 68.75 281 PHE A O 1
ATOM 2311 N N . ILE A 1 282 ? 30.600 -9.077 -14.324 1.00 76.94 282 ILE A N 1
ATOM 2312 C CA . ILE A 1 282 ? 29.847 -8.844 -15.555 1.00 76.94 282 ILE A CA 1
ATOM 2313 C C . ILE A 1 282 ? 30.629 -9.436 -16.735 1.00 76.94 282 ILE A C 1
ATOM 2315 O O . ILE A 1 282 ? 31.718 -8.979 -17.063 1.00 76.94 282 ILE A O 1
ATOM 2319 N N . ASN A 1 283 ? 30.055 -10.438 -17.407 1.00 84.31 283 ASN A N 1
ATOM 2320 C CA . ASN A 1 283 ? 30.644 -11.035 -18.607 1.00 84.31 283 ASN A CA 1
ATOM 2321 C C . ASN A 1 283 ? 30.168 -10.283 -19.859 1.00 84.31 283 ASN A C 1
ATOM 2323 O O . ASN A 1 283 ? 29.063 -10.530 -20.346 1.00 84.31 283 ASN A O 1
ATOM 2327 N N . LEU A 1 284 ? 31.009 -9.387 -20.384 1.00 84.94 284 LEU A N 1
ATOM 2328 C CA . LEU A 1 284 ? 30.661 -8.548 -21.533 1.00 84.94 284 LEU A CA 1
ATOM 2329 C C . LEU A 1 284 ? 30.354 -9.359 -22.802 1.00 84.94 284 LEU A C 1
ATOM 2331 O O . LEU A 1 284 ? 29.356 -9.081 -23.456 1.00 84.94 284 LEU A O 1
ATOM 2335 N N . LYS A 1 285 ? 31.136 -10.403 -23.114 1.00 87.19 285 LYS A N 1
ATOM 2336 C CA . LYS A 1 285 ? 30.884 -11.264 -24.289 1.00 87.19 285 LYS A CA 1
ATOM 2337 C C . LYS A 1 285 ? 29.508 -11.923 -24.219 1.00 87.19 285 LYS A C 1
ATOM 2339 O O . LYS A 1 285 ? 28.822 -12.026 -25.230 1.00 87.19 285 LYS A O 1
ATOM 2344 N N . LYS A 1 286 ? 29.096 -12.354 -23.021 1.00 89.25 286 LYS A N 1
ATOM 2345 C CA . LYS A 1 286 ? 27.754 -12.905 -22.801 1.00 89.25 286 LYS A CA 1
ATOM 2346 C C . LYS A 1 286 ? 26.675 -11.845 -23.030 1.00 89.25 286 LYS A C 1
ATOM 2348 O O . LYS A 1 286 ? 25.682 -12.152 -23.673 1.00 89.25 286 LYS A O 1
ATOM 2353 N N . LEU A 1 287 ? 26.872 -10.620 -22.535 1.00 90.50 287 LEU A N 1
ATOM 2354 C CA . LEU A 1 287 ? 25.921 -9.521 -22.744 1.00 90.50 287 LEU A CA 1
ATOM 2355 C C . LEU A 1 287 ? 25.786 -9.142 -24.223 1.00 90.50 287 LEU A C 1
ATOM 2357 O O . LEU A 1 287 ? 24.676 -8.923 -24.689 1.00 90.50 287 LEU A O 1
ATOM 2361 N N . GLU A 1 288 ? 26.892 -9.083 -24.965 1.00 91.56 288 GLU A N 1
ATOM 2362 C CA . GLU A 1 288 ? 26.864 -8.791 -26.403 1.00 91.56 288 GLU A CA 1
ATOM 2363 C C . GLU A 1 288 ? 26.179 -9.903 -27.207 1.00 91.56 288 GLU A C 1
ATOM 2365 O O . GLU A 1 288 ? 25.458 -9.619 -28.162 1.00 91.56 288 GLU A O 1
ATOM 2370 N N . GLU A 1 289 ? 26.365 -11.163 -26.807 1.00 93.94 289 GLU A N 1
ATOM 2371 C CA . GLU A 1 289 ? 25.677 -12.297 -27.424 1.00 93.94 289 GLU A CA 1
ATOM 2372 C C . GLU A 1 289 ? 24.171 -12.296 -27.117 1.00 93.94 289 GLU A C 1
ATOM 2374 O O . GLU A 1 289 ? 23.358 -12.505 -28.016 1.00 93.94 289 GLU A O 1
ATOM 2379 N N . GLU A 1 290 ? 23.786 -12.012 -25.870 1.00 94.38 290 GLU A N 1
ATOM 2380 C CA . GLU A 1 290 ? 22.386 -11.812 -25.479 1.00 94.38 290 GLU A CA 1
ATOM 2381 C C . GLU A 1 290 ? 21.737 -10.682 -26.287 1.00 94.38 290 GLU A C 1
ATOM 2383 O O . GLU A 1 290 ? 20.693 -10.891 -26.903 1.00 94.38 290 GLU A O 1
ATOM 2388 N N . ASP A 1 291 ? 22.382 -9.513 -26.348 1.00 95.38 291 ASP A N 1
ATOM 2389 C CA . ASP A 1 291 ? 21.931 -8.357 -27.128 1.00 95.38 291 ASP A CA 1
ATOM 2390 C C . ASP A 1 291 ? 21.716 -8.730 -28.602 1.00 95.38 291 ASP A C 1
ATOM 2392 O O . ASP A 1 291 ? 20.653 -8.451 -29.157 1.00 95.38 291 ASP A O 1
ATOM 2396 N N . ARG A 1 292 ? 22.662 -9.450 -29.223 1.00 95.62 292 ARG A N 1
ATOM 2397 C CA . ARG A 1 292 ? 22.536 -9.943 -30.605 1.00 95.62 292 ARG A CA 1
ATOM 2398 C C . ARG A 1 292 ? 21.282 -10.799 -30.798 1.00 95.62 292 ARG A C 1
ATOM 2400 O O . ARG A 1 292 ? 20.522 -10.559 -31.738 1.00 95.62 292 ARG A O 1
ATOM 2407 N N . ILE A 1 293 ? 21.038 -11.747 -29.891 1.00 94.62 293 ILE A N 1
ATOM 2408 C CA . ILE A 1 293 ? 19.843 -12.603 -29.911 1.00 94.62 293 ILE A CA 1
ATOM 2409 C C . ILE A 1 293 ? 18.575 -11.760 -29.742 1.00 94.62 293 ILE A C 1
ATOM 2411 O O . ILE A 1 293 ? 17.586 -11.986 -30.438 1.00 94.62 293 ILE A O 1
ATOM 2415 N N . PHE A 1 294 ? 18.578 -10.779 -28.838 1.00 94.94 294 PHE A N 1
ATOM 2416 C CA . PHE A 1 294 ? 17.412 -9.931 -28.590 1.00 94.94 294 PHE A CA 1
ATOM 2417 C C . PHE A 1 294 ? 17.061 -9.069 -29.800 1.00 94.94 294 PHE A C 1
ATOM 2419 O O . PHE A 1 294 ? 15.883 -8.943 -30.133 1.00 94.94 294 PHE A O 1
ATOM 2426 N N . ARG A 1 295 ? 18.064 -8.518 -30.488 1.00 94.50 295 ARG A N 1
ATOM 2427 C CA . ARG A 1 295 ? 17.868 -7.742 -31.720 1.00 94.50 295 ARG A CA 1
ATOM 2428 C C . ARG A 1 295 ? 17.230 -8.580 -32.816 1.00 94.50 295 ARG A C 1
ATOM 2430 O O . ARG A 1 295 ? 16.219 -8.163 -33.377 1.00 94.50 295 ARG A O 1
ATOM 2437 N N . GLU A 1 296 ? 17.775 -9.771 -33.063 1.00 92.94 296 GLU A N 1
ATOM 2438 C CA . GLU A 1 296 ? 17.262 -10.703 -34.072 1.00 92.94 296 GLU A CA 1
ATOM 2439 C C . GLU A 1 296 ? 15.840 -11.172 -33.736 1.00 92.94 296 GLU A C 1
ATOM 2441 O O . GLU A 1 296 ? 14.951 -11.153 -34.587 1.00 92.94 296 GLU A O 1
ATOM 2446 N N . LYS A 1 297 ? 15.599 -11.546 -32.476 1.00 92.62 297 LYS A N 1
ATOM 2447 C CA . LYS A 1 297 ? 14.333 -12.147 -32.043 1.00 92.62 297 LYS A CA 1
ATOM 2448 C C . LYS A 1 297 ? 13.201 -11.135 -31.854 1.00 92.62 297 LYS A C 1
ATOM 2450 O O . LYS A 1 297 ? 12.042 -11.476 -32.087 1.00 92.62 297 LYS A O 1
ATOM 2455 N N . PHE A 1 298 ? 13.507 -9.921 -31.395 1.00 92.00 298 PHE A N 1
ATOM 2456 C CA . PHE A 1 298 ? 12.504 -8.936 -30.969 1.00 92.00 298 PHE A CA 1
ATOM 2457 C C . PHE A 1 298 ? 12.499 -7.642 -31.795 1.00 92.00 298 PHE A C 1
ATOM 2459 O O . PHE A 1 298 ? 11.712 -6.741 -31.493 1.00 92.00 298 PHE A O 1
ATOM 2466 N N . GLY A 1 299 ? 13.339 -7.538 -32.831 1.00 90.44 299 GLY A N 1
ATOM 2467 C CA . GLY A 1 299 ? 13.398 -6.361 -33.701 1.00 90.44 299 GLY A CA 1
ATOM 2468 C C . GLY A 1 299 ? 13.814 -5.105 -32.935 1.00 90.44 299 GLY A C 1
ATOM 2469 O O . GLY A 1 299 ? 13.103 -4.097 -32.942 1.00 90.44 299 GLY A O 1
ATOM 2470 N N . LEU A 1 300 ? 14.920 -5.201 -32.197 1.00 91.56 300 LEU A N 1
ATOM 2471 C CA . LEU A 1 300 ? 15.527 -4.076 -31.487 1.00 91.56 300 LEU A CA 1
ATOM 2472 C C . LEU A 1 300 ? 16.703 -3.543 -32.317 1.00 91.56 300 LEU A C 1
ATOM 2474 O O . LEU A 1 300 ? 17.554 -4.319 -32.744 1.00 91.56 300 LEU A O 1
ATOM 2478 N N . ASP A 1 301 ? 16.750 -2.240 -32.577 1.00 90.44 301 ASP A N 1
ATOM 2479 C CA . ASP A 1 301 ? 17.552 -1.666 -33.666 1.00 90.44 301 ASP A CA 1
ATOM 2480 C C . ASP A 1 301 ? 18.521 -0.552 -33.239 1.00 90.44 301 ASP A C 1
ATOM 2482 O O . ASP A 1 301 ? 19.382 -0.169 -34.026 1.00 90.44 301 ASP A O 1
ATOM 2486 N N . ASP A 1 302 ? 18.478 -0.068 -31.993 1.00 92.06 302 ASP A N 1
ATOM 2487 C CA . ASP A 1 302 ? 19.415 0.974 -31.554 1.00 92.06 302 ASP A CA 1
ATOM 2488 C C . ASP A 1 302 ? 20.804 0.384 -31.267 1.00 92.06 302 ASP A C 1
ATOM 2490 O O . ASP A 1 302 ? 21.040 -0.222 -30.222 1.00 92.06 302 ASP A O 1
ATOM 2494 N N . GLU A 1 303 ? 21.739 0.517 -32.206 1.00 91.44 303 GLU A N 1
ATOM 2495 C CA . GLU A 1 303 ? 23.110 -0.010 -32.094 1.00 91.44 303 GLU A CA 1
ATOM 2496 C C . GLU A 1 303 ? 23.971 0.705 -31.036 1.00 91.44 303 GLU A C 1
ATOM 2498 O O . GLU A 1 303 ? 25.056 0.235 -30.683 1.00 91.44 303 GLU A O 1
ATOM 2503 N N . ARG A 1 304 ? 23.513 1.851 -30.512 1.00 92.50 304 ARG A N 1
ATOM 2504 C CA . ARG A 1 304 ? 24.266 2.653 -29.531 1.00 92.50 304 ARG A CA 1
ATOM 2505 C C . ARG A 1 304 ? 24.163 2.089 -28.117 1.00 92.50 304 ARG A C 1
ATOM 2507 O O . ARG A 1 304 ? 24.930 2.503 -27.244 1.00 92.50 304 ARG A O 1
ATOM 2514 N N . VAL A 1 305 ? 23.233 1.168 -27.885 1.00 93.75 305 VAL A N 1
ATOM 2515 C CA . VAL A 1 305 ? 22.951 0.577 -26.575 1.00 93.75 305 VAL A CA 1
ATOM 2516 C C . VAL A 1 305 ? 23.192 -0.932 -26.564 1.00 93.75 305 VAL A C 1
ATOM 2518 O O . VAL A 1 305 ? 23.280 -1.562 -27.612 1.00 93.75 305 VAL A O 1
ATOM 2521 N N . LEU A 1 306 ? 23.316 -1.511 -25.373 1.00 93.50 306 LEU A N 1
ATOM 2522 C CA . LEU A 1 306 ? 23.179 -2.947 -25.131 1.00 93.50 306 LEU A CA 1
ATOM 2523 C C . LEU A 1 306 ? 21.846 -3.175 -24.427 1.00 93.50 306 LEU A C 1
ATOM 2525 O O . LEU A 1 306 ? 21.631 -2.614 -23.349 1.00 93.50 306 LEU A O 1
ATOM 2529 N N . TYR A 1 307 ? 20.967 -3.976 -25.022 1.00 96.00 307 TYR A N 1
ATOM 2530 C CA . TYR A 1 307 ? 19.727 -4.407 -24.391 1.00 96.00 307 TYR A CA 1
ATOM 2531 C C . TYR A 1 307 ? 20.015 -5.485 -23.352 1.00 96.00 307 TYR A C 1
ATOM 2533 O O . TYR A 1 307 ? 20.805 -6.401 -23.574 1.00 96.00 307 TYR A O 1
ATOM 2541 N N . LEU A 1 308 ? 19.355 -5.378 -22.206 1.00 95.19 308 LEU A N 1
ATOM 2542 C CA . LEU A 1 308 ? 19.568 -6.266 -21.075 1.00 95.19 308 LEU A CA 1
ATOM 2543 C C . LEU A 1 308 ? 18.314 -7.100 -20.831 1.00 95.19 308 LEU A C 1
ATOM 2545 O O . LEU A 1 308 ? 17.200 -6.581 -20.830 1.00 95.19 308 LEU A O 1
ATOM 2549 N N . SER A 1 309 ? 18.492 -8.390 -20.558 1.00 96.38 309 SER A N 1
ATOM 2550 C CA . SER A 1 309 ? 17.441 -9.180 -19.915 1.00 96.38 309 SER A CA 1
ATOM 2551 C C . SER A 1 309 ? 17.211 -8.691 -18.482 1.00 96.38 309 SER A C 1
ATOM 2553 O O . SER A 1 309 ? 18.060 -8.004 -17.900 1.00 96.38 309 SER A O 1
ATOM 2555 N N . LYS A 1 310 ? 16.095 -9.096 -17.867 1.00 95.62 310 LYS A N 1
ATOM 2556 C CA . LYS A 1 310 ? 15.866 -8.845 -16.436 1.00 95.62 310 LYS A CA 1
ATOM 2557 C C . LYS A 1 310 ? 16.973 -9.422 -15.555 1.00 95.62 310 LYS A C 1
ATOM 2559 O O . LYS A 1 310 ? 17.429 -8.761 -14.627 1.00 95.62 310 LYS A O 1
ATOM 2564 N N . GLU A 1 311 ? 17.470 -10.611 -15.887 1.00 93.94 311 GLU A N 1
ATOM 2565 C CA . GLU A 1 311 ? 18.576 -11.254 -15.169 1.00 93.94 311 GLU A CA 1
ATOM 2566 C C . GLU A 1 311 ? 19.878 -10.458 -15.278 1.00 93.94 311 GLU A C 1
ATOM 2568 O O . GLU A 1 311 ? 20.553 -10.228 -14.274 1.00 93.94 311 GLU A O 1
ATOM 2573 N N . SER A 1 312 ? 20.224 -10.007 -16.486 1.00 92.62 312 SER A N 1
ATOM 2574 C CA . SER A 1 312 ? 21.432 -9.216 -16.728 1.00 92.62 312 SER A CA 1
ATOM 2575 C C . SER A 1 312 ? 21.342 -7.846 -16.054 1.00 92.62 312 SER A C 1
ATOM 2577 O O . SER A 1 312 ? 22.307 -7.416 -15.423 1.00 92.62 312 SER A O 1
ATOM 2579 N N . PHE A 1 313 ? 20.170 -7.203 -16.086 1.00 92.88 313 PHE A N 1
ATOM 2580 C CA . PHE A 1 313 ? 19.894 -5.983 -15.326 1.00 92.88 313 PHE A CA 1
ATOM 2581 C C . PHE A 1 313 ? 20.137 -6.186 -13.822 1.00 92.88 313 PHE A C 1
ATOM 2583 O O . PHE A 1 313 ? 20.899 -5.430 -13.216 1.00 92.88 313 PHE A O 1
ATOM 2590 N N . MET A 1 314 ? 19.537 -7.223 -13.224 1.00 90.75 314 MET A N 1
ATOM 2591 C CA . MET A 1 314 ? 19.671 -7.505 -11.790 1.00 90.75 314 MET A CA 1
ATOM 2592 C C . MET A 1 314 ? 21.118 -7.818 -11.411 1.00 90.75 314 MET A C 1
ATOM 2594 O O . MET A 1 314 ? 21.628 -7.254 -10.450 1.00 90.75 314 MET A O 1
ATOM 2598 N N . ARG A 1 315 ? 21.822 -8.629 -12.206 1.00 87.62 315 ARG A N 1
ATOM 2599 C CA . ARG A 1 315 ? 23.231 -8.967 -11.960 1.00 87.62 315 ARG A CA 1
ATOM 2600 C C . ARG A 1 315 ? 24.140 -7.740 -11.983 1.00 87.62 315 ARG A C 1
ATOM 2602 O O . ARG A 1 315 ? 25.029 -7.612 -11.141 1.00 87.62 315 ARG A O 1
ATOM 2609 N N . ILE A 1 316 ? 23.931 -6.831 -12.938 1.00 86.06 316 ILE A N 1
ATOM 2610 C CA . ILE A 1 316 ? 24.686 -5.574 -12.985 1.00 86.06 316 ILE A CA 1
ATOM 2611 C C . ILE A 1 316 ? 24.377 -4.750 -11.730 1.00 86.06 316 ILE A C 1
ATOM 2613 O O . ILE A 1 316 ? 25.309 -4.311 -11.058 1.00 86.06 316 ILE A O 1
ATOM 2617 N N . LYS A 1 317 ? 23.100 -4.615 -11.351 1.00 85.25 317 LYS A N 1
ATOM 2618 C CA . LYS A 1 317 ? 22.689 -3.878 -10.146 1.00 85.25 317 LYS A CA 1
ATOM 2619 C C . LYS A 1 317 ? 23.269 -4.473 -8.855 1.00 85.25 317 LYS A C 1
ATOM 2621 O O . LYS A 1 317 ? 23.760 -3.721 -8.016 1.00 85.25 317 LYS A O 1
ATOM 2626 N N . GLU A 1 318 ? 23.277 -5.797 -8.715 1.00 83.50 318 GLU A N 1
ATOM 2627 C CA . GLU A 1 318 ? 23.909 -6.523 -7.603 1.00 83.50 318 GLU A CA 1
ATOM 2628 C C . GLU A 1 318 ? 25.398 -6.201 -7.493 1.00 83.50 318 GLU A C 1
ATOM 2630 O O . GLU A 1 318 ? 25.899 -5.896 -6.408 1.00 83.50 318 GLU A O 1
ATOM 2635 N N . SER A 1 319 ? 26.109 -6.197 -8.626 1.00 77.88 319 SER A N 1
ATOM 2636 C CA . SER A 1 319 ? 27.542 -5.892 -8.655 1.00 77.88 319 SER A CA 1
ATOM 2637 C C . SER A 1 319 ? 27.860 -4.493 -8.105 1.00 77.88 319 SER A C 1
ATOM 2639 O O . SER A 1 319 ? 28.919 -4.296 -7.503 1.00 77.88 319 SER A O 1
ATOM 2641 N N . CYS A 1 320 ? 26.917 -3.548 -8.216 1.00 74.75 320 CYS A N 1
ATOM 2642 C CA . CYS A 1 320 ? 27.038 -2.196 -7.674 1.00 74.75 320 CYS A CA 1
ATOM 2643 C C . CYS A 1 320 ? 26.948 -2.121 -6.137 1.00 74.75 320 CYS A C 1
ATOM 2645 O O . CYS A 1 320 ? 27.238 -1.060 -5.585 1.00 74.75 320 CYS A O 1
ATOM 2647 N N . ILE A 1 321 ? 26.525 -3.193 -5.453 1.00 72.38 321 ILE A N 1
ATOM 2648 C CA . ILE A 1 321 ? 26.181 -3.195 -4.014 1.00 72.38 321 ILE A CA 1
ATOM 2649 C C . ILE A 1 321 ? 27.092 -4.113 -3.183 1.00 72.38 321 ILE A C 1
ATOM 2651 O O . ILE A 1 321 ? 27.140 -3.979 -1.966 1.00 72.38 321 ILE A O 1
ATOM 2655 N N . THR A 1 322 ? 27.836 -5.028 -3.811 1.00 62.25 322 THR A N 1
ATOM 2656 C CA . THR A 1 322 ? 28.766 -5.938 -3.109 1.00 62.25 322 THR A CA 1
ATOM 2657 C C . THR A 1 322 ? 29.784 -5.194 -2.223 1.00 62.25 322 THR A C 1
ATOM 2659 O O . THR A 1 322 ? 30.154 -4.070 -2.539 1.00 62.25 322 THR A O 1
ATOM 2662 N N . ASP A 1 323 ? 30.278 -5.817 -1.142 1.00 56.41 323 ASP A N 1
ATOM 2663 C CA . ASP A 1 323 ? 31.197 -5.196 -0.154 1.00 56.41 323 ASP A CA 1
ATOM 2664 C C . ASP A 1 323 ? 32.697 -5.514 -0.361 1.00 56.41 323 ASP A C 1
ATOM 2666 O O . ASP A 1 323 ? 33.553 -5.071 0.399 1.00 56.41 323 ASP A O 1
ATOM 2670 N N . ASP A 1 324 ? 33.067 -6.239 -1.419 1.00 58.97 324 ASP A N 1
ATOM 2671 C CA . ASP A 1 324 ? 34.467 -6.562 -1.753 1.00 58.97 324 ASP A CA 1
ATOM 2672 C C . ASP A 1 324 ? 35.373 -5.307 -1.876 1.00 58.97 324 ASP A C 1
ATOM 2674 O O . ASP A 1 324 ? 35.241 -4.510 -2.806 1.00 58.97 324 ASP A O 1
ATOM 2678 N N . ALA A 1 325 ? 36.304 -5.110 -0.942 1.00 57.53 325 ALA A N 1
ATOM 2679 C CA . ALA A 1 325 ? 37.172 -3.932 -0.890 1.00 57.53 325 ALA A CA 1
ATOM 2680 C C . ALA A 1 325 ? 38.020 -3.713 -2.164 1.00 57.53 325 ALA A C 1
ATOM 2682 O O . ALA A 1 325 ? 38.435 -2.580 -2.421 1.00 57.53 325 ALA A O 1
ATOM 2683 N N . TYR A 1 326 ? 38.241 -4.752 -2.981 1.00 55.22 326 TYR A N 1
ATOM 2684 C CA . TYR A 1 326 ? 39.065 -4.689 -4.192 1.00 55.22 326 TYR A CA 1
ATOM 2685 C C . TYR A 1 326 ? 38.403 -3.964 -5.373 1.00 55.22 326 TYR A C 1
ATOM 2687 O O . TYR A 1 326 ? 39.099 -3.561 -6.302 1.00 55.22 326 TYR A O 1
ATOM 2695 N N . LEU A 1 327 ? 37.083 -3.755 -5.350 1.00 59.28 327 LEU A N 1
ATOM 2696 C CA . LEU A 1 327 ? 36.330 -3.229 -6.499 1.00 59.28 327 LEU A CA 1
ATOM 2697 C C . LEU A 1 327 ? 35.859 -1.781 -6.336 1.00 59.28 327 LEU A C 1
ATOM 2699 O O . LEU A 1 327 ? 34.957 -1.344 -7.045 1.00 59.28 327 LEU A O 1
ATOM 2703 N N . LYS A 1 328 ? 36.444 -1.011 -5.414 1.00 63.53 328 LYS A N 1
ATOM 2704 C CA . LYS A 1 328 ? 35.921 0.310 -5.028 1.00 63.53 328 LYS A CA 1
ATOM 2705 C C . LYS A 1 328 ? 35.793 1.308 -6.194 1.00 63.53 328 LYS A C 1
ATOM 2707 O O . LYS A 1 328 ? 34.754 1.956 -6.311 1.00 63.53 328 LYS A O 1
ATOM 2712 N N . ASP A 1 329 ? 36.791 1.389 -7.074 1.00 61.38 329 ASP A N 1
ATOM 2713 C CA . ASP A 1 329 ? 36.775 2.317 -8.219 1.00 61.38 329 ASP A CA 1
ATOM 2714 C C . ASP A 1 329 ? 35.894 1.800 -9.371 1.00 61.38 329 ASP A C 1
ATOM 2716 O O . ASP A 1 329 ? 35.112 2.556 -9.952 1.00 61.38 329 ASP A O 1
ATOM 2720 N N . PHE A 1 330 ? 35.941 0.489 -9.635 1.00 62.53 330 PHE A N 1
ATOM 2721 C CA . PHE A 1 330 ? 35.070 -0.194 -10.599 1.00 62.53 330 PHE A CA 1
ATOM 2722 C C . PHE A 1 330 ? 33.586 -0.025 -10.240 1.00 62.53 330 PHE A C 1
ATOM 2724 O O . PHE A 1 330 ? 32.764 0.311 -11.091 1.00 62.53 330 PHE A O 1
ATOM 2731 N N . ARG A 1 331 ? 33.245 -0.168 -8.953 1.00 64.19 331 ARG A N 1
ATOM 2732 C CA . ARG A 1 331 ? 31.894 0.064 -8.435 1.00 64.19 331 ARG A CA 1
ATOM 2733 C C . ARG A 1 331 ? 31.410 1.457 -8.718 1.00 64.19 331 ARG A C 1
ATOM 2735 O O . ARG A 1 331 ? 30.288 1.599 -9.172 1.00 64.19 331 ARG A O 1
ATOM 2742 N N . PHE A 1 332 ? 32.220 2.471 -8.428 1.00 64.56 332 PHE A N 1
ATOM 2743 C CA . PHE A 1 332 ? 31.794 3.847 -8.628 1.00 64.56 332 PHE A CA 1
ATOM 2744 C C . PHE A 1 332 ? 31.471 4.103 -10.102 1.00 64.56 332 PHE A C 1
ATOM 2746 O O . PHE A 1 332 ? 30.428 4.678 -10.392 1.00 64.56 332 PHE A O 1
ATOM 2753 N N . ALA A 1 333 ? 32.301 3.607 -11.025 1.00 63.34 333 ALA A N 1
ATOM 2754 C CA . ALA A 1 333 ? 32.064 3.745 -12.458 1.00 63.34 333 ALA A CA 1
ATOM 2755 C C . ALA A 1 333 ? 30.805 2.994 -12.926 1.00 63.34 333 ALA A C 1
ATOM 2757 O O . ALA A 1 333 ? 29.942 3.603 -13.554 1.00 63.34 333 ALA A O 1
ATOM 2758 N N . VAL A 1 334 ? 30.651 1.707 -12.589 1.00 65.81 334 VAL A N 1
ATOM 2759 C CA . VAL A 1 334 ? 29.488 0.898 -13.007 1.00 65.81 334 VAL A CA 1
ATOM 2760 C C . VAL A 1 334 ? 28.206 1.379 -12.335 1.00 65.81 334 VAL A C 1
ATOM 2762 O O . VAL A 1 334 ? 27.191 1.533 -13.002 1.00 65.81 334 VAL A O 1
ATOM 2765 N N . HIS A 1 335 ? 28.248 1.685 -11.039 1.00 69.31 335 HIS A N 1
ATOM 2766 C CA . HIS A 1 335 ? 27.115 2.244 -10.311 1.00 69.31 335 HIS A CA 1
ATOM 2767 C C . HIS A 1 335 ? 26.713 3.603 -10.889 1.00 69.31 335 HIS A C 1
ATOM 2769 O O . HIS A 1 335 ? 25.526 3.864 -11.074 1.00 69.31 335 HIS A O 1
ATOM 2775 N N . TYR A 1 336 ? 27.673 4.498 -11.145 1.00 69.00 336 TYR A N 1
ATOM 2776 C CA . TYR A 1 336 ? 27.382 5.793 -11.757 1.00 69.00 336 TYR A CA 1
ATOM 2777 C C . TYR A 1 336 ? 26.772 5.597 -13.142 1.00 69.00 336 TYR A C 1
ATOM 2779 O O . TYR A 1 336 ? 25.743 6.190 -13.438 1.00 69.00 336 TYR A O 1
ATOM 2787 N N . LEU A 1 337 ? 27.344 4.718 -13.965 1.00 67.44 337 LEU A N 1
ATOM 2788 C CA . LEU A 1 337 ? 26.856 4.516 -15.320 1.00 67.44 337 LEU A CA 1
ATOM 2789 C C . LEU A 1 337 ? 25.476 3.869 -15.371 1.00 67.44 337 LEU A C 1
ATOM 2791 O O . LEU A 1 337 ? 24.626 4.291 -16.148 1.00 67.44 337 LEU A O 1
ATOM 2795 N N . PHE A 1 338 ? 25.245 2.869 -14.528 1.00 73.69 338 PHE A N 1
ATOM 2796 C CA . PHE A 1 338 ? 23.980 2.161 -14.487 1.00 73.69 338 PHE A CA 1
ATOM 2797 C C . PHE A 1 338 ? 22.867 3.053 -13.942 1.00 73.69 338 PHE A C 1
ATOM 2799 O O . PHE A 1 338 ? 21.851 3.212 -14.601 1.00 73.69 338 PHE A O 1
ATOM 2806 N N . ASP A 1 339 ? 23.063 3.713 -12.797 1.00 72.44 339 ASP A N 1
ATOM 2807 C CA . ASP A 1 339 ? 22.000 4.545 -12.220 1.00 72.44 339 ASP A CA 1
ATOM 2808 C C . ASP A 1 339 ? 21.746 5.830 -13.022 1.00 72.44 339 ASP A C 1
ATOM 2810 O O . ASP A 1 339 ? 20.636 6.353 -12.962 1.00 72.44 339 ASP A O 1
ATOM 2814 N N . GLN A 1 340 ? 22.745 6.365 -13.737 1.00 71.12 340 GLN A N 1
ATOM 2815 C CA . GLN A 1 340 ? 22.593 7.614 -14.500 1.00 71.12 340 GLN A CA 1
ATOM 2816 C C . GLN A 1 340 ? 22.193 7.413 -15.961 1.00 71.12 340 GLN A C 1
ATOM 2818 O O . GLN A 1 340 ? 21.553 8.299 -16.519 1.00 71.12 340 GLN A O 1
ATOM 2823 N N . PHE A 1 341 ? 22.590 6.306 -16.596 1.00 80.00 341 PHE A N 1
ATOM 2824 C CA . PHE A 1 341 ? 22.419 6.141 -18.042 1.00 80.00 341 PHE A CA 1
ATOM 2825 C C . PHE A 1 341 ? 21.671 4.879 -18.453 1.00 80.00 341 PHE A C 1
ATOM 2827 O O . PHE A 1 341 ? 21.479 4.680 -19.654 1.00 80.00 341 PHE A O 1
ATOM 2834 N N . VAL A 1 342 ? 21.225 4.032 -17.517 1.00 88.75 342 VAL A N 1
ATOM 2835 C CA . VAL A 1 342 ? 20.237 3.020 -17.893 1.00 88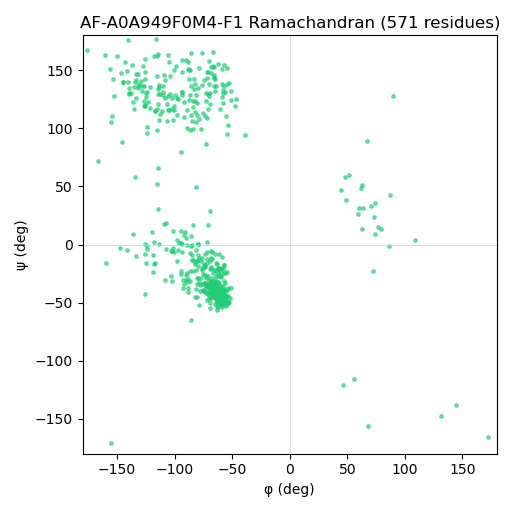.75 342 VAL A CA 1
ATOM 2836 C C . VAL A 1 342 ? 19.004 3.722 -18.454 1.00 88.75 342 VAL A C 1
ATOM 2838 O O . VAL A 1 342 ? 18.515 4.714 -17.920 1.00 88.75 342 VAL A O 1
ATOM 2841 N N . SER A 1 343 ? 18.541 3.212 -19.580 1.00 91.56 343 SER A N 1
ATOM 2842 C CA . SER A 1 343 ? 17.386 3.699 -20.314 1.00 91.56 343 SER A CA 1
ATOM 2843 C C . SER A 1 343 ? 16.432 2.541 -20.531 1.00 91.56 343 SER A C 1
ATOM 2845 O O . SER A 1 343 ? 16.824 1.376 -20.451 1.00 91.56 343 SER A O 1
ATOM 2847 N N . PHE A 1 344 ? 15.171 2.852 -20.793 1.00 93.81 344 PHE A N 1
ATOM 2848 C CA . PHE A 1 344 ? 14.158 1.838 -21.019 1.00 93.81 344 PHE A CA 1
ATOM 2849 C C . PHE A 1 344 ? 13.374 2.161 -22.278 1.00 93.81 344 PHE A C 1
ATOM 2851 O O . PHE A 1 344 ? 13.011 3.306 -22.536 1.00 93.81 344 PHE A O 1
ATOM 2858 N N . THR A 1 345 ? 13.108 1.127 -23.067 1.00 93.44 345 THR A N 1
ATOM 2859 C CA . THR A 1 345 ? 12.173 1.194 -24.190 1.00 93.44 345 THR A CA 1
ATOM 2860 C C . THR A 1 345 ? 10.981 0.306 -23.885 1.00 93.44 345 THR A C 1
ATOM 2862 O O . THR A 1 345 ? 11.141 -0.828 -23.442 1.00 93.44 345 THR A O 1
ATOM 2865 N N . GLU A 1 346 ? 9.776 0.803 -24.140 1.00 95.00 346 GLU A N 1
ATOM 2866 C CA . GLU A 1 346 ? 8.560 0.018 -23.954 1.00 95.00 346 GLU A CA 1
ATOM 2867 C C . GLU A 1 346 ? 8.145 -0.671 -25.256 1.00 95.00 346 GLU A C 1
ATOM 2869 O O . GLU A 1 346 ? 7.972 -0.035 -26.301 1.00 95.00 346 GLU A O 1
ATOM 2874 N N . ARG A 1 347 ? 7.916 -1.982 -25.183 1.00 94.75 347 ARG A N 1
ATOM 2875 C CA . ARG A 1 347 ? 7.136 -2.732 -26.175 1.00 94.75 347 ARG A CA 1
ATOM 2876 C C . ARG A 1 347 ? 5.764 -3.051 -25.599 1.00 94.75 347 ARG A C 1
ATOM 2878 O O . ARG A 1 347 ? 5.581 -3.060 -24.390 1.00 94.75 347 ARG A O 1
ATOM 2885 N N . TYR A 1 348 ? 4.790 -3.286 -26.471 1.00 93.25 348 TYR A N 1
ATOM 2886 C CA . TYR A 1 348 ? 3.399 -3.458 -26.068 1.00 93.25 348 TYR A CA 1
ATOM 2887 C C . TYR A 1 348 ? 2.850 -4.779 -26.581 1.00 93.25 348 TYR A C 1
ATOM 2889 O O . TYR A 1 348 ? 2.916 -5.059 -27.778 1.00 93.25 348 TYR A O 1
ATOM 2897 N N . ILE A 1 349 ? 2.300 -5.567 -25.664 1.00 93.44 349 ILE A N 1
ATOM 2898 C CA . ILE A 1 349 ? 1.709 -6.881 -25.927 1.00 93.44 349 ILE A CA 1
ATOM 2899 C C . ILE A 1 349 ? 0.214 -6.845 -25.625 1.00 93.44 349 ILE A C 1
ATOM 2901 O O . ILE A 1 349 ? -0.235 -5.943 -24.928 1.00 93.44 349 ILE A O 1
ATOM 2905 N N . ASP A 1 350 ? -0.566 -7.802 -26.125 1.00 92.25 350 ASP A N 1
ATOM 2906 C CA . ASP A 1 350 ? -1.981 -7.911 -25.744 1.00 92.25 350 ASP A CA 1
ATOM 2907 C C . ASP A 1 350 ? -2.104 -8.100 -24.220 1.00 92.25 350 ASP A C 1
ATOM 2909 O O . ASP A 1 350 ? -1.449 -8.972 -23.643 1.00 92.25 350 ASP A O 1
ATOM 2913 N N . ALA A 1 351 ? -2.912 -7.264 -23.560 1.00 90.44 351 ALA A N 1
ATOM 2914 C CA . ALA A 1 351 ? -3.066 -7.293 -22.107 1.00 90.44 351 ALA A CA 1
ATOM 2915 C C . ALA A 1 351 ? -3.692 -8.604 -21.591 1.00 90.44 351 ALA A C 1
ATOM 2917 O O . ALA A 1 351 ? -3.437 -8.976 -20.449 1.00 90.44 351 ALA A O 1
ATOM 2918 N N . GLY A 1 352 ? -4.431 -9.347 -22.424 1.00 87.25 352 GLY A N 1
ATOM 2919 C CA . GLY A 1 352 ? -4.960 -10.679 -22.100 1.00 87.25 352 GLY A CA 1
ATOM 2920 C C . GLY A 1 352 ? -3.906 -11.768 -21.946 1.00 87.25 352 GLY A C 1
ATOM 2921 O O . GLY A 1 352 ? -4.229 -12.880 -21.531 1.00 87.25 352 GLY A O 1
ATOM 2922 N N . GLN A 1 353 ? -2.643 -11.460 -22.237 1.00 86.94 353 GLN A N 1
ATOM 2923 C CA . GLN A 1 353 ? -1.518 -12.350 -21.958 1.00 86.94 353 GLN A CA 1
ATOM 2924 C C . GLN A 1 353 ? -0.982 -12.211 -20.532 1.00 86.94 353 GLN A C 1
ATOM 2926 O O . GLN A 1 353 ? -0.211 -13.063 -20.095 1.00 86.94 353 GLN A O 1
ATOM 2931 N N . ILE A 1 354 ? -1.382 -11.159 -19.813 1.00 88.75 354 ILE A N 1
ATOM 2932 C CA . ILE A 1 354 ? -1.052 -10.972 -18.404 1.00 88.75 354 ILE A CA 1
ATOM 2933 C C . ILE A 1 354 ? -2.243 -11.438 -17.569 1.00 88.75 354 ILE A C 1
ATOM 2935 O O . ILE A 1 354 ? -3.378 -11.006 -17.780 1.00 88.75 354 ILE A O 1
ATOM 2939 N N . GLU A 1 355 ? -1.978 -12.341 -16.628 1.00 87.06 355 GLU A N 1
ATOM 2940 C CA . GLU A 1 355 ? -2.999 -12.943 -15.771 1.00 87.06 355 GLU A CA 1
ATOM 2941 C C . GLU A 1 355 ? -3.798 -11.874 -15.006 1.00 87.06 355 GLU A C 1
ATOM 2943 O O . GLU A 1 355 ? -3.236 -10.945 -14.428 1.00 87.06 355 GLU A O 1
ATOM 2948 N N . GLY A 1 356 ? -5.130 -11.979 -15.049 1.00 85.75 356 GLY A N 1
ATOM 2949 C CA . GLY A 1 356 ? -6.069 -11.085 -14.364 1.00 85.75 356 GLY A CA 1
ATOM 2950 C C . GLY A 1 356 ? -6.218 -9.670 -14.946 1.00 85.75 356 GLY A C 1
ATOM 2951 O O . GLY A 1 356 ? -7.273 -9.064 -14.776 1.00 85.75 356 GLY A O 1
ATOM 2952 N N . VAL A 1 357 ? -5.241 -9.145 -15.696 1.00 89.56 357 VAL A N 1
ATOM 2953 C CA . VAL A 1 357 ? -5.296 -7.764 -16.225 1.00 89.56 357 VAL A CA 1
ATOM 2954 C C . VAL A 1 357 ? -6.468 -7.566 -17.189 1.00 89.56 357 VAL A C 1
ATOM 2956 O O . VAL A 1 357 ? -7.191 -6.575 -17.090 1.00 89.56 357 VAL A O 1
ATOM 2959 N N . ALA A 1 358 ? -6.693 -8.508 -18.108 1.00 84.88 358 ALA A N 1
ATOM 2960 C CA . ALA A 1 358 ? -7.830 -8.426 -19.026 1.00 84.88 358 ALA A CA 1
ATOM 2961 C C . ALA A 1 358 ? -9.181 -8.484 -18.310 1.00 84.88 358 ALA A C 1
ATOM 2963 O O . ALA A 1 358 ? -10.101 -7.781 -18.716 1.00 84.88 358 ALA A O 1
ATOM 2964 N N . GLU A 1 359 ? -9.293 -9.291 -17.254 1.00 85.88 359 GLU A N 1
ATOM 2965 C CA . GLU A 1 359 ? -10.525 -9.430 -16.474 1.00 85.88 359 GLU A CA 1
ATOM 2966 C C . GLU A 1 359 ? -10.879 -8.101 -15.805 1.00 85.88 359 GLU A C 1
ATOM 2968 O O . GLU A 1 359 ? -11.989 -7.611 -15.990 1.00 85.88 359 GLU A O 1
ATOM 2973 N N . VAL A 1 360 ? -9.912 -7.455 -15.143 1.00 87.19 360 VAL A N 1
ATOM 2974 C CA . VAL A 1 360 ? -10.117 -6.136 -14.519 1.00 87.19 360 VAL A CA 1
ATOM 2975 C C . VAL A 1 360 ? -10.541 -5.090 -15.553 1.00 87.19 360 VAL A C 1
ATOM 2977 O O . VAL A 1 360 ? -11.503 -4.354 -15.340 1.00 87.19 360 VAL A O 1
ATOM 2980 N N . ILE A 1 361 ? -9.871 -5.043 -16.709 1.00 87.00 361 ILE A N 1
ATOM 2981 C CA . ILE A 1 361 ? -10.211 -4.083 -17.770 1.00 87.00 361 ILE A CA 1
ATOM 2982 C C . ILE A 1 361 ? -11.620 -4.331 -18.309 1.00 87.00 361 ILE A C 1
ATOM 2984 O O . ILE A 1 361 ? -12.364 -3.376 -18.527 1.00 87.00 361 ILE A O 1
ATOM 2988 N N . GLN A 1 362 ? -11.996 -5.591 -18.536 1.00 84.88 362 GLN A N 1
ATOM 2989 C CA . GLN A 1 362 ? -13.332 -5.948 -19.007 1.00 84.88 362 GLN A CA 1
ATOM 2990 C C . GLN A 1 362 ? -14.415 -5.590 -17.986 1.00 84.88 362 GLN A C 1
ATOM 2992 O O . GLN A 1 362 ? -15.431 -5.008 -18.368 1.00 84.88 362 GLN A O 1
ATOM 2997 N N . GLU A 1 363 ? -14.199 -5.912 -16.708 1.00 84.75 363 GLU A N 1
ATOM 2998 C CA . GLU A 1 363 ? -15.141 -5.629 -15.619 1.00 84.75 363 GLU A CA 1
ATOM 2999 C C . GLU A 1 363 ? -15.368 -4.121 -15.455 1.00 84.75 363 GLU A C 1
ATOM 3001 O O . GLU A 1 363 ? -16.508 -3.676 -15.311 1.00 84.75 363 GLU A O 1
ATOM 3006 N N . ASN A 1 364 ? -14.306 -3.322 -15.589 1.00 86.06 364 ASN A N 1
ATOM 3007 C CA . ASN A 1 364 ? -14.374 -1.867 -15.449 1.00 86.06 364 ASN A CA 1
ATOM 3008 C C . ASN A 1 364 ? -14.742 -1.140 -16.753 1.00 86.06 364 ASN A C 1
ATOM 3010 O O . ASN A 1 364 ? -14.999 0.065 -16.740 1.00 86.06 364 ASN A O 1
ATOM 3014 N N . MET A 1 365 ? -14.811 -1.842 -17.892 1.00 82.69 365 MET A N 1
ATOM 3015 C CA . MET A 1 365 ? -15.009 -1.225 -19.211 1.00 82.69 365 MET A CA 1
ATOM 3016 C C . MET A 1 365 ? -16.288 -0.389 -19.284 1.00 82.69 365 MET A C 1
ATOM 3018 O O . MET A 1 365 ? -16.282 0.674 -19.898 1.00 82.69 365 MET A O 1
ATOM 3022 N N . GLN A 1 366 ? -17.383 -0.832 -18.659 1.00 79.75 366 GLN A N 1
ATOM 3023 C CA . GLN A 1 366 ? -18.648 -0.084 -18.688 1.00 79.75 366 GLN A CA 1
ATOM 3024 C C . GLN A 1 366 ? -18.513 1.308 -18.064 1.00 79.75 366 GLN A C 1
ATOM 3026 O O . GLN A 1 366 ? -19.080 2.271 -18.576 1.00 79.75 366 GLN A O 1
ATOM 3031 N N . GLU A 1 367 ? -17.726 1.417 -16.998 1.00 80.50 367 GLU A N 1
ATOM 3032 C CA . GLU A 1 367 ? -17.487 2.668 -16.290 1.00 80.50 367 GLU A CA 1
ATOM 3033 C C . GLU A 1 367 ? -16.422 3.524 -17.004 1.00 80.50 367 GLU A C 1
ATOM 3035 O O . GLU A 1 367 ? -16.584 4.735 -17.149 1.00 80.50 367 GLU A O 1
ATOM 3040 N N . MET A 1 368 ? -15.377 2.896 -17.553 1.00 83.06 368 MET A N 1
ATOM 3041 C CA . MET A 1 368 ? -14.294 3.588 -18.266 1.00 83.06 368 MET A CA 1
ATOM 3042 C C . MET A 1 368 ? -14.682 4.061 -19.677 1.00 83.06 368 MET A C 1
ATOM 3044 O O . MET A 1 368 ? -14.089 5.012 -20.189 1.00 83.06 368 MET A O 1
ATOM 3048 N N . LYS A 1 369 ? -15.664 3.423 -20.329 1.00 79.75 369 LYS A N 1
ATOM 3049 C CA . LYS A 1 369 ? -15.981 3.612 -21.758 1.00 79.75 369 LYS A CA 1
ATOM 3050 C C . LYS A 1 369 ? -16.188 5.073 -22.140 1.00 79.75 369 LYS A C 1
ATOM 3052 O O . LYS A 1 369 ? -15.606 5.530 -23.120 1.00 79.75 369 LYS A O 1
ATOM 3057 N N . ASN A 1 370 ? -17.016 5.802 -21.395 1.00 80.19 370 ASN A N 1
ATOM 3058 C CA . ASN A 1 370 ? -17.305 7.200 -21.718 1.00 80.19 370 ASN A CA 1
ATOM 3059 C C . ASN A 1 370 ? -16.043 8.062 -21.597 1.00 80.19 370 ASN A C 1
ATOM 3061 O O . ASN A 1 370 ? -15.787 8.889 -22.469 1.00 80.19 370 ASN A O 1
ATOM 3065 N N . THR A 1 371 ? -15.227 7.821 -20.568 1.00 80.69 371 THR A N 1
ATOM 3066 C CA . THR A 1 371 ? -13.943 8.503 -20.368 1.00 80.69 371 THR A CA 1
ATOM 3067 C C . THR A 1 371 ? -12.999 8.262 -21.546 1.00 80.69 371 THR A C 1
ATOM 3069 O O . THR A 1 371 ? -12.496 9.216 -22.135 1.00 80.69 371 THR A O 1
ATOM 3072 N N . VAL A 1 372 ? -12.813 7.001 -21.950 1.00 82.69 372 VAL A N 1
ATOM 3073 C CA . VAL A 1 372 ? -11.920 6.632 -23.062 1.00 82.69 372 VAL A CA 1
ATOM 3074 C C . VAL A 1 372 ? -12.423 7.196 -24.396 1.00 82.69 372 VAL A C 1
ATOM 3076 O O . VAL A 1 372 ? -11.646 7.745 -25.177 1.00 82.69 372 VAL A O 1
ATOM 3079 N N . MET A 1 373 ? -13.729 7.109 -24.668 1.00 81.56 373 MET A N 1
ATOM 3080 C CA . MET A 1 373 ? -14.314 7.586 -25.928 1.00 81.56 373 MET A CA 1
ATOM 3081 C C . MET A 1 373 ? -14.219 9.106 -26.088 1.00 81.56 373 MET A C 1
ATOM 3083 O O . MET A 1 373 ? -13.937 9.583 -27.193 1.00 81.56 373 MET A O 1
ATOM 3087 N N . ASN A 1 374 ? -14.409 9.844 -24.992 1.00 83.44 374 ASN A N 1
ATOM 3088 C CA . ASN A 1 374 ? -14.365 11.307 -24.967 1.00 83.44 374 ASN A CA 1
ATOM 3089 C C . ASN A 1 374 ? -12.939 11.876 -24.937 1.00 83.44 374 ASN A C 1
ATOM 3091 O O . ASN A 1 374 ? -12.769 13.084 -25.096 1.00 83.44 374 ASN A O 1
ATOM 3095 N N . SER A 1 375 ? -11.916 11.040 -24.746 1.00 81.75 375 SER A N 1
ATOM 3096 C CA . SER A 1 375 ? -10.528 11.489 -24.807 1.00 81.75 375 SER A CA 1
ATOM 3097 C C . SER A 1 375 ? -10.136 11.951 -26.212 1.00 81.75 375 SER A C 1
ATOM 3099 O O . SER A 1 375 ? -10.541 11.371 -27.220 1.00 81.75 375 SER A O 1
ATOM 3101 N N . ASN A 1 376 ? -9.269 12.960 -26.291 1.00 85.00 376 ASN A N 1
ATOM 3102 C CA . ASN A 1 376 ? -8.635 13.380 -27.543 1.00 85.00 376 ASN A CA 1
ATOM 3103 C C . ASN A 1 376 ? -7.426 12.506 -27.931 1.00 85.00 376 ASN A C 1
ATOM 3105 O O . ASN A 1 376 ? -6.847 12.709 -28.997 1.00 85.00 376 ASN A O 1
ATOM 3109 N N . ARG A 1 377 ? -7.025 11.552 -27.083 1.00 85.19 377 ARG A N 1
ATOM 3110 C CA . ARG A 1 377 ? -5.903 10.637 -27.329 1.00 85.19 377 ARG A CA 1
ATOM 3111 C C . ARG A 1 377 ? -6.363 9.385 -28.079 1.00 85.19 377 ARG A C 1
ATOM 3113 O O . ARG A 1 377 ? -7.532 9.009 -28.034 1.00 85.19 377 ARG A O 1
ATOM 3120 N N . GLU A 1 378 ? -5.429 8.726 -28.764 1.00 87.12 378 GLU A N 1
ATOM 3121 C CA . GLU A 1 378 ? -5.674 7.425 -29.411 1.00 87.12 378 GLU A CA 1
ATOM 3122 C C . GLU A 1 378 ? -5.927 6.315 -28.374 1.00 87.12 378 GLU A C 1
ATOM 3124 O O . GLU A 1 378 ? -6.766 5.436 -28.577 1.00 87.12 378 GLU A O 1
ATOM 3129 N N . PHE A 1 379 ? -5.220 6.395 -27.247 1.00 89.56 379 PHE A N 1
ATOM 3130 C CA . PHE A 1 379 ? -5.344 5.511 -26.096 1.00 89.56 379 PHE A CA 1
ATOM 3131 C C . PHE A 1 379 ? -5.155 6.302 -24.799 1.00 89.56 379 PHE A C 1
ATOM 3133 O O . PHE A 1 379 ? -4.475 7.331 -24.787 1.00 89.56 379 PHE A O 1
ATOM 3140 N N . GLU A 1 380 ? -5.693 5.776 -23.702 1.00 89.56 380 GLU A N 1
ATOM 3141 C CA . GLU A 1 380 ? -5.350 6.214 -22.348 1.00 89.56 380 GLU A CA 1
ATOM 3142 C C . GLU A 1 380 ? -4.354 5.263 -21.692 1.00 89.56 380 GLU A C 1
ATOM 3144 O O . GLU A 1 380 ? -4.321 4.069 -21.998 1.00 89.56 380 GLU A O 1
ATOM 3149 N N . ILE A 1 381 ? -3.525 5.799 -20.796 1.00 89.44 381 ILE A N 1
ATOM 3150 C CA . ILE A 1 381 ? -2.644 4.987 -19.955 1.00 89.44 381 ILE A CA 1
ATOM 3151 C C . ILE A 1 381 ? -3.379 4.682 -18.656 1.00 89.44 381 ILE A C 1
ATOM 3153 O O . ILE A 1 381 ? -3.768 5.592 -17.929 1.00 89.44 381 ILE A O 1
ATOM 3157 N N . VAL A 1 382 ? -3.520 3.395 -18.360 1.00 90.50 382 VAL A N 1
ATOM 3158 C CA . VAL A 1 382 ? -4.140 2.886 -17.138 1.00 90.50 382 VAL A CA 1
ATOM 3159 C C . VAL A 1 382 ? -3.127 2.017 -16.407 1.00 90.50 382 VAL A C 1
ATOM 3161 O O . VAL A 1 382 ? -2.449 1.193 -17.024 1.00 90.50 382 VAL A O 1
ATOM 3164 N N . TYR A 1 383 ? -3.025 2.196 -15.094 1.00 93.31 383 TYR A N 1
ATOM 3165 C CA . TYR A 1 383 ? -2.210 1.351 -14.230 1.00 93.31 383 TYR A CA 1
ATOM 3166 C C . TYR A 1 383 ? -3.115 0.350 -13.514 1.00 93.31 383 TYR A C 1
ATOM 3168 O O . TYR A 1 383 ? -3.991 0.734 -12.746 1.00 93.31 383 TYR A O 1
ATOM 3176 N N . VAL A 1 384 ? -2.932 -0.938 -13.799 1.00 94.25 384 VAL A N 1
ATOM 3177 C CA . VAL A 1 384 ? -3.749 -2.024 -13.242 1.00 94.25 384 VAL A CA 1
ATOM 3178 C C . VAL A 1 384 ? -3.013 -2.646 -12.057 1.00 94.25 384 VAL A C 1
ATOM 3180 O O . VAL A 1 384 ? -1.974 -3.289 -12.230 1.00 94.25 384 VAL A O 1
ATOM 3183 N N . ASN A 1 385 ? -3.547 -2.445 -10.852 1.00 95.12 385 ASN A N 1
ATOM 3184 C CA . ASN A 1 385 ? -2.917 -2.843 -9.592 1.00 95.12 385 ASN A CA 1
ATOM 3185 C C . ASN A 1 385 ? -3.395 -4.223 -9.112 1.00 95.12 385 ASN A C 1
ATOM 3187 O O . ASN A 1 385 ? -4.238 -4.352 -8.223 1.00 95.12 385 ASN A O 1
ATOM 3191 N N . MET A 1 386 ? -2.835 -5.281 -9.700 1.00 94.69 386 MET A N 1
ATOM 3192 C CA . MET A 1 386 ? -3.188 -6.658 -9.329 1.00 94.69 386 MET A CA 1
ATOM 3193 C C . MET A 1 386 ? -2.795 -7.002 -7.883 1.00 94.69 386 MET A C 1
ATOM 3195 O O . MET A 1 386 ? -3.506 -7.752 -7.219 1.00 94.69 386 MET A O 1
ATOM 3199 N N . SER A 1 387 ? -1.731 -6.390 -7.356 1.00 96.44 387 SER A N 1
ATOM 3200 C CA . SER A 1 387 ? -1.316 -6.555 -5.957 1.00 96.44 387 SER A CA 1
ATOM 3201 C C . SER A 1 387 ? -2.355 -6.027 -4.959 1.00 96.44 387 SER A C 1
ATOM 3203 O O . SER A 1 387 ? -2.584 -6.652 -3.925 1.00 96.44 387 SER A O 1
ATOM 3205 N N . ALA A 1 388 ? -3.037 -4.920 -5.266 1.00 96.94 388 ALA A N 1
ATOM 3206 C CA . ALA A 1 388 ? -4.137 -4.415 -4.447 1.00 96.94 388 ALA A CA 1
ATOM 3207 C C . ALA A 1 388 ? -5.348 -5.364 -4.467 1.00 96.94 388 ALA A C 1
ATOM 3209 O O . ALA A 1 388 ? -5.977 -5.596 -3.431 1.00 96.94 388 ALA A O 1
ATOM 3210 N N . ALA A 1 389 ? -5.641 -5.979 -5.618 1.00 95.50 389 ALA A N 1
ATOM 3211 C CA . ALA A 1 389 ? -6.648 -7.034 -5.696 1.00 95.50 389 ALA A CA 1
ATOM 3212 C C . ALA A 1 389 ? -6.259 -8.244 -4.828 1.00 95.50 389 ALA A C 1
ATOM 3214 O O . ALA A 1 389 ? -7.096 -8.771 -4.094 1.00 95.50 389 ALA A O 1
ATOM 3215 N N . ASP A 1 390 ? -4.998 -8.671 -4.866 1.00 96.94 390 ASP A N 1
ATOM 3216 C CA . ASP A 1 390 ? -4.520 -9.800 -4.064 1.00 96.94 390 ASP A CA 1
ATOM 3217 C C . ASP A 1 390 ? -4.532 -9.504 -2.561 1.00 96.94 390 ASP A C 1
ATOM 3219 O O . ASP A 1 390 ? -4.965 -10.361 -1.787 1.00 96.94 390 ASP A O 1
ATOM 3223 N N . PHE A 1 391 ? -4.219 -8.271 -2.149 1.00 98.50 391 PHE A N 1
ATOM 3224 C CA . PHE A 1 391 ? -4.417 -7.813 -0.771 1.00 98.50 391 PHE A CA 1
ATOM 3225 C C . PHE A 1 391 ? -5.875 -7.992 -0.321 1.00 98.50 391 PHE A C 1
ATOM 3227 O O . PHE A 1 391 ? -6.125 -8.665 0.680 1.00 98.50 391 PHE A O 1
ATOM 3234 N N . ILE A 1 392 ? -6.858 -7.482 -1.076 1.00 98.38 392 ILE A N 1
ATOM 3235 C CA . ILE A 1 392 ? -8.285 -7.602 -0.717 1.00 98.38 392 ILE A CA 1
ATOM 3236 C C . ILE A 1 392 ? -8.752 -9.067 -0.704 1.00 98.38 392 ILE A C 1
ATOM 3238 O O . ILE A 1 392 ? -9.476 -9.480 0.210 1.00 98.38 392 ILE A O 1
ATOM 3242 N N . LYS A 1 393 ? -8.304 -9.897 -1.659 1.00 97.94 393 LYS A N 1
ATOM 3243 C CA . LYS A 1 393 ? -8.560 -11.351 -1.630 1.00 97.94 3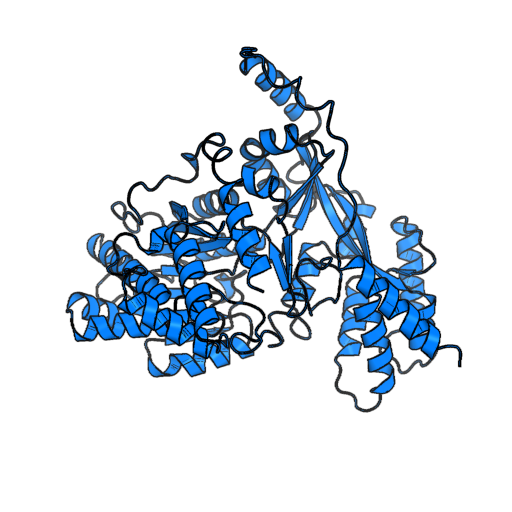93 LYS A CA 1
ATOM 3244 C C . LYS A 1 393 ? -7.981 -11.978 -0.362 1.00 97.94 393 LYS A C 1
ATOM 3246 O O . LYS A 1 393 ? -8.663 -12.770 0.290 1.00 97.94 393 LYS A O 1
ATOM 3251 N N . GLY A 1 394 ? -6.744 -11.629 -0.012 1.00 98.56 394 GLY A N 1
ATOM 3252 C CA . GLY A 1 394 ? -6.059 -12.068 1.200 1.00 98.56 394 GLY A CA 1
ATOM 3253 C C . GLY A 1 394 ? -6.847 -11.700 2.454 1.00 98.56 394 GLY A C 1
ATOM 3254 O O . GLY A 1 394 ? -7.129 -12.576 3.274 1.00 98.56 394 GLY A O 1
ATOM 3255 N N . VAL A 1 395 ? -7.309 -10.449 2.554 1.00 98.69 395 VAL A N 1
ATOM 3256 C CA . VAL A 1 395 ? -8.170 -9.981 3.651 1.00 98.69 395 VAL A CA 1
ATOM 3257 C C . VAL A 1 395 ? -9.425 -10.842 3.751 1.00 98.69 395 VAL A C 1
ATOM 3259 O O . VAL A 1 395 ? -9.720 -11.381 4.818 1.00 98.69 395 VAL A O 1
ATOM 3262 N N . GLY A 1 396 ? -10.129 -11.059 2.639 1.00 98.31 396 GLY A N 1
ATOM 3263 C CA . GLY A 1 396 ? -11.324 -11.898 2.626 1.00 98.31 396 GLY A CA 1
ATOM 3264 C C . GLY A 1 396 ? -11.062 -13.363 3.001 1.00 98.31 396 GLY A C 1
ATOM 3265 O O . GLY A 1 396 ? -11.961 -14.010 3.539 1.00 98.31 396 GLY A O 1
ATOM 3266 N N . LYS A 1 397 ? -9.855 -13.901 2.778 1.00 98.25 397 LYS A N 1
ATOM 3267 C CA . LYS A 1 397 ? -9.478 -15.258 3.218 1.00 98.25 397 LYS A CA 1
ATOM 3268 C C . LYS A 1 397 ? -9.210 -15.336 4.724 1.00 98.25 397 LYS A C 1
ATOM 3270 O O . LYS A 1 397 ? -9.556 -16.343 5.341 1.00 98.25 397 LYS A O 1
ATOM 3275 N N . ILE A 1 398 ? -8.558 -14.333 5.312 1.00 98.56 398 ILE A N 1
ATOM 3276 C CA . ILE A 1 398 ? -8.102 -14.399 6.713 1.00 98.56 398 ILE A CA 1
ATOM 3277 C C . ILE A 1 398 ? -9.147 -13.870 7.706 1.00 98.56 398 ILE A C 1
ATOM 3279 O O . ILE A 1 398 ? -9.165 -14.305 8.859 1.00 98.56 398 ILE A O 1
ATOM 3283 N N . LEU A 1 399 ? -10.032 -12.971 7.263 1.00 98.62 399 LEU A N 1
ATOM 3284 C CA . LEU A 1 399 ? -11.070 -12.341 8.077 1.00 98.62 399 LEU A CA 1
ATOM 3285 C C . LEU A 1 399 ? -12.305 -13.248 8.201 1.00 98.62 399 LEU A C 1
ATOM 3287 O O . LEU A 1 399 ? -13.016 -13.486 7.224 1.00 98.62 399 LEU A O 1
ATOM 3291 N N . ASP A 1 400 ? -12.573 -13.725 9.417 1.00 98.50 400 ASP A N 1
ATOM 3292 C CA . ASP A 1 400 ? -13.779 -14.493 9.761 1.00 98.50 400 ASP A CA 1
ATOM 3293 C C . ASP A 1 400 ? -14.991 -13.572 9.949 1.00 98.50 400 ASP A C 1
ATOM 3295 O O . ASP A 1 400 ? -16.042 -13.759 9.331 1.00 98.50 400 ASP A O 1
ATOM 3299 N N . LYS A 1 401 ? -14.827 -12.541 10.789 1.00 98.56 401 LYS A N 1
ATOM 3300 C CA . LYS A 1 401 ? -15.832 -11.508 11.079 1.00 98.56 401 LYS A CA 1
ATOM 3301 C C . LYS A 1 401 ? -15.150 -10.168 11.301 1.00 98.56 401 LYS A C 1
ATOM 3303 O O . LYS A 1 401 ? -14.125 -10.108 11.969 1.00 98.56 401 LYS A O 1
ATOM 3308 N N . GLY A 1 402 ? -15.727 -9.089 10.799 1.00 98.56 402 GLY A N 1
ATOM 3309 C CA . GLY A 1 402 ? -15.197 -7.747 10.990 1.00 98.56 402 GLY A CA 1
ATOM 3310 C C . GLY A 1 402 ? -15.109 -6.953 9.697 1.00 98.56 402 GLY A C 1
ATOM 3311 O O . GLY A 1 402 ? -15.930 -7.128 8.795 1.00 98.56 402 GLY A O 1
ATOM 3312 N N . TYR A 1 403 ? -14.105 -6.086 9.622 1.00 98.69 403 TYR A N 1
ATOM 3313 C CA . TYR A 1 403 ? -14.035 -5.005 8.647 1.00 98.69 403 TYR A CA 1
ATOM 3314 C C . TYR A 1 403 ? -12.657 -4.915 7.987 1.00 98.69 403 TYR A C 1
ATOM 3316 O O . TYR A 1 403 ? -11.631 -5.174 8.618 1.00 98.69 403 TYR A O 1
ATOM 3324 N N . CYS A 1 404 ? -12.655 -4.511 6.720 1.00 98.56 404 CYS A N 1
ATOM 3325 C CA . CYS A 1 404 ? -11.497 -4.056 5.965 1.00 98.56 404 CYS A CA 1
ATOM 3326 C C . CYS A 1 404 ? -11.641 -2.553 5.723 1.00 98.56 404 CYS A C 1
ATOM 3328 O O . CYS A 1 404 ? -12.681 -2.121 5.229 1.00 98.56 404 CYS A O 1
ATOM 3330 N N . MET A 1 405 ? -10.622 -1.762 6.042 1.00 98.31 405 MET A N 1
ATOM 3331 C CA . MET A 1 405 ? -10.618 -0.323 5.789 1.00 98.31 405 MET A CA 1
ATOM 3332 C C . MET A 1 405 ? -9.383 0.071 4.980 1.00 98.31 405 MET A C 1
ATOM 3334 O O . MET A 1 405 ? -8.254 -0.119 5.419 1.00 98.31 405 MET A O 1
ATOM 3338 N N . THR A 1 406 ? -9.601 0.634 3.799 1.00 98.06 406 THR A N 1
ATOM 3339 C CA . THR A 1 406 ? -8.537 1.039 2.875 1.00 98.06 406 THR A CA 1
ATOM 3340 C C . THR A 1 406 ? -8.585 2.545 2.687 1.00 98.06 406 THR A C 1
ATOM 3342 O O . THR A 1 406 ? -9.559 3.055 2.130 1.00 98.06 406 THR A O 1
ATOM 3345 N N . ILE A 1 407 ? -7.544 3.244 3.138 1.00 96.75 407 ILE A N 1
ATOM 3346 C CA . ILE A 1 407 ? -7.402 4.698 3.018 1.00 96.75 407 ILE A CA 1
ATOM 3347 C C . ILE A 1 407 ? -6.251 4.974 2.058 1.00 96.75 407 ILE A C 1
ATOM 3349 O O . ILE A 1 407 ? -5.116 4.639 2.377 1.00 96.75 407 ILE A O 1
ATOM 3353 N N . ASP A 1 408 ? -6.533 5.529 0.886 1.00 95.06 408 ASP A N 1
ATOM 3354 C CA . ASP A 1 408 ? -5.526 5.674 -0.164 1.00 95.06 408 ASP A CA 1
ATOM 3355 C C . ASP A 1 408 ? -5.914 6.736 -1.198 1.00 95.06 408 ASP A C 1
ATOM 3357 O O . ASP A 1 408 ? -7.074 7.163 -1.284 1.00 95.06 408 ASP A O 1
ATOM 3361 N N . PHE A 1 409 ? -4.934 7.192 -1.981 1.00 90.12 409 PHE A N 1
ATOM 3362 C CA . PHE A 1 409 ? -5.202 8.112 -3.084 1.00 90.12 409 PHE A CA 1
ATOM 3363 C C . PHE A 1 409 ? -5.839 7.335 -4.228 1.00 90.12 409 PHE A C 1
ATOM 3365 O O . PHE A 1 409 ? -5.202 6.484 -4.843 1.00 90.12 409 PHE A O 1
ATOM 3372 N N . GLY A 1 410 ? -7.102 7.611 -4.529 1.00 90.06 410 GLY A N 1
ATOM 3373 C CA . GLY A 1 410 ? -7.852 6.759 -5.441 1.00 90.06 410 GLY A CA 1
ATOM 3374 C C . GLY A 1 410 ? -9.242 7.263 -5.751 1.00 90.06 410 GLY A C 1
ATOM 3375 O O . GLY A 1 410 ? -9.759 8.140 -5.069 1.00 90.06 410 GLY A O 1
ATOM 3376 N N . ASP A 1 411 ? -9.875 6.687 -6.764 1.00 88.56 411 ASP A N 1
ATOM 3377 C CA . ASP A 1 411 ? -11.292 6.911 -7.050 1.00 88.56 411 ASP A CA 1
ATOM 3378 C C . ASP A 1 411 ? -11.861 5.707 -7.828 1.00 88.56 411 ASP A C 1
ATOM 3380 O O . ASP A 1 411 ? -11.225 4.663 -7.966 1.00 88.56 411 ASP A O 1
ATOM 3384 N N . THR A 1 412 ? -13.084 5.850 -8.317 1.00 88.50 412 THR A N 1
ATOM 3385 C CA . THR A 1 412 ? -13.739 4.957 -9.278 1.00 88.50 412 THR A CA 1
ATOM 3386 C C . THR A 1 412 ? -12.940 4.790 -10.575 1.00 88.50 412 THR A C 1
ATOM 3388 O O . THR A 1 412 ? -12.218 5.699 -11.005 1.00 88.50 412 THR A O 1
ATOM 3391 N N . ALA A 1 413 ? -13.132 3.660 -11.260 1.00 86.12 413 ALA A N 1
ATOM 3392 C CA . ALA A 1 413 ? -12.436 3.339 -12.506 1.00 86.12 413 ALA A CA 1
ATOM 3393 C C . ALA A 1 413 ? -12.570 4.443 -13.577 1.00 86.12 413 ALA A C 1
ATOM 3395 O O . ALA A 1 413 ? -11.597 4.772 -14.257 1.00 86.12 413 ALA A O 1
ATOM 3396 N N . ALA A 1 414 ? -13.740 5.086 -13.695 1.00 81.38 414 ALA A N 1
ATOM 3397 C CA . ALA A 1 414 ? -13.971 6.174 -14.656 1.00 81.38 414 ALA A CA 1
ATOM 3398 C C . ALA A 1 414 ? -13.007 7.352 -14.467 1.00 81.38 414 ALA A C 1
ATOM 3400 O O . ALA A 1 414 ? -12.584 7.968 -15.449 1.00 81.38 414 ALA A O 1
ATOM 3401 N N . LYS A 1 415 ? -12.685 7.681 -13.214 1.00 81.44 415 LYS A N 1
ATOM 3402 C CA . LYS A 1 415 ? -11.824 8.814 -12.861 1.00 81.44 415 LYS A CA 1
ATOM 3403 C C . LYS A 1 415 ? -10.356 8.435 -12.799 1.00 81.44 415 LYS A C 1
ATOM 3405 O O . LYS A 1 415 ? -9.523 9.261 -13.161 1.00 81.44 415 LYS A O 1
ATOM 3410 N N . VAL A 1 416 ? -10.045 7.198 -12.413 1.00 80.00 416 VAL A N 1
ATOM 3411 C CA . VAL A 1 416 ? -8.677 6.667 -12.475 1.00 80.00 416 VAL A CA 1
ATOM 3412 C C . VAL A 1 416 ? -8.123 6.769 -13.898 1.00 80.00 416 VAL A C 1
ATOM 3414 O O . VAL A 1 416 ? -7.012 7.262 -14.076 1.00 80.00 416 VAL A O 1
ATOM 3417 N N . VAL A 1 417 ? -8.921 6.425 -14.918 1.00 76.38 417 VAL A N 1
ATOM 3418 C CA . VAL A 1 417 ? -8.528 6.565 -16.337 1.00 76.38 417 VAL A CA 1
ATOM 3419 C C . VAL A 1 417 ? -8.288 8.020 -16.755 1.00 76.38 417 VAL A C 1
ATOM 3421 O O . VAL A 1 417 ? -7.453 8.280 -17.614 1.00 76.38 417 VAL A O 1
ATOM 3424 N N . TYR A 1 418 ? -9.010 8.978 -16.169 1.00 64.12 418 TYR A N 1
ATOM 3425 C CA . TYR A 1 418 ? -8.902 10.397 -16.529 1.00 64.12 418 TYR A CA 1
ATOM 3426 C C . TYR A 1 418 ? -7.748 11.121 -15.816 1.00 64.12 418 TYR A C 1
ATOM 3428 O O . TYR A 1 418 ? -7.411 12.252 -16.169 1.00 64.12 418 TYR A O 1
ATOM 3436 N N . SER A 1 419 ? -7.156 10.515 -14.784 1.00 62.19 419 SER A N 1
ATOM 3437 C CA . SER A 1 419 ? -6.161 11.192 -13.957 1.00 62.19 419 SER A CA 1
ATOM 3438 C C . SER A 1 419 ? -4.864 11.439 -14.733 1.00 62.19 419 SER A C 1
ATOM 3440 O O . SER A 1 419 ? -4.199 10.501 -15.175 1.00 62.19 419 SER A O 1
ATOM 3442 N N . SER A 1 420 ? -4.463 12.711 -14.849 1.00 55.38 420 SER A N 1
ATOM 3443 C CA . SER A 1 420 ? -3.142 13.104 -15.367 1.00 55.38 420 SER A CA 1
ATOM 3444 C C . SER A 1 420 ? -1.988 12.602 -14.496 1.00 55.38 420 SER A C 1
ATOM 3446 O O . SER A 1 420 ? -0.856 12.547 -14.968 1.00 55.38 420 SER A O 1
ATOM 3448 N N . ASP A 1 421 ? -2.294 12.213 -13.256 1.00 63.47 421 ASP A N 1
ATOM 3449 C CA . ASP A 1 421 ? -1.346 11.835 -12.210 1.00 63.47 421 ASP A CA 1
ATOM 3450 C C . ASP A 1 421 ? -1.488 10.349 -11.838 1.00 63.47 421 ASP A C 1
ATOM 3452 O O . ASP A 1 421 ? -1.297 9.964 -10.685 1.00 63.47 421 ASP A O 1
ATOM 3456 N N . SER A 1 422 ? -1.885 9.499 -12.788 1.00 79.19 422 SER A N 1
ATOM 3457 C CA . SER A 1 422 ? -2.177 8.081 -12.532 1.00 79.19 422 SER A CA 1
ATOM 3458 C C . SER A 1 422 ? -0.971 7.269 -12.036 1.00 79.19 422 SER A C 1
ATOM 3460 O O . SER A 1 422 ? -1.159 6.239 -11.390 1.00 79.19 422 SER A O 1
ATOM 3462 N N . LEU A 1 423 ? 0.249 7.762 -12.277 1.00 88.50 423 LEU A N 1
ATOM 3463 C CA . LEU A 1 423 ? 1.478 7.346 -11.607 1.00 88.50 423 LEU A CA 1
ATOM 3464 C C . LEU A 1 423 ? 2.259 8.590 -11.183 1.00 88.50 423 LEU A C 1
ATOM 3466 O O . LEU A 1 423 ? 2.583 9.443 -12.009 1.00 88.50 423 LEU A O 1
ATOM 3470 N N . ARG A 1 424 ? 2.596 8.663 -9.901 1.00 87.06 424 ARG A N 1
ATOM 3471 C CA . ARG A 1 424 ? 3.466 9.673 -9.312 1.00 87.06 424 ARG A CA 1
ATOM 3472 C C . ARG A 1 424 ? 4.788 9.038 -8.951 1.00 87.06 424 ARG A C 1
ATOM 3474 O O . ARG A 1 424 ? 4.845 7.915 -8.462 1.00 87.06 424 ARG A O 1
ATOM 3481 N N . THR A 1 425 ? 5.856 9.784 -9.165 1.00 87.25 425 THR A N 1
ATOM 3482 C CA . THR A 1 425 ? 7.197 9.364 -8.777 1.00 87.25 425 THR A CA 1
ATOM 3483 C C . THR A 1 425 ? 7.827 10.440 -7.918 1.00 87.25 425 THR A C 1
ATOM 3485 O O . THR A 1 425 ? 7.620 11.640 -8.132 1.00 87.25 425 THR A O 1
ATOM 3488 N N . TYR A 1 426 ? 8.577 10.025 -6.907 1.00 80.88 426 TYR A N 1
ATOM 3489 C CA . TYR A 1 426 ? 9.070 10.960 -5.910 1.00 80.88 426 TYR A CA 1
ATOM 3490 C C . TYR A 1 426 ? 10.458 10.591 -5.402 1.00 80.88 426 TYR A C 1
ATOM 3492 O O . TYR A 1 426 ? 10.768 9.437 -5.112 1.00 80.88 426 TYR A O 1
ATOM 3500 N N . ASN A 1 427 ? 11.297 11.605 -5.204 1.00 74.88 427 ASN A N 1
ATOM 3501 C CA . ASN A 1 427 ? 12.378 11.530 -4.233 1.00 74.88 427 ASN A CA 1
ATOM 3502 C C . ASN A 1 427 ? 12.533 12.876 -3.506 1.00 74.88 427 ASN A C 1
ATOM 3504 O O . ASN A 1 427 ? 11.902 13.869 -3.850 1.00 74.88 427 ASN A O 1
ATOM 3508 N N . LYS A 1 428 ? 13.437 12.936 -2.523 1.00 66.88 428 LYS A N 1
ATOM 3509 C CA . LYS A 1 428 ? 13.664 14.129 -1.686 1.00 66.88 428 LYS A CA 1
ATOM 3510 C C . LYS A 1 428 ? 14.066 15.408 -2.441 1.00 66.88 428 LYS A C 1
ATOM 3512 O O . LYS A 1 428 ? 14.163 16.456 -1.815 1.00 66.88 428 LYS A O 1
ATOM 3517 N N . PHE A 1 429 ? 14.400 15.319 -3.728 1.00 66.88 429 PHE A N 1
ATOM 3518 C CA . PHE A 1 429 ? 14.865 16.439 -4.543 1.00 66.88 429 PHE A CA 1
ATOM 3519 C C . PHE A 1 429 ? 13.839 16.898 -5.580 1.00 66.88 429 PHE A C 1
ATOM 3521 O O . PHE A 1 429 ? 13.856 18.070 -5.946 1.00 66.88 429 PHE A O 1
ATOM 3528 N N . ARG A 1 430 ? 12.989 15.996 -6.088 1.00 71.06 430 ARG A N 1
ATOM 3529 C CA . ARG A 1 430 ? 12.058 16.291 -7.184 1.00 71.06 430 ARG A CA 1
ATOM 3530 C C . ARG A 1 430 ? 10.848 15.342 -7.174 1.00 71.06 430 ARG A C 1
ATOM 3532 O O . ARG A 1 430 ? 10.930 14.189 -6.753 1.00 71.06 430 ARG A O 1
ATOM 3539 N N . VAL A 1 431 ? 9.728 15.854 -7.671 1.00 75.56 431 VAL A N 1
ATOM 3540 C CA . VAL A 1 431 ? 8.504 15.108 -8.011 1.00 75.56 431 VAL A CA 1
ATOM 3541 C C . VAL A 1 431 ? 8.468 14.829 -9.518 1.00 75.56 431 VAL A C 1
ATOM 3543 O O . VAL A 1 431 ? 9.036 15.598 -10.292 1.00 75.56 431 VAL A O 1
ATOM 3546 N N . ASN A 1 432 ? 7.779 13.771 -9.942 1.00 79.69 432 ASN A N 1
ATOM 3547 C CA . ASN A 1 432 ? 7.526 13.433 -11.350 1.00 79.69 432 ASN A CA 1
ATOM 3548 C C . ASN A 1 432 ? 8.805 13.156 -12.167 1.00 79.69 432 ASN A C 1
ATOM 3550 O O . ASN A 1 432 ? 8.997 13.676 -13.263 1.00 79.69 432 ASN A O 1
ATOM 3554 N N . TYR A 1 433 ? 9.692 12.321 -11.620 1.00 71.81 433 TYR A N 1
ATOM 3555 C CA . TYR A 1 433 ? 10.694 11.595 -12.407 1.00 71.81 433 TYR A CA 1
ATOM 3556 C C . TYR A 1 433 ? 10.040 10.707 -13.477 1.00 71.81 433 TYR A C 1
ATOM 3558 O O . TYR A 1 433 ? 8.954 10.167 -13.253 1.00 71.81 433 TYR A O 1
ATOM 3566 N N . ASP A 1 434 ? 10.730 10.469 -14.594 1.00 87.62 434 ASP A N 1
ATOM 3567 C CA . ASP A 1 434 ? 10.416 9.283 -15.392 1.00 87.62 434 ASP A CA 1
ATOM 3568 C C . ASP A 1 434 ? 10.582 8.046 -14.476 1.00 87.62 434 ASP A C 1
ATOM 3570 O O . ASP A 1 434 ? 11.596 7.950 -13.776 1.00 87.62 434 ASP A O 1
ATOM 3574 N N . PRO A 1 435 ? 9.605 7.118 -14.402 1.00 90.88 435 PRO A N 1
ATOM 3575 C CA . PRO A 1 435 ? 9.693 5.935 -13.537 1.00 90.88 435 PRO A CA 1
ATOM 3576 C C . PRO A 1 435 ? 10.917 5.051 -13.810 1.00 90.88 435 PRO A C 1
ATOM 3578 O O . PRO A 1 435 ? 11.292 4.234 -12.966 1.00 90.88 435 PRO A O 1
ATOM 3581 N N . TYR A 1 436 ? 11.548 5.198 -14.972 1.00 92.12 436 TYR A N 1
ATOM 3582 C CA . TYR A 1 436 ? 12.760 4.484 -15.351 1.00 92.12 436 TYR A CA 1
ATOM 3583 C C . TYR A 1 436 ? 14.060 5.140 -14.864 1.00 92.12 436 TYR A C 1
ATOM 3585 O O . TYR A 1 436 ? 15.128 4.530 -14.950 1.00 92.12 436 TYR A O 1
ATOM 3593 N N . GLU A 1 437 ? 13.995 6.360 -14.324 1.00 87.00 437 GLU A N 1
ATOM 3594 C CA . GLU A 1 437 ? 15.153 7.034 -13.743 1.00 87.00 437 GLU A CA 1
ATOM 3595 C C . GLU A 1 437 ? 15.531 6.450 -12.376 1.00 87.00 437 GLU A C 1
ATOM 3597 O O . GLU A 1 437 ? 14.686 6.174 -11.527 1.00 87.00 437 GLU A O 1
ATOM 3602 N N . LEU A 1 438 ? 16.840 6.353 -12.120 1.00 84.75 438 LEU A N 1
ATOM 3603 C CA . LEU A 1 438 ? 17.413 5.975 -10.823 1.00 84.75 438 LEU A CA 1
ATOM 3604 C C . LEU A 1 438 ? 16.760 4.717 -10.184 1.00 84.75 438 LEU A C 1
ATOM 3606 O O . LEU A 1 438 ? 16.281 4.801 -9.041 1.00 84.75 438 LEU A O 1
ATOM 3610 N N . PRO A 1 439 ? 16.763 3.542 -10.849 1.00 89.31 439 PRO A N 1
ATOM 3611 C CA . PRO A 1 439 ? 16.072 2.348 -10.357 1.00 89.31 439 PRO A CA 1
ATOM 3612 C C . PRO A 1 439 ? 16.428 2.001 -8.901 1.00 89.31 439 PRO A C 1
ATOM 3614 O O . PRO A 1 439 ? 17.603 1.854 -8.533 1.00 89.31 439 PRO A O 1
ATOM 3617 N N . GLY A 1 440 ? 15.404 1.890 -8.050 1.00 87.81 440 GLY A N 1
ATOM 3618 C CA . GLY A 1 440 ? 15.541 1.634 -6.609 1.00 87.81 440 GLY A CA 1
ATOM 3619 C C . GLY A 1 440 ? 15.905 2.842 -5.736 1.00 87.81 440 GLY A C 1
ATOM 3620 O O . GLY A 1 440 ? 16.327 2.677 -4.586 1.00 87.81 440 GLY A O 1
ATOM 3621 N N . ARG A 1 441 ? 15.802 4.066 -6.267 1.00 84.00 441 ARG A N 1
ATOM 3622 C CA . ARG A 1 441 ? 16.049 5.317 -5.518 1.00 84.00 441 ARG A CA 1
ATOM 3623 C C . ARG A 1 441 ? 14.891 6.307 -5.559 1.00 84.00 441 ARG A C 1
ATOM 3625 O O . ARG A 1 441 ? 14.895 7.244 -4.758 1.00 84.00 441 ARG A O 1
ATOM 3632 N N . ILE A 1 442 ? 13.958 6.120 -6.481 1.00 86.06 442 ILE A N 1
ATOM 3633 C CA . ILE A 1 442 ? 12.707 6.864 -6.533 1.00 86.06 442 ILE A CA 1
ATOM 3634 C C . ILE A 1 442 ? 11.582 5.978 -6.022 1.00 86.06 442 ILE A C 1
ATOM 3636 O O . ILE A 1 442 ? 11.586 4.763 -6.226 1.00 86.06 442 ILE A O 1
ATOM 3640 N N . ASP A 1 443 ? 10.648 6.616 -5.347 1.00 88.19 443 ASP A N 1
ATOM 3641 C CA . ASP A 1 443 ? 9.356 6.038 -5.062 1.00 88.19 443 ASP A CA 1
ATOM 3642 C C . ASP A 1 443 ? 8.452 6.120 -6.294 1.00 88.19 443 ASP A C 1
ATOM 3644 O O . ASP A 1 443 ? 8.605 7.023 -7.125 1.00 88.19 443 ASP A O 1
ATOM 3648 N N . MET A 1 444 ? 7.518 5.180 -6.392 1.00 91.81 444 MET A N 1
ATOM 3649 C CA . MET A 1 444 ? 6.502 5.092 -7.429 1.00 91.81 444 MET A CA 1
ATOM 3650 C C . MET A 1 444 ? 5.171 4.753 -6.760 1.00 91.81 444 MET A C 1
ATOM 3652 O O . MET A 1 444 ? 5.059 3.727 -6.096 1.00 91.81 444 MET A O 1
ATOM 3656 N N . MET A 1 445 ? 4.171 5.603 -6.964 1.00 91.44 445 MET A N 1
ATOM 3657 C CA . MET A 1 445 ? 2.829 5.461 -6.404 1.00 91.44 445 MET A CA 1
ATOM 3658 C C . MET A 1 445 ? 1.807 5.573 -7.528 1.00 91.44 445 MET A C 1
ATOM 3660 O O . MET A 1 445 ? 1.872 6.491 -8.345 1.00 91.44 445 MET A O 1
ATOM 3664 N N . SER A 1 446 ? 0.860 4.649 -7.580 1.00 92.12 446 SER A N 1
ATOM 3665 C CA . SER A 1 446 ? -0.228 4.627 -8.555 1.00 92.12 446 SER A CA 1
ATOM 3666 C C . SER A 1 446 ? -1.557 4.952 -7.889 1.00 92.12 446 SER A C 1
ATOM 3668 O O . SER A 1 446 ? -1.789 4.581 -6.745 1.00 92.12 446 SER A O 1
ATOM 3670 N N . ILE A 1 447 ? -2.450 5.631 -8.603 1.00 90.56 447 ILE A N 1
ATOM 3671 C CA . ILE A 1 447 ? -3.794 5.889 -8.079 1.00 90.56 447 ILE A CA 1
ATOM 3672 C C . ILE A 1 447 ? -4.561 4.564 -7.883 1.00 90.56 447 ILE A C 1
ATOM 3674 O O . ILE A 1 447 ? -4.539 3.685 -8.747 1.00 90.56 447 ILE A O 1
ATOM 3678 N N . VAL A 1 448 ? -5.256 4.420 -6.755 1.00 93.31 448 VAL A N 1
ATOM 3679 C CA . VAL A 1 448 ? -6.015 3.212 -6.408 1.00 93.31 448 VAL A CA 1
ATOM 3680 C C . VAL A 1 448 ? -7.384 3.204 -7.094 1.00 93.31 448 VAL A C 1
ATOM 3682 O O . VAL A 1 448 ? -8.161 4.155 -6.991 1.00 93.31 448 VAL A O 1
ATOM 3685 N N . ASP A 1 449 ? -7.698 2.097 -7.770 1.00 93.19 449 ASP A N 1
ATOM 3686 C CA . ASP A 1 449 ? -9.009 1.827 -8.370 1.00 93.19 449 ASP A CA 1
ATOM 3687 C C . ASP A 1 449 ? -9.948 1.171 -7.348 1.00 93.19 449 ASP A C 1
ATOM 3689 O O . ASP A 1 449 ? -9.914 -0.042 -7.124 1.00 93.19 449 ASP A O 1
ATOM 3693 N N . TYR A 1 450 ? -10.816 1.977 -6.737 1.00 94.06 450 TYR A N 1
ATOM 3694 C CA . TYR A 1 450 ? -11.786 1.501 -5.749 1.00 94.06 450 TYR A CA 1
ATOM 3695 C C . TYR A 1 450 ? -12.953 0.713 -6.363 1.00 94.06 450 TYR A C 1
ATOM 3697 O O . TYR A 1 450 ? -13.576 -0.079 -5.652 1.00 94.06 450 TYR A O 1
ATOM 3705 N N . THR A 1 451 ? -13.223 0.852 -7.668 1.00 92.50 451 THR A N 1
ATOM 3706 C CA . THR A 1 451 ? -14.188 -0.014 -8.369 1.00 92.50 451 THR A CA 1
ATOM 3707 C C . THR A 1 451 ? -13.673 -1.450 -8.382 1.00 92.50 451 THR A C 1
ATOM 3709 O O . THR A 1 451 ? -14.400 -2.378 -8.017 1.00 92.50 451 THR A O 1
ATOM 3712 N N . MET A 1 452 ? -12.394 -1.636 -8.716 1.00 93.50 452 MET A N 1
ATOM 3713 C CA . MET A 1 452 ? -11.749 -2.948 -8.664 1.00 93.50 452 MET A CA 1
ATOM 3714 C C . MET A 1 452 ? -11.759 -3.520 -7.236 1.00 93.50 452 MET A C 1
ATOM 3716 O O . MET A 1 452 ? -12.082 -4.698 -7.053 1.00 93.50 452 MET A O 1
ATOM 3720 N N . LEU A 1 453 ? -11.452 -2.713 -6.210 1.00 96.06 453 LEU A N 1
ATOM 3721 C CA . LEU A 1 453 ? -11.471 -3.195 -4.822 1.00 96.06 453 LEU A CA 1
ATOM 3722 C C . LEU A 1 453 ? -12.883 -3.608 -4.354 1.00 96.06 453 LEU A C 1
ATOM 3724 O O . LEU A 1 453 ? -13.010 -4.608 -3.642 1.00 96.06 453 LEU A O 1
ATOM 3728 N N . ASP A 1 454 ? -13.948 -2.911 -4.776 1.00 94.88 454 ASP A N 1
ATOM 3729 C CA . ASP A 1 454 ? -15.341 -3.312 -4.498 1.00 94.88 454 ASP A CA 1
ATOM 3730 C C . ASP A 1 454 ? -15.668 -4.677 -5.114 1.00 94.88 454 ASP A C 1
ATOM 3732 O O . ASP A 1 454 ? -16.171 -5.574 -4.432 1.00 94.88 454 ASP A O 1
ATOM 3736 N N . GLN A 1 455 ? -15.355 -4.857 -6.398 1.00 93.31 455 GLN A N 1
ATOM 3737 C CA . GLN A 1 455 ? -15.644 -6.089 -7.136 1.00 93.31 455 GLN A CA 1
ATOM 3738 C C . GLN A 1 455 ? -14.887 -7.287 -6.554 1.00 93.31 455 GLN A C 1
ATOM 3740 O O . GLN A 1 455 ? -15.469 -8.349 -6.303 1.00 93.31 455 GLN A O 1
ATOM 3745 N N . VAL A 1 456 ? -13.587 -7.112 -6.297 1.00 95.19 456 VAL A N 1
ATOM 3746 C CA . VAL A 1 456 ? -12.736 -8.140 -5.693 1.00 95.19 456 VAL A CA 1
ATOM 3747 C C . VAL A 1 456 ? -13.191 -8.450 -4.269 1.00 95.19 456 VAL A C 1
ATOM 3749 O O . VAL A 1 456 ? -13.307 -9.624 -3.914 1.00 95.19 456 VAL A O 1
ATOM 3752 N N . GLY A 1 457 ? -13.516 -7.422 -3.482 1.00 96.75 457 GLY A N 1
ATOM 3753 C CA . GLY A 1 457 ? -14.061 -7.574 -2.138 1.00 96.75 457 GLY A CA 1
ATOM 3754 C C . GLY A 1 457 ? -15.343 -8.398 -2.137 1.00 96.75 457 GLY A C 1
ATOM 3755 O O . GLY A 1 457 ? -15.430 -9.387 -1.409 1.00 96.75 457 GLY A O 1
ATOM 3756 N N . CYS A 1 458 ? -16.287 -8.094 -3.031 1.00 95.25 458 CYS A N 1
ATOM 3757 C CA . CYS A 1 458 ? -17.542 -8.837 -3.146 1.00 95.25 458 CYS A CA 1
ATOM 3758 C C . CYS A 1 458 ? -17.309 -10.328 -3.427 1.00 95.25 458 CYS A C 1
ATOM 3760 O O . CYS A 1 458 ? -17.912 -11.182 -2.774 1.00 95.25 458 CYS A O 1
ATOM 3762 N N . ARG A 1 459 ? -16.384 -10.662 -4.340 1.00 95.31 459 ARG A N 1
ATOM 3763 C CA . ARG A 1 459 ? -15.980 -12.057 -4.605 1.00 95.31 459 ARG A CA 1
ATOM 3764 C C . ARG A 1 459 ? -15.314 -12.724 -3.397 1.00 95.31 459 ARG A C 1
ATOM 3766 O O . ARG A 1 459 ? -15.400 -13.938 -3.245 1.00 95.31 459 ARG A O 1
ATOM 3773 N N . ALA A 1 460 ? -14.683 -11.941 -2.526 1.00 96.31 460 ALA A N 1
ATOM 3774 C CA . ALA A 1 460 ? -14.059 -12.389 -1.283 1.00 96.31 460 ALA A CA 1
ATOM 3775 C C . ALA A 1 460 ? -15.009 -12.344 -0.055 1.00 96.31 460 ALA A C 1
ATOM 3777 O O . ALA A 1 460 ? -14.578 -12.549 1.090 1.00 96.31 460 ALA A O 1
ATOM 3778 N N . HIS A 1 461 ? -16.312 -12.133 -0.284 1.00 97.06 461 HIS A N 1
ATOM 3779 C CA . HIS A 1 461 ? -17.362 -11.981 0.735 1.00 97.06 461 HIS A CA 1
ATOM 3780 C C . HIS A 1 461 ? -17.188 -10.756 1.649 1.00 97.06 461 HIS A C 1
ATOM 3782 O O . HIS A 1 461 ? -17.558 -10.796 2.827 1.00 97.06 461 HIS A O 1
ATOM 3788 N N . LEU A 1 462 ? -16.604 -9.685 1.115 1.00 97.31 462 LEU A N 1
ATOM 3789 C CA . LEU A 1 462 ? -16.511 -8.364 1.724 1.00 97.31 462 LEU A CA 1
ATOM 3790 C C . LEU A 1 462 ? -17.514 -7.439 1.019 1.00 97.31 462 LEU A C 1
ATOM 3792 O O . LEU A 1 462 ? -17.387 -7.172 -0.172 1.00 97.31 462 LEU A O 1
ATOM 3796 N N . ASN A 1 463 ? -18.519 -6.963 1.746 1.00 94.38 463 ASN A N 1
ATOM 3797 C CA . ASN A 1 463 ? -19.519 -6.031 1.236 1.00 94.38 463 ASN A CA 1
ATOM 3798 C C . ASN A 1 463 ? -19.093 -4.601 1.553 1.00 94.38 463 ASN A C 1
ATOM 3800 O O . ASN A 1 463 ? -18.762 -4.308 2.697 1.00 94.38 463 ASN A O 1
ATOM 3804 N N . THR A 1 464 ? -19.123 -3.702 0.575 1.00 94.19 464 THR A N 1
ATOM 3805 C CA . THR A 1 464 ? -18.786 -2.293 0.810 1.00 94.19 464 THR A CA 1
ATOM 3806 C C . THR A 1 464 ? -19.880 -1.597 1.619 1.00 94.19 464 THR A C 1
ATOM 3808 O O . THR A 1 464 ? -21.013 -1.459 1.158 1.00 94.19 464 THR A O 1
ATOM 3811 N N . GLU A 1 465 ? -19.513 -1.144 2.816 1.00 91.62 465 GLU A N 1
ATOM 3812 C CA . GLU A 1 465 ? -20.357 -0.365 3.729 1.00 91.62 465 GLU A CA 1
ATOM 3813 C C . GLU A 1 465 ? -20.217 1.139 3.486 1.00 91.62 465 GLU A C 1
ATOM 3815 O O . GLU A 1 465 ? -21.152 1.903 3.717 1.00 91.62 465 GLU A O 1
ATOM 3820 N N . PHE A 1 466 ? -19.044 1.587 3.034 1.00 92.88 466 PHE A N 1
ATOM 3821 C CA . PHE A 1 466 ? -18.789 2.996 2.761 1.00 92.88 466 PHE A CA 1
ATOM 3822 C C . PHE A 1 466 ? -17.709 3.183 1.702 1.00 92.88 466 PHE A C 1
ATOM 3824 O O . PHE A 1 466 ? -16.697 2.485 1.720 1.00 92.88 466 PHE A O 1
ATOM 3831 N N . PHE A 1 467 ? -17.900 4.183 0.845 1.00 92.12 467 PHE A N 1
ATOM 3832 C CA . PHE A 1 467 ? -16.843 4.796 0.051 1.00 92.12 467 PHE A CA 1
ATOM 3833 C C . PHE A 1 467 ? -17.043 6.315 0.004 1.00 92.12 467 PHE A C 1
ATOM 3835 O O . PHE A 1 467 ? -18.160 6.790 -0.222 1.00 92.12 467 PHE A O 1
ATOM 3842 N N . GLY A 1 468 ? -15.971 7.077 0.209 1.00 89.56 468 GLY A N 1
ATOM 3843 C CA . GLY A 1 468 ? -15.999 8.537 0.155 1.00 89.56 468 GLY A CA 1
ATOM 3844 C C . GLY A 1 468 ? -14.687 9.165 0.610 1.00 89.56 468 GLY A C 1
ATOM 3845 O O . GLY A 1 468 ? -13.683 8.470 0.741 1.00 89.56 468 GLY A O 1
ATOM 3846 N N . GLY A 1 469 ? -14.711 10.473 0.870 1.00 89.62 469 GLY A N 1
ATOM 3847 C CA . GLY A 1 469 ? -13.541 11.218 1.334 1.00 89.62 469 GLY A CA 1
ATOM 3848 C C . GLY A 1 469 ? -13.074 10.800 2.729 1.00 89.62 469 GLY A C 1
ATOM 3849 O O . GLY A 1 469 ? -13.862 10.337 3.561 1.00 89.62 469 GLY A O 1
ATOM 3850 N N . VAL A 1 470 ? -11.778 10.979 2.992 1.00 90.12 470 VAL A N 1
ATOM 3851 C CA . VAL A 1 470 ? -11.148 10.633 4.278 1.00 90.12 470 VAL A CA 1
ATOM 3852 C C . VAL A 1 470 ? -11.757 11.380 5.478 1.00 90.12 470 VAL A C 1
ATOM 3854 O O . VAL A 1 470 ? -11.719 10.866 6.598 1.00 90.12 470 VAL A O 1
ATOM 3857 N N . ASP A 1 471 ? -12.390 12.542 5.264 1.00 89.62 471 ASP A N 1
ATOM 3858 C CA . ASP A 1 471 ? -13.112 13.302 6.297 1.00 89.62 471 ASP A CA 1
ATOM 3859 C C . ASP A 1 471 ? -14.188 12.474 7.017 1.00 89.62 471 ASP A C 1
ATOM 3861 O O . ASP A 1 471 ? -14.512 12.746 8.176 1.00 89.62 471 ASP A O 1
ATOM 3865 N N . ALA A 1 472 ? -14.693 11.4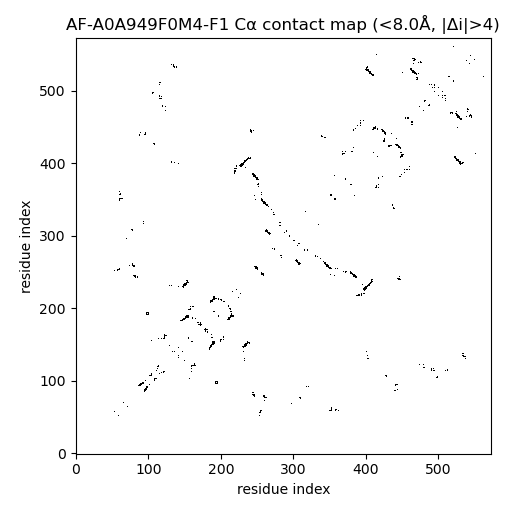11 6.381 1.00 91.06 472 ALA A N 1
ATOM 3866 C CA . ALA A 1 472 ? -15.630 10.476 6.990 1.00 91.06 472 ALA A CA 1
ATOM 3867 C C . ALA A 1 472 ? -15.105 9.849 8.297 1.00 91.06 472 ALA A C 1
ATOM 3869 O O . ALA A 1 472 ? -15.912 9.492 9.156 1.00 91.06 472 ALA A O 1
ATOM 3870 N N . LEU A 1 473 ? -13.782 9.783 8.499 1.00 92.62 473 LEU A N 1
ATOM 3871 C CA . LEU A 1 473 ? -13.168 9.349 9.759 1.00 92.62 473 LEU A CA 1
ATOM 3872 C C . LEU A 1 473 ? -13.555 10.227 10.958 1.00 92.62 473 LEU A C 1
ATOM 3874 O O . LEU A 1 473 ? -13.597 9.719 12.078 1.00 92.62 473 LEU A O 1
ATOM 3878 N N . LEU A 1 474 ? -13.879 11.507 10.740 1.00 90.50 474 LEU A N 1
ATOM 3879 C CA . LEU A 1 474 ? -14.352 12.422 11.786 1.00 90.50 474 LEU A CA 1
ATOM 3880 C C . LEU A 1 474 ? -15.780 12.101 12.226 1.00 90.50 474 LEU A C 1
ATOM 3882 O O . LEU A 1 474 ? -16.169 12.410 13.357 1.00 90.50 474 LEU A O 1
ATOM 3886 N N . GLN A 1 475 ? -16.583 11.502 11.345 1.00 88.38 475 GLN A N 1
ATOM 3887 C CA . GLN A 1 475 ? -17.992 11.289 11.625 1.00 88.38 475 GLN A CA 1
ATOM 3888 C C . GLN A 1 475 ? -18.185 10.310 12.775 1.00 88.38 475 GLN A C 1
ATOM 3890 O O . GLN A 1 475 ? -17.574 9.245 12.838 1.00 88.38 475 GLN A O 1
ATOM 3895 N N . GLN A 1 476 ? -19.121 10.664 13.658 1.00 84.69 476 GLN A N 1
ATOM 3896 C CA . GLN A 1 476 ? -19.463 9.862 14.834 1.00 84.69 476 GLN A CA 1
ATOM 3897 C C . GLN A 1 476 ? -18.263 9.646 15.774 1.00 84.69 476 GLN A C 1
ATOM 3899 O O . GLN A 1 476 ? -18.233 8.673 16.522 1.00 84.69 476 GLN A O 1
ATOM 3904 N N . THR A 1 477 ? -17.302 10.576 15.754 1.00 87.69 477 THR A N 1
ATOM 3905 C CA . THR A 1 477 ? -16.204 10.673 16.722 1.00 87.69 477 THR A CA 1
ATOM 3906 C C . THR A 1 477 ? -16.332 11.957 17.543 1.00 87.69 477 THR A C 1
ATOM 3908 O O . THR A 1 477 ? -17.057 12.881 17.172 1.00 87.69 477 THR A O 1
ATOM 3911 N N . GLY A 1 478 ? -15.612 12.034 18.664 1.00 86.88 478 GLY A N 1
ATOM 3912 C CA . GLY A 1 478 ? -15.456 13.273 19.435 1.00 86.88 478 GLY A CA 1
ATOM 3913 C C . GLY A 1 478 ? -14.316 14.178 18.949 1.00 86.88 478 GLY A C 1
ATOM 3914 O O . GLY A 1 478 ? -13.968 15.128 19.647 1.00 86.88 478 GLY A O 1
ATOM 3915 N N . VAL A 1 479 ? -13.678 13.867 17.816 1.00 92.00 479 VAL A N 1
ATOM 3916 C CA . VAL A 1 479 ? -12.497 14.592 17.331 1.00 92.00 479 VAL A CA 1
ATOM 3917 C C . VAL A 1 479 ? -12.925 15.861 16.593 1.00 92.00 479 VAL A C 1
ATOM 3919 O O . VAL A 1 479 ? -13.669 15.798 15.620 1.00 92.00 479 VAL A O 1
ATOM 3922 N N . ASN A 1 480 ? -12.422 17.018 17.033 1.00 91.31 480 ASN A N 1
ATOM 3923 C CA . ASN A 1 480 ? -12.666 18.306 16.384 1.00 91.31 480 ASN A CA 1
ATOM 3924 C C . ASN A 1 480 ? -11.343 18.991 16.020 1.00 91.31 480 ASN A C 1
ATOM 3926 O O . ASN A 1 480 ? -10.755 19.698 16.842 1.00 91.31 480 ASN A O 1
ATOM 3930 N N . LEU A 1 481 ? -10.908 18.810 14.772 1.00 89.94 481 LEU A N 1
ATOM 3931 C CA . LEU A 1 481 ? -9.668 19.398 14.256 1.00 89.94 481 LEU A CA 1
ATOM 3932 C C . LEU A 1 481 ? -9.706 20.929 14.154 1.00 89.94 481 LEU A C 1
ATOM 3934 O O . LEU A 1 481 ? -8.655 21.558 14.194 1.00 89.94 481 LEU A O 1
ATOM 3938 N N . GLU A 1 482 ? -10.892 21.529 14.038 1.00 86.06 482 GLU A N 1
ATOM 3939 C CA . GLU A 1 482 ? -11.070 22.984 13.922 1.00 86.06 482 GLU A CA 1
ATOM 3940 C C . GLU A 1 482 ? -11.111 23.681 15.298 1.00 86.06 482 GLU A C 1
ATOM 3942 O O . GLU A 1 482 ? -11.233 24.903 15.383 1.00 86.06 482 GLU A O 1
ATOM 3947 N N . SER A 1 483 ? -10.999 22.923 16.396 1.00 89.81 483 SER A N 1
ATOM 3948 C CA . SER A 1 483 ? -10.880 23.491 17.742 1.00 89.81 483 SER A CA 1
ATOM 3949 C C . SER A 1 483 ? -9.517 24.151 17.965 1.00 89.81 483 SER A C 1
ATOM 3951 O O . SER A 1 483 ? -8.494 23.688 17.457 1.00 89.81 483 SER A O 1
ATOM 3953 N N . LYS A 1 484 ? -9.496 25.204 18.793 1.00 90.00 484 LYS A N 1
ATOM 3954 C CA . LYS A 1 484 ? -8.271 25.932 19.154 1.00 90.00 484 LYS A CA 1
ATOM 3955 C C . LYS A 1 484 ? -7.186 24.997 19.704 1.00 90.00 484 LYS A C 1
ATOM 3957 O O . LYS A 1 484 ? -6.063 25.029 19.216 1.00 90.00 484 LYS A O 1
ATOM 3962 N N . ASP A 1 485 ? -7.540 24.125 20.645 1.00 92.38 485 ASP A N 1
ATOM 3963 C CA . ASP A 1 485 ? -6.592 23.196 21.271 1.00 92.38 485 ASP A CA 1
ATOM 3964 C C . ASP A 1 485 ? -5.991 22.216 20.253 1.00 92.38 485 ASP A C 1
ATOM 3966 O O . ASP A 1 485 ? -4.794 21.926 20.287 1.00 92.38 485 ASP A O 1
ATOM 3970 N N . SER A 1 486 ? -6.811 21.727 19.314 1.00 92.75 486 SER A N 1
ATOM 3971 C CA . SER A 1 486 ? -6.334 20.819 18.266 1.00 92.75 486 SER A CA 1
ATOM 3972 C C . SER A 1 486 ? -5.418 21.520 17.282 1.00 92.75 486 SER A C 1
ATOM 3974 O O . SER A 1 486 ? -4.364 20.983 16.941 1.00 92.75 486 SER A O 1
ATOM 3976 N N . PHE A 1 487 ? -5.772 22.742 16.889 1.00 91.25 487 PHE A N 1
ATOM 3977 C CA . PHE A 1 487 ? -4.922 23.573 16.053 1.00 91.25 487 PHE A CA 1
ATOM 3978 C C . PHE A 1 487 ? -3.561 23.828 16.715 1.00 91.25 487 PHE A C 1
ATOM 3980 O O . PHE A 1 487 ? -2.530 23.536 16.112 1.00 91.25 487 PHE A O 1
ATOM 3987 N N . GLU A 1 488 ? -3.533 24.282 17.972 1.00 92.75 488 GLU A N 1
ATOM 3988 C CA . GLU A 1 488 ? -2.289 24.540 18.715 1.00 92.75 488 GLU A CA 1
ATOM 3989 C C . GLU A 1 488 ? -1.419 23.281 18.843 1.00 92.75 488 GLU A C 1
ATOM 3991 O O . GLU A 1 488 ? -0.198 23.332 18.651 1.00 92.75 488 GLU A O 1
ATOM 3996 N N . LYS A 1 489 ? -2.041 22.121 19.094 1.00 94.31 489 LYS A N 1
ATOM 3997 C CA . LYS A 1 489 ? -1.332 20.841 19.168 1.00 94.31 489 LYS A CA 1
ATOM 3998 C C . LYS A 1 489 ? -0.726 20.434 17.823 1.00 94.31 489 LYS A C 1
ATOM 4000 O O . LYS A 1 489 ? 0.434 20.021 17.786 1.00 94.31 489 LYS A O 1
ATOM 4005 N N . ILE A 1 490 ? -1.469 20.583 16.726 1.00 91.56 490 ILE A N 1
ATOM 4006 C CA . ILE A 1 490 ? -0.980 20.284 15.373 1.00 91.56 490 ILE A CA 1
ATOM 4007 C C . ILE A 1 490 ? 0.164 21.234 15.003 1.00 91.56 490 ILE A C 1
ATOM 4009 O O . ILE A 1 490 ? 1.193 20.780 14.509 1.00 91.56 490 ILE A O 1
ATOM 4013 N N . VAL A 1 491 ? 0.053 22.530 15.309 1.00 89.94 491 VAL A N 1
ATOM 4014 C CA . VAL A 1 491 ? 1.137 23.507 15.096 1.00 89.94 491 VAL A CA 1
ATOM 4015 C C . VAL A 1 491 ? 2.403 23.109 15.854 1.00 89.94 491 VAL A C 1
ATOM 4017 O O . VAL A 1 491 ? 3.495 23.154 15.284 1.00 89.94 491 VAL A O 1
ATOM 4020 N N . SER A 1 492 ? 2.281 22.671 17.112 1.00 90.69 492 SER A N 1
ATOM 4021 C CA . SER A 1 492 ? 3.420 22.154 17.881 1.00 90.69 492 SER A CA 1
ATOM 4022 C C . SER A 1 492 ? 4.091 20.973 17.174 1.00 90.69 492 SER A C 1
ATOM 4024 O O . SER A 1 492 ? 5.313 20.952 17.035 1.00 90.69 492 SER A O 1
ATOM 4026 N N . ASN A 1 493 ? 3.303 20.025 16.668 1.00 88.69 493 ASN A N 1
ATOM 4027 C CA . ASN A 1 493 ? 3.828 18.869 15.944 1.00 88.69 493 ASN A CA 1
ATOM 4028 C C . ASN A 1 493 ? 4.509 19.274 14.626 1.00 88.69 493 ASN A C 1
ATOM 4030 O O . ASN A 1 493 ? 5.585 18.769 14.311 1.00 88.69 493 ASN A O 1
ATOM 4034 N N . MET A 1 494 ? 3.962 20.245 13.887 1.00 86.69 494 MET A N 1
ATOM 4035 C CA . MET A 1 494 ? 4.607 20.785 12.681 1.00 86.69 494 MET A CA 1
ATOM 4036 C C . MET A 1 494 ? 5.990 21.378 12.991 1.00 86.69 494 MET A C 1
ATOM 4038 O O . MET A 1 494 ? 6.944 21.158 12.240 1.00 86.69 494 MET A O 1
ATOM 4042 N N . LYS A 1 495 ? 6.143 22.080 14.123 1.00 85.88 495 LYS A N 1
ATOM 4043 C CA . LYS A 1 495 ? 7.453 22.598 14.557 1.00 85.88 495 LYS A CA 1
ATOM 4044 C C . LYS A 1 495 ? 8.456 21.454 14.772 1.00 85.88 495 LYS A C 1
ATOM 4046 O O . LYS A 1 495 ? 9.593 21.552 14.308 1.00 85.88 495 LYS A O 1
ATOM 4051 N N . GLU A 1 496 ? 8.037 20.353 15.399 1.00 84.62 496 GLU A N 1
ATOM 4052 C CA . GLU A 1 496 ? 8.882 19.167 15.624 1.00 84.62 496 GLU A CA 1
ATOM 4053 C C . GLU A 1 496 ? 9.277 18.445 14.326 1.00 84.62 496 GLU A C 1
ATOM 4055 O O . GLU A 1 496 ? 10.403 17.951 14.211 1.00 84.62 496 GLU A O 1
ATOM 4060 N N . LEU A 1 497 ? 8.386 18.437 13.329 1.00 79.62 497 LEU A N 1
ATOM 4061 C CA . LEU A 1 497 ? 8.625 17.851 12.004 1.00 79.62 497 LEU A CA 1
ATOM 4062 C C . LEU A 1 497 ? 9.608 18.659 11.138 1.00 79.62 497 LEU A C 1
ATOM 4064 O O . LEU A 1 497 ? 10.021 18.196 10.075 1.00 79.62 497 LEU A O 1
ATOM 4068 N N . GLY A 1 498 ? 10.036 19.837 11.600 1.00 77.19 498 GLY A N 1
ATOM 4069 C CA . GLY A 1 498 ? 11.036 20.664 10.925 1.00 77.19 498 GLY A CA 1
ATOM 4070 C C . GLY A 1 498 ? 10.484 21.939 10.292 1.00 77.19 498 GLY A C 1
ATOM 4071 O O . GLY A 1 498 ? 11.262 22.701 9.718 1.00 77.19 498 GLY A O 1
ATOM 4072 N N . PHE A 1 499 ? 9.194 22.247 10.459 1.00 74.50 499 PHE A N 1
ATOM 4073 C CA . PHE A 1 499 ? 8.601 23.528 10.055 1.00 74.50 499 PHE A CA 1
ATOM 4074 C C . PHE A 1 499 ? 8.861 24.619 11.113 1.00 74.50 499 PHE A C 1
ATOM 4076 O O . PHE A 1 499 ? 7.955 25.303 11.574 1.00 74.50 499 PHE A O 1
ATOM 4083 N N . GLY A 1 500 ? 10.118 24.768 11.549 1.00 63.97 500 GLY A N 1
ATOM 4084 C CA . GLY A 1 500 ? 10.494 25.472 12.786 1.00 63.97 500 GLY A CA 1
ATOM 4085 C C . GLY A 1 500 ? 10.283 26.995 12.827 1.00 63.97 500 GLY A C 1
ATOM 4086 O O . GLY A 1 500 ? 10.487 27.592 13.880 1.00 63.97 500 GLY A O 1
ATOM 4087 N N . LYS A 1 501 ? 9.878 27.646 11.727 1.00 72.88 501 LYS A N 1
ATOM 4088 C CA . LYS A 1 501 ? 9.453 29.059 11.745 1.00 72.88 501 LYS A CA 1
ATOM 4089 C C . LYS A 1 501 ? 7.961 29.116 12.075 1.00 72.88 501 LYS A C 1
ATOM 4091 O O . LYS A 1 501 ? 7.174 28.512 11.353 1.00 72.88 501 LYS A O 1
ATOM 4096 N N . GLU A 1 502 ? 7.570 29.858 13.115 1.00 65.38 502 GLU A N 1
ATOM 4097 C CA . GLU A 1 502 ? 6.190 29.847 13.645 1.00 65.38 502 GLU A CA 1
ATOM 4098 C C . GLU A 1 502 ? 5.124 30.093 12.569 1.00 65.38 502 GLU A C 1
ATOM 4100 O O . GLU A 1 502 ? 4.212 29.283 12.422 1.00 65.38 502 GLU A O 1
ATOM 4105 N N . ASN A 1 503 ? 5.326 31.098 11.713 1.00 77.06 503 ASN A N 1
ATOM 4106 C CA . ASN A 1 503 ? 4.405 31.408 10.614 1.00 77.06 503 ASN A CA 1
ATOM 4107 C C . ASN A 1 503 ? 4.270 30.279 9.572 1.00 77.06 503 ASN A C 1
ATOM 4109 O O . ASN A 1 503 ? 3.276 30.237 8.851 1.00 77.06 503 ASN A O 1
ATOM 4113 N N . ILE A 1 504 ? 5.269 29.400 9.428 1.00 81.06 504 ILE A N 1
ATOM 4114 C CA . ILE A 1 504 ? 5.215 28.259 8.497 1.00 81.06 504 ILE A CA 1
ATOM 4115 C C . ILE A 1 504 ? 4.444 27.106 9.142 1.00 81.06 504 ILE A C 1
ATOM 4117 O O . ILE A 1 504 ? 3.563 26.543 8.500 1.00 81.06 504 ILE A O 1
ATOM 4121 N N . ALA A 1 505 ? 4.720 26.788 10.411 1.00 84.38 505 ALA A N 1
ATOM 4122 C CA . ALA A 1 505 ? 4.010 25.734 11.137 1.00 84.38 505 ALA A CA 1
ATOM 4123 C C . ALA A 1 505 ? 2.494 25.991 11.207 1.00 84.38 505 ALA A C 1
ATOM 4125 O O . ALA A 1 505 ? 1.710 25.080 10.952 1.00 84.38 505 ALA A O 1
ATOM 4126 N N . GLU A 1 506 ? 2.083 27.231 11.490 1.00 86.00 506 GLU A N 1
ATOM 4127 C CA . GLU A 1 506 ? 0.669 27.632 11.525 1.00 86.00 506 GLU A CA 1
ATOM 4128 C C . GLU A 1 506 ? -0.020 27.481 10.168 1.00 86.00 506 GLU A C 1
ATOM 4130 O O . GLU A 1 506 ? -1.095 26.886 10.078 1.00 86.00 506 GLU A O 1
ATOM 4135 N N . LYS A 1 507 ? 0.618 27.963 9.095 1.00 85.50 507 LYS A N 1
ATOM 4136 C CA . LYS A 1 507 ? 0.096 27.813 7.730 1.00 85.50 507 LYS A CA 1
ATOM 4137 C C . LYS A 1 507 ? -0.020 26.345 7.334 1.00 85.50 507 LYS A C 1
ATOM 4139 O O . LYS A 1 507 ? -1.053 25.944 6.806 1.00 85.50 507 LYS A O 1
ATOM 4144 N N . MET A 1 508 ? 1.003 25.538 7.619 1.00 85.19 508 MET A N 1
ATOM 4145 C CA . MET A 1 508 ? 0.994 24.105 7.319 1.00 85.19 508 MET A CA 1
ATOM 4146 C C . MET A 1 508 ? -0.105 23.376 8.088 1.00 85.19 508 MET A C 1
ATOM 4148 O O . MET A 1 508 ? -0.831 22.582 7.490 1.00 85.19 508 MET A O 1
ATOM 4152 N N . ALA A 1 509 ? -0.285 23.672 9.377 1.00 87.94 509 ALA A N 1
ATOM 4153 C CA . ALA A 1 509 ? -1.382 23.125 10.169 1.00 87.94 509 ALA A CA 1
ATOM 4154 C C . ALA A 1 509 ? -2.745 23.492 9.565 1.00 87.94 509 ALA A C 1
ATOM 4156 O O . ALA A 1 509 ? -3.562 22.606 9.316 1.00 87.94 509 ALA A O 1
ATOM 4157 N N . LEU A 1 510 ? -2.962 24.775 9.250 1.00 86.62 510 LEU A N 1
ATOM 4158 C CA . LEU A 1 510 ? -4.216 25.262 8.673 1.00 86.62 510 LEU A CA 1
ATOM 4159 C C . LEU A 1 510 ? -4.530 24.591 7.331 1.00 86.62 510 LEU A C 1
ATOM 4161 O O . LEU A 1 510 ? -5.650 24.124 7.127 1.00 86.62 510 LEU A O 1
ATOM 4165 N N . VAL A 1 511 ? -3.545 24.510 6.433 1.00 85.88 511 VAL A N 1
ATOM 4166 C CA . VAL A 1 511 ? -3.687 23.856 5.124 1.00 85.88 511 VAL A CA 1
ATOM 4167 C C . VAL A 1 511 ? -3.988 22.369 5.296 1.00 85.88 511 VAL A C 1
ATOM 4169 O O . VAL A 1 511 ? -4.890 21.851 4.645 1.00 85.88 511 VAL A O 1
ATOM 4172 N N . THR A 1 512 ? -3.289 21.683 6.200 1.00 88.06 512 THR A N 1
ATOM 4173 C CA . THR A 1 512 ? -3.486 20.245 6.447 1.00 88.06 512 THR A CA 1
ATOM 4174 C C . THR A 1 512 ? -4.888 19.959 6.971 1.00 88.06 512 THR A C 1
ATOM 4176 O O . THR A 1 512 ? -5.576 19.099 6.423 1.00 88.06 512 THR A O 1
ATOM 4179 N N . ILE A 1 513 ? -5.333 20.712 7.982 1.00 87.69 513 ILE A N 1
ATOM 4180 C CA . ILE A 1 513 ? -6.676 20.588 8.560 1.00 87.69 513 ILE A CA 1
ATOM 4181 C C . ILE A 1 513 ? -7.731 20.901 7.504 1.00 87.69 513 ILE A C 1
ATOM 4183 O O . ILE A 1 513 ? -8.659 20.119 7.325 1.00 87.69 513 ILE A O 1
ATOM 4187 N N . THR A 1 514 ? -7.572 22.004 6.768 1.00 84.25 514 THR A N 1
ATOM 4188 C CA . THR A 1 514 ? -8.528 22.405 5.728 1.00 84.25 514 THR A CA 1
ATOM 4189 C C . THR A 1 514 ? -8.643 21.328 4.660 1.00 84.25 514 THR A C 1
ATOM 4191 O O . THR A 1 514 ? -9.750 20.908 4.341 1.00 84.25 514 THR A O 1
ATOM 4194 N N . ASN A 1 515 ? -7.515 20.835 4.147 1.00 84.81 515 ASN A N 1
ATOM 4195 C CA . ASN A 1 515 ? -7.499 19.793 3.126 1.00 84.81 515 ASN A CA 1
ATOM 4196 C C . ASN A 1 515 ? -8.161 18.501 3.607 1.00 84.81 515 ASN A C 1
ATOM 4198 O O . ASN A 1 515 ? -8.897 17.887 2.840 1.00 84.81 515 ASN A O 1
ATOM 4202 N N . PHE A 1 516 ? -7.921 18.121 4.865 1.00 88.44 516 PHE A N 1
ATOM 4203 C CA . PHE A 1 516 ? -8.504 16.928 5.467 1.00 88.44 516 PHE A CA 1
ATOM 4204 C C . PHE A 1 516 ? -10.014 17.079 5.688 1.00 88.44 516 PHE A C 1
ATOM 4206 O O . PHE A 1 516 ? -10.789 16.285 5.176 1.00 88.44 516 PHE A O 1
ATOM 4213 N N . VAL A 1 517 ? -10.451 18.128 6.395 1.00 83.88 517 VAL A N 1
ATOM 4214 C CA . VAL A 1 517 ? -11.866 18.357 6.756 1.00 83.88 517 VAL A CA 1
ATOM 4215 C C . VAL A 1 517 ? -12.737 18.597 5.525 1.00 83.88 517 VAL A C 1
ATOM 4217 O O . VAL A 1 517 ? -13.919 18.263 5.515 1.00 83.88 517 VAL A O 1
ATOM 4220 N N . ARG A 1 518 ? -12.174 19.207 4.482 1.00 77.56 518 ARG A N 1
ATOM 4221 C CA . ARG A 1 518 ? -12.892 19.503 3.240 1.00 77.56 518 ARG A CA 1
ATOM 4222 C C . ARG A 1 518 ? -12.719 18.418 2.176 1.00 77.56 518 ARG A C 1
ATOM 4224 O O . ARG A 1 518 ? -13.259 18.603 1.089 1.00 77.56 518 ARG A O 1
ATOM 4231 N N . SER A 1 519 ? -11.976 17.342 2.461 1.00 76.56 519 SER A N 1
ATOM 4232 C CA . SER A 1 519 ? -11.622 16.284 1.501 1.00 76.56 519 SER A CA 1
ATOM 4233 C C . SER A 1 519 ? -11.175 16.847 0.149 1.00 76.56 519 SER A C 1
ATOM 4235 O O . SER A 1 519 ? -11.653 16.451 -0.911 1.00 76.56 519 SER A O 1
ATOM 4237 N N . LEU A 1 520 ? -10.281 17.843 0.196 1.00 62.72 520 LEU A N 1
ATOM 4238 C CA . LEU A 1 520 ? -9.790 18.518 -1.011 1.00 62.72 520 LEU A CA 1
ATOM 4239 C C . LEU A 1 520 ? -8.778 17.663 -1.769 1.00 62.72 520 LEU A C 1
ATOM 4241 O O . LEU A 1 520 ? -8.580 17.882 -2.957 1.00 62.72 520 LEU A O 1
ATOM 4245 N N . HIS A 1 521 ? -8.166 16.682 -1.109 1.00 64.19 521 HIS A N 1
ATOM 4246 C CA . HIS A 1 521 ? -7.312 15.696 -1.763 1.00 64.19 521 HIS A CA 1
ATOM 4247 C C . HIS A 1 521 ? -8.125 14.460 -2.129 1.00 64.19 521 HIS A C 1
ATOM 4249 O O . HIS A 1 521 ? -9.038 14.087 -1.399 1.00 64.19 521 HIS A O 1
ATOM 4255 N N . GLN A 1 522 ? -7.761 13.789 -3.226 1.00 71.56 522 GLN A N 1
ATOM 4256 C CA . GLN A 1 522 ? -8.351 12.506 -3.649 1.00 71.56 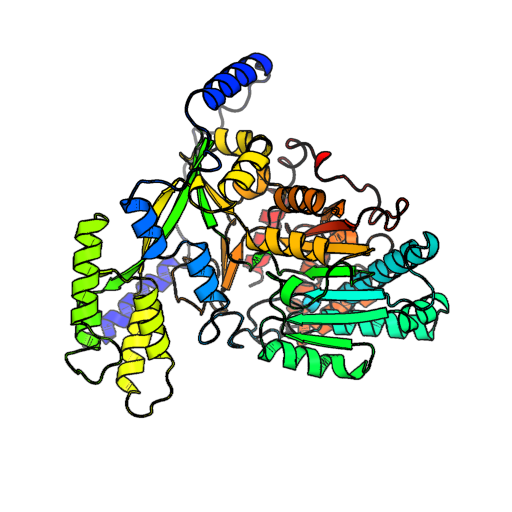522 GLN A CA 1
ATOM 4257 C C . GLN A 1 522 ? -7.975 11.338 -2.709 1.00 71.56 522 GLN A C 1
ATOM 4259 O O . GLN A 1 522 ? -7.866 10.198 -3.152 1.00 71.56 522 GLN A O 1
ATOM 4264 N N . LEU A 1 523 ? -7.734 11.618 -1.424 1.00 87.44 523 LEU A N 1
ATOM 4265 C CA . LEU A 1 523 ? -7.555 10.596 -0.410 1.00 87.44 523 LEU A CA 1
ATOM 4266 C C . LEU A 1 523 ? -8.940 10.123 0.023 1.00 87.44 523 LEU A C 1
ATOM 4268 O O . LEU A 1 523 ? -9.676 10.829 0.722 1.00 87.44 523 LEU A O 1
ATOM 4272 N N . ASN A 1 524 ? -9.286 8.931 -0.433 1.00 92.06 524 ASN A N 1
ATOM 4273 C CA . ASN A 1 524 ? -10.566 8.314 -0.165 1.00 92.06 524 ASN A CA 1
ATOM 4274 C C . ASN A 1 524 ? -10.406 7.187 0.852 1.00 92.06 524 ASN A C 1
ATOM 4276 O O . ASN A 1 524 ? -9.317 6.691 1.130 1.00 92.06 524 ASN A O 1
ATOM 4280 N N . ILE A 1 525 ? -11.532 6.800 1.431 1.00 93.62 525 ILE A N 1
ATOM 4281 C CA . ILE A 1 525 ? -11.658 5.675 2.338 1.00 93.62 525 ILE A CA 1
ATOM 4282 C C . ILE A 1 525 ? -12.740 4.746 1.805 1.00 93.62 525 ILE A C 1
ATOM 4284 O O . ILE A 1 525 ? -13.855 5.176 1.503 1.00 93.62 525 ILE A O 1
ATOM 4288 N N . MET A 1 526 ? -12.418 3.458 1.727 1.00 95.75 526 MET A N 1
ATOM 4289 C CA . MET A 1 526 ? -13.397 2.396 1.531 1.00 95.75 526 MET A CA 1
ATOM 4290 C C . MET A 1 526 ? -13.434 1.509 2.766 1.00 95.75 526 MET A C 1
ATOM 4292 O O . MET A 1 526 ? -12.398 1.029 3.227 1.00 95.75 526 MET A O 1
ATOM 4296 N N . VAL A 1 527 ? -14.636 1.277 3.283 1.00 97.12 527 VAL A N 1
ATOM 4297 C CA . VAL A 1 527 ? -14.885 0.348 4.384 1.00 97.12 527 VAL A CA 1
ATOM 4298 C C . VAL A 1 527 ? -15.725 -0.790 3.853 1.00 97.12 527 VAL A C 1
ATOM 4300 O O . VAL A 1 527 ? -16.835 -0.582 3.365 1.00 97.12 527 VAL A O 1
ATOM 4303 N N . GLN A 1 528 ? -15.191 -1.997 3.962 1.00 97.25 528 GLN A N 1
ATOM 4304 C CA . GLN A 1 528 ? -15.880 -3.224 3.609 1.00 97.25 528 GLN A CA 1
ATOM 4305 C C . GLN A 1 528 ? -16.080 -4.075 4.856 1.00 97.25 528 GLN A C 1
ATOM 4307 O O . GLN A 1 528 ? -15.236 -4.119 5.747 1.00 97.25 528 GLN A O 1
ATOM 4312 N N . GLN A 1 529 ? -17.194 -4.781 4.912 1.00 96.94 529 GLN A N 1
ATOM 4313 C CA . GLN A 1 529 ? -17.565 -5.658 6.002 1.00 96.94 529 GLN A CA 1
ATOM 4314 C C . GLN A 1 529 ? -17.599 -7.105 5.518 1.00 96.94 529 GLN A C 1
ATOM 4316 O O . GLN A 1 529 ? -18.204 -7.423 4.494 1.00 96.94 529 GLN A O 1
ATOM 4321 N N . LYS A 1 530 ? -17.005 -8.020 6.287 1.00 98.06 530 LYS A N 1
ATOM 4322 C CA . LYS A 1 530 ? -17.143 -9.456 6.036 1.00 98.06 530 LYS A CA 1
ATOM 4323 C C . LYS A 1 530 ? -18.596 -9.881 6.233 1.00 98.06 530 LYS A C 1
ATOM 4325 O O . LYS A 1 530 ? -19.199 -9.554 7.255 1.00 98.06 530 LYS A O 1
ATOM 4330 N N . GLN A 1 531 ? -19.157 -10.637 5.292 1.00 95.44 531 GLN A N 1
ATOM 4331 C CA . GLN A 1 531 ? -20.559 -11.055 5.348 1.00 95.44 531 GLN A CA 1
ATOM 4332 C C . GLN A 1 531 ? -20.942 -11.693 6.701 1.00 95.44 531 GLN A C 1
ATOM 4334 O O . GLN A 1 531 ? -20.263 -12.580 7.235 1.00 95.44 531 GLN A O 1
ATOM 4339 N N . GLY A 1 532 ? -22.070 -11.235 7.251 1.00 95.12 532 GLY A N 1
ATOM 4340 C CA . GLY A 1 532 ? -22.607 -11.689 8.532 1.00 95.12 532 GLY A CA 1
ATOM 4341 C C . GLY A 1 532 ? -21.787 -11.236 9.741 1.00 95.12 532 GLY A C 1
ATOM 4342 O O . GLY A 1 532 ? -21.655 -12.022 10.676 1.00 95.12 532 GLY A O 1
ATOM 4343 N N . THR A 1 533 ? -21.171 -10.051 9.687 1.00 97.19 533 THR A N 1
ATOM 4344 C CA . THR A 1 533 ? -20.464 -9.415 10.815 1.00 97.19 533 THR A CA 1
ATOM 4345 C C . THR A 1 533 ? -21.423 -8.607 11.686 1.00 97.19 533 THR A C 1
ATOM 4347 O O . THR A 1 533 ? -21.619 -8.965 12.844 1.00 97.19 533 THR A O 1
ATOM 4350 N N . ASP A 1 534 ? -22.018 -7.546 11.144 1.00 92.88 534 ASP A N 1
ATOM 4351 C CA . ASP A 1 534 ? -23.047 -6.734 11.793 1.00 92.88 534 ASP A CA 1
ATOM 4352 C C . ASP A 1 534 ? -23.905 -6.049 10.714 1.00 92.88 534 ASP A C 1
ATOM 4354 O O . ASP A 1 534 ? -23.481 -5.104 10.055 1.00 92.88 534 ASP A O 1
ATOM 4358 N N . GLU A 1 535 ? -25.126 -6.539 10.503 1.00 85.75 535 GLU A N 1
ATOM 4359 C CA . GLU A 1 535 ? -26.032 -6.007 9.470 1.00 85.75 535 GLU A CA 1
ATOM 4360 C C . GLU A 1 535 ? -26.551 -4.596 9.785 1.00 85.75 535 GLU A C 1
ATOM 4362 O O . GLU A 1 535 ? -27.086 -3.931 8.901 1.00 85.75 535 GLU A O 1
ATOM 4367 N N . ASN A 1 536 ? -26.394 -4.132 11.029 1.00 87.25 536 ASN A N 1
ATOM 4368 C CA . ASN A 1 536 ? -26.848 -2.813 11.463 1.00 87.25 536 ASN A CA 1
ATOM 4369 C C . ASN A 1 536 ? -25.710 -1.788 11.532 1.00 87.25 536 ASN A C 1
ATOM 4371 O O . ASN A 1 536 ? -25.956 -0.622 11.859 1.00 87.25 536 ASN A O 1
ATOM 4375 N N . TYR A 1 537 ? -24.468 -2.198 11.263 1.00 87.81 537 TYR A N 1
ATOM 4376 C CA . TYR A 1 537 ? -23.339 -1.284 11.307 1.00 87.81 537 TYR A CA 1
ATOM 4377 C C . TYR A 1 537 ? -23.409 -0.277 10.158 1.00 87.81 537 TYR A C 1
ATOM 4379 O O . TYR A 1 537 ? -23.525 -0.636 8.993 1.00 87.81 537 TYR A O 1
ATOM 4387 N N . THR A 1 538 ? -23.261 1.005 10.488 1.00 87.44 538 THR A N 1
ATOM 4388 C CA . THR A 1 538 ? -23.108 2.077 9.499 1.00 87.44 538 THR A CA 1
ATOM 4389 C C . THR A 1 538 ? -21.862 2.889 9.821 1.00 87.44 538 THR A C 1
ATOM 4391 O O . THR A 1 538 ? -21.782 3.511 10.889 1.00 87.44 538 THR A O 1
ATOM 4394 N N . PHE A 1 539 ? -20.901 2.924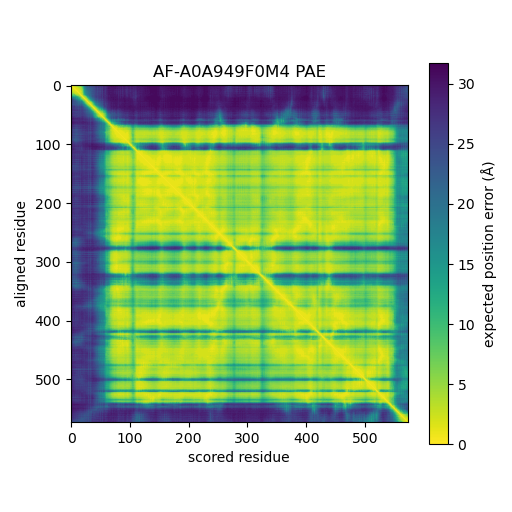 8.897 1.00 89.12 539 PHE A N 1
ATOM 4395 C CA . PHE A 1 539 ? -19.635 3.629 9.107 1.00 89.12 539 PHE A CA 1
ATOM 4396 C C . PHE A 1 539 ? -19.847 5.143 9.283 1.00 89.12 539 PHE A C 1
ATOM 4398 O O . PHE A 1 539 ? -19.528 5.706 10.334 1.00 89.12 539 PHE A O 1
ATOM 4405 N N . ALA A 1 540 ? -20.486 5.776 8.299 1.00 83.50 540 ALA A N 1
ATOM 4406 C CA . ALA A 1 540 ? -20.739 7.213 8.227 1.00 83.50 540 ALA A CA 1
ATOM 4407 C C . ALA A 1 540 ? -22.180 7.494 7.759 1.00 83.50 540 ALA A C 1
ATOM 4409 O O . ALA A 1 540 ? -22.805 6.666 7.091 1.00 83.50 540 ALA A O 1
ATOM 4410 N N . LYS A 1 541 ? -22.737 8.656 8.126 1.00 70.25 541 LYS A N 1
ATOM 4411 C CA . LYS A 1 541 ? -24.091 9.053 7.707 1.00 70.25 541 LYS A CA 1
ATOM 4412 C C . LYS A 1 541 ? -24.095 9.374 6.212 1.00 70.25 541 LYS A C 1
ATOM 4414 O O . LYS A 1 541 ? -23.198 10.053 5.725 1.00 70.25 541 LYS A O 1
ATOM 4419 N N . GLY A 1 542 ? -25.134 8.933 5.502 1.00 59.94 542 GLY A N 1
ATOM 4420 C CA . GLY A 1 542 ? -25.245 9.147 4.055 1.00 59.94 542 GLY A CA 1
ATOM 4421 C C . GLY A 1 542 ? -24.295 8.275 3.231 1.00 59.94 542 GLY A C 1
ATOM 4422 O O . GLY A 1 542 ? -23.952 8.662 2.116 1.00 59.94 542 GLY A O 1
ATOM 4423 N N . ALA A 1 543 ? -23.865 7.132 3.784 1.00 51.91 543 ALA A N 1
ATOM 4424 C CA . ALA A 1 543 ? -23.081 6.130 3.077 1.00 51.91 543 ALA A CA 1
ATOM 4425 C C . ALA A 1 543 ? -23.711 5.826 1.712 1.00 51.91 543 ALA A C 1
ATOM 4427 O O . ALA A 1 543 ? -24.861 5.397 1.635 1.00 51.91 543 ALA A O 1
ATOM 4428 N N . ARG A 1 544 ? -22.957 6.086 0.642 1.00 52.12 544 ARG A N 1
ATOM 4429 C CA . ARG A 1 544 ? -23.299 5.629 -0.703 1.00 52.12 544 ARG A CA 1
ATOM 4430 C C . ARG A 1 544 ? -22.577 4.311 -0.911 1.00 52.12 544 ARG A C 1
ATOM 4432 O O . ARG A 1 544 ? -21.372 4.233 -0.659 1.00 52.12 544 ARG A O 1
ATOM 4439 N N . LYS A 1 545 ? -23.275 3.283 -1.393 1.00 56.94 545 LYS A N 1
ATOM 4440 C CA . LYS A 1 545 ? -22.555 2.144 -1.973 1.00 56.94 545 LYS A CA 1
ATOM 4441 C C . LYS A 1 545 ? -21.835 2.660 -3.215 1.00 56.94 545 LYS A C 1
ATOM 4443 O O . LYS A 1 545 ? -22.396 3.477 -3.939 1.00 56.94 545 LYS A O 1
ATOM 4448 N N . LEU A 1 546 ? -20.618 2.190 -3.490 1.00 56.34 546 LEU A N 1
ATOM 4449 C CA . LEU A 1 546 ? -19.851 2.633 -4.666 1.00 56.34 546 LEU A CA 1
ATOM 4450 C C . LEU A 1 546 ? -20.686 2.528 -5.962 1.00 56.34 546 LEU A C 1
ATOM 4452 O O . LEU A 1 546 ? -20.691 3.433 -6.786 1.00 56.34 546 LEU A O 1
ATOM 4456 N N . ARG A 1 547 ? -21.509 1.476 -6.061 1.00 50.22 547 ARG A N 1
ATOM 4457 C CA . ARG A 1 547 ? -22.442 1.201 -7.172 1.00 50.22 547 ARG A CA 1
ATOM 4458 C C . ARG A 1 547 ? -23.618 2.178 -7.303 1.00 50.22 547 ARG A C 1
ATOM 4460 O O . ARG A 1 547 ? -24.328 2.135 -8.300 1.00 50.22 547 ARG A O 1
ATOM 4467 N N . GLU A 1 548 ? -23.852 3.019 -6.302 1.00 48.19 548 GLU A N 1
ATOM 4468 C CA . GLU A 1 548 ? -24.894 4.055 -6.287 1.00 48.19 548 GLU A CA 1
ATOM 4469 C C . GLU A 1 548 ? -24.333 5.434 -6.681 1.00 48.19 548 GLU A C 1
ATOM 4471 O O . GLU A 1 548 ? -25.085 6.400 -6.814 1.00 48.19 548 GLU A O 1
ATOM 4476 N N . ILE A 1 549 ? -23.015 5.548 -6.887 1.00 55.94 549 ILE A N 1
ATOM 4477 C CA . ILE A 1 549 ? -22.368 6.769 -7.367 1.00 55.94 549 ILE A CA 1
ATOM 4478 C C . ILE A 1 549 ? -22.467 6.774 -8.896 1.00 55.94 549 ILE A C 1
ATOM 4480 O O . ILE A 1 549 ? -21.713 6.093 -9.583 1.00 55.94 549 ILE A O 1
ATOM 4484 N N . MET A 1 550 ? -23.432 7.518 -9.449 1.00 42.81 550 MET A N 1
ATOM 4485 C CA . MET A 1 550 ? -23.556 7.649 -10.904 1.00 42.81 550 MET A CA 1
ATOM 4486 C C . MET A 1 550 ? -22.346 8.403 -11.499 1.00 42.81 550 MET A C 1
ATOM 4488 O O . MET A 1 550 ? -21.905 9.393 -10.904 1.00 42.81 550 MET A O 1
ATOM 4492 N N . PRO A 1 551 ? -21.859 8.026 -12.702 1.00 46.25 551 PRO A N 1
ATOM 4493 C CA . PRO A 1 551 ? -20.694 8.653 -13.345 1.00 46.25 551 PRO A CA 1
ATOM 4494 C C . PRO A 1 551 ? -20.812 10.173 -13.558 1.00 46.25 551 PRO A C 1
ATOM 4496 O O . PRO A 1 551 ? -19.808 10.875 -13.653 1.00 46.25 551 PRO A O 1
ATOM 4499 N N . GLU A 1 552 ? -22.034 10.705 -13.643 1.00 40.56 552 GLU A N 1
ATOM 4500 C CA . GLU A 1 552 ? -22.278 12.108 -14.003 1.00 40.56 552 GLU A CA 1
ATOM 4501 C C . GLU A 1 552 ? -22.127 13.097 -12.832 1.00 40.56 552 GLU A C 1
ATOM 4503 O O . GLU A 1 552 ? -21.933 14.294 -13.055 1.00 40.56 552 GLU A O 1
ATOM 4508 N N . ASP A 1 553 ? -22.139 12.619 -11.584 1.00 38.16 553 ASP A N 1
ATOM 4509 C CA . ASP A 1 553 ? -22.390 13.470 -10.411 1.00 38.16 553 ASP A CA 1
ATOM 4510 C C . ASP A 1 553 ? -21.136 14.175 -9.846 1.00 38.16 553 ASP A C 1
ATOM 4512 O O . ASP A 1 553 ? -21.209 14.948 -8.891 1.00 38.16 553 ASP A O 1
ATOM 4516 N N . THR A 1 554 ? -19.954 13.939 -10.426 1.00 42.28 554 THR A N 1
ATOM 4517 C CA . THR A 1 554 ? -18.666 14.394 -9.854 1.00 42.28 554 THR A CA 1
ATOM 4518 C C . THR A 1 554 ? -17.803 15.267 -10.770 1.00 42.28 554 THR A C 1
ATOM 4520 O O . THR A 1 554 ? -16.796 15.809 -10.319 1.00 42.28 554 THR A O 1
ATOM 4523 N N . SER A 1 555 ? -18.201 15.498 -12.025 1.00 34.38 555 SER A N 1
ATOM 4524 C CA . SER A 1 555 ? -17.349 16.184 -13.015 1.00 34.38 555 SER A CA 1
ATOM 4525 C C . SER A 1 555 ? -17.305 17.718 -12.905 1.00 34.38 555 SER A C 1
ATOM 4527 O O . SER A 1 555 ? -16.378 18.340 -13.417 1.00 34.38 555 SER A O 1
ATOM 4529 N N . LYS A 1 556 ? -18.269 18.370 -12.234 1.00 33.16 556 LYS A N 1
ATOM 4530 C CA . LYS A 1 556 ? -18.456 19.835 -12.361 1.00 33.16 556 LYS A CA 1
ATOM 4531 C C . LYS A 1 556 ? -17.955 20.721 -11.215 1.00 33.16 556 LYS A C 1
ATOM 4533 O O . LYS A 1 556 ? -18.007 21.938 -11.370 1.00 33.16 556 LYS A O 1
ATOM 4538 N N . LYS A 1 557 ? -17.468 20.187 -10.088 1.00 34.81 557 LYS A N 1
ATOM 4539 C CA . LYS A 1 557 ? -17.137 21.031 -8.910 1.00 34.81 557 LYS A CA 1
ATOM 4540 C C . LYS A 1 557 ? -15.682 21.041 -8.440 1.00 34.81 557 LYS A C 1
ATOM 4542 O O . LYS A 1 557 ? -15.348 21.882 -7.616 1.00 34.81 557 LYS A O 1
ATOM 4547 N N . ILE A 1 558 ? -14.812 20.179 -8.962 1.00 41.00 558 ILE A N 1
ATOM 4548 C CA . ILE A 1 558 ? -13.498 19.935 -8.338 1.00 41.00 558 ILE A CA 1
ATOM 4549 C C . ILE A 1 558 ? -12.365 20.795 -8.944 1.00 41.00 558 ILE A C 1
ATOM 4551 O O . ILE A 1 558 ? -11.409 21.123 -8.251 1.00 41.00 558 ILE A O 1
ATOM 4555 N N . SER A 1 559 ? -12.462 21.254 -10.196 1.00 40.09 559 SER A N 1
ATOM 4556 C CA . SER A 1 559 ? -11.274 21.747 -10.920 1.00 40.09 559 SER A CA 1
ATOM 4557 C C . SER A 1 559 ? -10.798 23.168 -10.588 1.00 40.09 559 SER A C 1
ATOM 4559 O O . SER A 1 559 ? -9.606 23.433 -10.703 1.00 40.09 559 SER A O 1
ATOM 4561 N N . LYS A 1 560 ? -11.672 24.096 -10.170 1.00 32.97 560 LYS A N 1
ATOM 4562 C CA . LYS A 1 560 ? -11.273 25.510 -10.000 1.00 32.97 560 LYS A CA 1
ATOM 4563 C C . LYS A 1 560 ? -10.719 25.831 -8.606 1.00 32.97 560 LYS A C 1
ATOM 4565 O O . LYS A 1 560 ? -9.756 26.571 -8.481 1.00 32.97 560 LYS A O 1
ATOM 4570 N N . GLN A 1 561 ? -11.284 25.226 -7.563 1.00 33.34 561 GLN A N 1
ATOM 4571 C CA . GLN A 1 561 ? -10.944 25.547 -6.172 1.00 33.34 561 GLN A CA 1
ATOM 4572 C C . GLN A 1 561 ? -9.652 24.857 -5.693 1.00 33.34 561 GLN A C 1
ATOM 4574 O O . GLN A 1 561 ? -8.929 25.400 -4.862 1.00 33.34 561 GLN A O 1
ATOM 4579 N N . LEU A 1 562 ? -9.328 23.690 -6.259 1.00 37.22 562 LEU A N 1
ATOM 4580 C CA . LEU A 1 562 ? -8.068 22.977 -6.020 1.00 37.22 562 LEU A CA 1
ATOM 4581 C C . LEU A 1 562 ? -6.863 23.703 -6.633 1.00 37.22 562 LEU A C 1
ATOM 4583 O O . LEU A 1 562 ? -5.827 23.811 -5.982 1.00 37.22 562 LEU A O 1
ATOM 4587 N N . PHE A 1 563 ? -7.015 24.249 -7.844 1.00 35.16 563 PHE A N 1
ATOM 4588 C CA . PHE A 1 563 ? -5.955 24.990 -8.537 1.00 35.16 563 PHE A CA 1
ATOM 4589 C C . PHE A 1 563 ? -5.581 26.292 -7.818 1.00 35.16 563 PHE A C 1
ATOM 4591 O O . PHE A 1 563 ? -4.398 26.599 -7.673 1.00 35.16 563 PHE A O 1
ATOM 4598 N N . ASP A 1 564 ? -6.573 27.029 -7.310 1.00 35.41 564 ASP A N 1
ATOM 4599 C CA . ASP A 1 564 ? -6.327 28.278 -6.581 1.00 35.41 564 ASP A CA 1
ATOM 4600 C C . ASP A 1 564 ? -5.598 28.027 -5.245 1.00 35.41 564 ASP A C 1
ATOM 4602 O O . ASP A 1 564 ? -4.701 28.786 -4.879 1.00 35.41 564 ASP A O 1
ATOM 4606 N N . ASN A 1 565 ? -5.887 26.914 -4.559 1.00 37.84 565 ASN A N 1
ATOM 4607 C CA . ASN A 1 565 ? -5.196 26.529 -3.322 1.00 37.84 565 ASN A CA 1
ATOM 4608 C C . ASN A 1 565 ? -3.772 25.997 -3.570 1.00 37.84 565 ASN A C 1
ATOM 4610 O O . ASN A 1 565 ? -2.875 26.243 -2.762 1.00 37.84 565 ASN A O 1
ATOM 4614 N N . TYR A 1 566 ? -3.535 25.318 -4.697 1.00 36.72 566 TYR A N 1
ATOM 4615 C CA . TYR A 1 566 ? -2.196 24.866 -5.097 1.00 36.72 566 TYR A CA 1
ATOM 4616 C C . TYR A 1 566 ? -1.274 26.041 -5.452 1.00 36.72 566 TYR A C 1
ATOM 4618 O O . TYR A 1 566 ? -0.088 26.034 -5.136 1.00 36.72 566 TYR A O 1
ATOM 4626 N N . ARG A 1 567 ? -1.831 27.106 -6.034 1.00 31.78 567 ARG A N 1
ATOM 4627 C CA . ARG A 1 567 ? -1.085 28.331 -6.350 1.00 31.78 567 ARG A CA 1
ATOM 4628 C C . ARG A 1 567 ? -0.652 29.094 -5.095 1.00 31.78 567 ARG A C 1
ATOM 4630 O O . ARG A 1 567 ? 0.416 29.697 -5.081 1.00 31.78 567 ARG A O 1
ATOM 4637 N N . VAL A 1 568 ? -1.444 29.022 -4.023 1.00 36.38 568 VAL A N 1
ATOM 4638 C CA . VAL A 1 568 ? -1.057 29.528 -2.693 1.00 36.38 568 VAL A CA 1
ATOM 4639 C C . VAL A 1 568 ? 0.047 28.663 -2.071 1.00 36.38 568 VAL A C 1
ATOM 4641 O O . VAL A 1 568 ? 0.922 29.195 -1.392 1.00 36.38 568 VAL A O 1
ATOM 4644 N N . PHE A 1 569 ? 0.040 27.351 -2.327 1.00 37.75 569 PHE A N 1
ATOM 4645 C CA . PHE A 1 569 ? 1.074 26.416 -1.873 1.00 37.75 569 PHE A CA 1
ATOM 4646 C C . PHE A 1 569 ? 2.426 26.659 -2.566 1.00 37.75 569 PHE A C 1
ATOM 4648 O O . PHE A 1 569 ? 3.437 26.766 -1.878 1.00 37.75 569 PHE A O 1
ATOM 4655 N N . GLU A 1 570 ? 2.450 26.855 -3.890 1.00 32.94 570 GLU A N 1
ATOM 4656 C CA . GLU A 1 570 ? 3.679 27.230 -4.614 1.00 32.94 570 GLU A CA 1
ATOM 4657 C C . GLU A 1 570 ? 4.211 28.613 -4.225 1.00 32.94 570 GLU A C 1
ATOM 4659 O O . GLU A 1 570 ? 5.416 28.816 -4.219 1.00 32.94 570 GLU A O 1
ATOM 4664 N N . GLN A 1 571 ? 3.340 29.564 -3.874 1.00 30.72 571 GLN A N 1
ATOM 4665 C CA . GLN A 1 571 ? 3.761 30.896 -3.417 1.00 30.72 571 GLN A CA 1
ATOM 4666 C C . GLN A 1 571 ? 4.268 30.923 -1.966 1.00 30.72 571 GLN A C 1
ATOM 4668 O O . GLN A 1 571 ? 4.821 31.935 -1.531 1.00 30.72 571 GLN A O 1
ATOM 4673 N N . ALA A 1 572 ? 4.023 29.863 -1.189 1.00 34.44 572 ALA A N 1
ATOM 4674 C CA . ALA A 1 572 ? 4.435 29.763 0.209 1.00 34.44 572 ALA A CA 1
ATOM 4675 C C . ALA A 1 572 ? 5.783 29.045 0.405 1.00 34.44 572 ALA A C 1
ATOM 4677 O O . ALA A 1 572 ? 6.409 29.250 1.451 1.00 34.44 572 ALA A O 1
ATOM 4678 N N . ILE A 1 573 ? 6.193 28.216 -0.561 1.00 31.69 573 ILE A N 1
ATOM 4679 C CA . ILE A 1 573 ? 7.544 27.642 -0.687 1.00 31.69 573 ILE A CA 1
ATOM 4680 C C . ILE A 1 573 ? 8.479 28.724 -1.229 1.00 31.69 573 ILE A C 1
ATOM 4682 O O . ILE A 1 573 ? 9.594 28.852 -0.669 1.00 31.69 573 ILE A O 1
#